Protein AF-0000000074982609 (afdb_homodimer)

Sequence (600 aa):
MSALFEACNSDIKVRSSDGVEFDLHRTLLGANTGAFPGPELETDGQVVELSEPAKVLQICFDFIYPKRHPDLEDITSFELLASVAEAVGKYEIFAAINTCNTRLRSFIPQYATEIFVYAIKHDHPKLMNDAVPYLARSPFVPVLKQIPPAYMVPWSRYHDAWLAVFREATKHIKKILPSSTNQCHVATSSSFSSSFSMLPDQICNACRCSLFTWVSNLEEINNVTVLNTALRNASEKNIGLPCCAVSDGSRGMQLGSPQLISFAPSKPDHAKCTHIVKLAKICQDLIQAIPSFDAFIGQNMSALFEACNSDIKVRSSDGVEFDLHRTLLGANTGAFPGPELETDGQVVELSEPAKVLQICFDFIYPKRHPDLEDITSFELLASVAEAVGKYEIFAAINTCNTRLRSFIPQYATEIFVYAIKHDHPKLMNDAVPYLARSPFVPVLKQIPPAYMVPWSRYHDAWLAVFREATKHIKKILPSSTNQCHVATSSSFSSSFSMLPDQICNACRCSLFTWVSNLEEINNVTVLNTALRNASEKNIGLPCCAVSDGSRGMQLGSPQLISFAPSKPDHAKCTHIVKLAKICQDLIQAIPSFDAFIGQN

Nearest PDB structures (foldseek):
  9ety-assembly1_B  TM=7.440E-01  e=2.789E-04  Homo sapiens
  9ety-assembly1_A  TM=7.782E-01  e=2.161E-03  Homo sapiens

Organism: Psilocybe cubensis (NCBI:txid181762)

Foldseek 3Di:
DDCQLVPPDFDAWEAELVGDIGGHHLVLLVVFWDADPHPVPPPVHDYHYDHHHPLLVVLLVLLRGPDDHDLCPPPPDPVSLLSNQLVCLVRVRPRCNVSSLVVVLVCLLPPLLSQLQSCVVSVPVVSNLSSVLQQLLPDQVVSLVSHDPLCNQLSVVSNVLLVVLLVVLLVVLVPQAADPDQALCPPPPPDDPPPPVSPPRYDHPQQSVVSNVLSVVLSPDSGNVVSLVSLCCLQPVQPDGPNLVVVVPPPPPPDPDPPPPVPVVPPPPSDRPPSSNVSSVSSVVSVVPRDGSVVSSPPD/DDCQLVPPDFDAWEAELVGDIGGHHLVLLVVFWDADPHPVPPPVHDYHYDDHHPLLVVLLVLLRGPDDHDLCPPPPDPVSLLSNQLVCLVGVRPRCNVSSLVVVLVCLLPPLLSQLQSCVVSVPQVSNLSSVLQQLLPDLVVSLVSHDPLCNQLSVVSNVLLVVLLVVLLVVLVPQAADPDQQLCPPPPPDDPPPPVPPPRYDHPQQSVVSNVLSVVLSPDSGNVVSLVSLCCLQPVQPDRPNLVVVPPPPPPPDPDPPPPPPVPPPPPSDRPPSSNVSSVSSVVSVVPRDGSVVSSPPD

Secondary structure (DSSP, 8-state):
--TTS-GGG--EEEE-TTS-EEEE-HHHHHHHBSSS--TTS--TTPEEE-SS-HHHHHHHHHHHSSSPPP--TT---HHHHHHHHHHHHHHTBHHHHHHHHHHHHTTHHHHHHHHHHHHHHTT-HHHHHHHGGGGTTS-HHHHHTTS-GGGHHHHHHHHHHHHHHHHHHHHHHHHSEEPSSS-SS----SS--------TTEE-HHHHHHHHHHHHHHHT---HHHHHHHHHHHHHT----HHHHHTT-------S-----------------HHHHHHHHHHHHHHHTSPPTHHHHS--/--TTS-GGG--EEEE-TTS-EEEE-HHHHHHHBSSS--TTS--SSPEEE-SS-HHHHHHHHHTTSSSPPP--TT---HHHHHHHHHHHHHHTBHHHHHHHHHHHHTTHHHHHHHHHHHHHHTT-HHHHHHHGGGGTTS-HHHHHTTS-GGGHHHHHHHHHHHHHHHHHHHHHHHHSEEPSSS-SS----SS--------TTEE-HHHHHHHHHHHHHHHT---HHHHHHHHHHHHHT----HHHHHTT-------S-----------------HHHHHHHHHHHHHHHTSPPTHHHHS--

Structure (mmCIF, N/CA/C/O backbone):
data_AF-0000000074982609-model_v1
#
loop_
_entity.id
_entity.type
_entity.pdbx_description
1 polymer 'BTB domain-containing protein'
#
loop_
_atom_site.group_PDB
_atom_site.id
_atom_site.type_symbol
_atom_site.label_atom_id
_atom_site.label_alt_id
_atom_site.label_comp_id
_atom_site.label_asym_id
_atom_site.label_entity_id
_atom_site.label_seq_id
_atom_site.pdbx_PDB_ins_code
_atom_site.Cartn_x
_atom_site.Cartn_y
_atom_site.Cartn_z
_atom_site.occupancy
_atom_site.B_iso_or_equiv
_atom_site.auth_seq_id
_atom_site.auth_comp_id
_atom_site.auth_asym_id
_atom_site.auth_atom_id
_atom_site.pdbx_PDB_model_num
ATOM 1 N N . MET A 1 1 ? 41.531 -9.305 -24.75 1 29.69 1 MET A N 1
ATOM 2 C CA . MET A 1 1 ? 40.719 -10.516 -24.625 1 29.69 1 MET A CA 1
ATOM 3 C C . MET A 1 1 ? 41.594 -11.734 -24.391 1 29.69 1 MET A C 1
ATOM 5 O O . MET A 1 1 ? 42.312 -12.164 -25.297 1 29.69 1 MET A O 1
ATOM 9 N N . SER A 1 2 ? 42.156 -12.008 -23.234 1 35.62 2 SER A N 1
ATOM 10 C CA . SER A 1 2 ? 43.344 -12.758 -22.859 1 35.62 2 SER A CA 1
ATOM 11 C C . SER A 1 2 ? 43.25 -14.195 -23.344 1 35.62 2 SER A C 1
ATOM 13 O O . SER A 1 2 ? 42.188 -14.703 -23.641 1 35.62 2 SER A O 1
ATOM 15 N N . ALA A 1 3 ? 44.344 -14.852 -23.719 1 39.94 3 ALA A N 1
ATOM 16 C CA . ALA A 1 3 ? 44.844 -16.203 -24 1 39.94 3 ALA A CA 1
ATOM 17 C C . ALA A 1 3 ? 44.125 -17.234 -23.141 1 39.94 3 ALA A C 1
ATOM 19 O O . ALA A 1 3 ? 44.375 -18.438 -23.25 1 39.94 3 ALA A O 1
ATOM 20 N N . LEU A 1 4 ? 43.656 -16.828 -22.078 1 43.16 4 LEU A N 1
ATOM 21 C CA . LEU A 1 4 ? 43.188 -17.75 -21.047 1 43.16 4 LEU A CA 1
ATOM 22 C C . LEU A 1 4 ? 42.062 -18.641 -21.562 1 43.16 4 LEU A C 1
ATOM 24 O O . LEU A 1 4 ? 41.594 -19.516 -20.828 1 43.16 4 LEU A O 1
ATOM 28 N N . PHE A 1 5 ? 41.125 -18.047 -22.391 1 46.59 5 PHE A N 1
ATOM 29 C CA . PHE A 1 5 ? 40.188 -19.031 -22.922 1 46.59 5 PHE A CA 1
ATOM 30 C C . PHE A 1 5 ? 40.906 -20.016 -23.844 1 46.59 5 PHE A C 1
ATOM 32 O O . PHE A 1 5 ? 41 -19.781 -25.062 1 46.59 5 PHE A O 1
ATOM 39 N N . GLU A 1 6 ? 42.062 -20.266 -23.656 1 45.72 6 GLU A N 1
ATOM 40 C CA . GLU A 1 6 ? 42.781 -21.141 -24.594 1 45.72 6 GLU A CA 1
ATOM 41 C C . GLU A 1 6 ? 41.938 -22.344 -24.984 1 45.72 6 GLU A C 1
ATOM 43 O O . GLU A 1 6 ? 41.438 -23.062 -24.125 1 45.72 6 GLU A O 1
ATOM 48 N N . ALA A 1 7 ? 41.344 -22.281 -26.125 1 52.22 7 ALA A N 1
ATOM 49 C CA . ALA A 1 7 ? 40.562 -23.078 -27.078 1 52.22 7 ALA A CA 1
ATOM 50 C C . ALA A 1 7 ? 40.938 -24.562 -26.984 1 52.22 7 ALA A C 1
ATOM 52 O O . ALA A 1 7 ? 40.094 -25.422 -27.156 1 52.22 7 ALA A O 1
ATOM 53 N N . CYS A 1 8 ? 42.125 -24.859 -26.625 1 54.69 8 CYS A N 1
ATOM 54 C CA . CYS A 1 8 ? 42.469 -26.203 -27.062 1 54.69 8 CYS A CA 1
ATOM 55 C C . CYS A 1 8 ? 41.75 -27.266 -26.266 1 54.69 8 CYS A C 1
ATOM 57 O O . CYS A 1 8 ? 41.438 -28.344 -26.781 1 54.69 8 CYS A O 1
ATOM 59 N N . ASN A 1 9 ? 41.219 -26.984 -24.938 1 72.69 9 ASN A N 1
ATOM 60 C CA . ASN A 1 9 ? 40.531 -28.062 -24.219 1 72.69 9 ASN A CA 1
ATOM 61 C C . ASN A 1 9 ? 39.156 -27.656 -23.734 1 72.69 9 ASN A C 1
ATOM 63 O O . ASN A 1 9 ? 38.688 -28.141 -22.703 1 72.69 9 ASN A O 1
ATOM 67 N N . SER A 1 10 ? 38.625 -26.719 -24.469 1 81.19 10 SER A N 1
ATOM 68 C CA . SER A 1 10 ? 37.25 -26.344 -24.109 1 81.19 10 SER A CA 1
ATOM 69 C C . SER A 1 10 ? 36.281 -27.453 -24.453 1 81.19 10 SER A C 1
ATOM 71 O O . SER A 1 10 ? 36.5 -28.25 -25.375 1 81.19 10 SER A O 1
ATOM 73 N N . ASP A 1 11 ? 35.156 -27.578 -23.703 1 82.88 11 ASP A N 1
ATOM 74 C CA . ASP A 1 11 ? 34.219 -28.672 -23.938 1 82.88 11 ASP A CA 1
ATOM 75 C C . ASP A 1 11 ? 32.781 -28.156 -24.016 1 82.88 11 ASP A C 1
ATOM 77 O O . ASP A 1 11 ? 31.844 -28.938 -24.109 1 82.88 11 ASP A O 1
ATOM 81 N N . ILE A 1 12 ? 32.625 -26.812 -23.922 1 84.88 12 ILE A N 1
ATOM 82 C CA . ILE A 1 12 ? 31.281 -26.25 -24.078 1 84.88 12 ILE A CA 1
ATOM 83 C C . ILE A 1 12 ? 31.375 -24.875 -24.75 1 84.88 12 ILE A C 1
ATOM 85 O O . ILE A 1 12 ? 32.281 -24.109 -24.469 1 84.88 12 ILE A O 1
ATOM 89 N N . LYS A 1 13 ? 30.438 -24.672 -25.641 1 88.12 13 LYS A N 1
ATOM 90 C CA . LYS A 1 13 ? 30.328 -23.375 -26.297 1 88.12 13 LYS A CA 1
ATOM 91 C C . LYS A 1 13 ? 29.047 -22.656 -25.922 1 88.12 13 LYS A C 1
ATOM 93 O O . LYS A 1 13 ? 27.969 -23.266 -25.906 1 88.12 13 LYS A O 1
ATOM 98 N N . VAL A 1 14 ? 29.281 -21.359 -25.578 1 90.38 14 VAL A N 1
ATOM 99 C CA . VAL A 1 14 ? 28.109 -20.562 -25.281 1 90.38 14 VAL A CA 1
ATOM 100 C C . VAL A 1 14 ? 28.062 -19.344 -26.188 1 90.38 14 VAL A C 1
ATOM 102 O O . VAL A 1 14 ? 29.109 -18.844 -26.609 1 90.38 14 VAL A O 1
ATOM 105 N N . ARG A 1 15 ? 26.812 -18.969 -26.5 1 92 15 ARG A N 1
ATOM 106 C CA . ARG A 1 15 ? 26.641 -17.812 -27.359 1 92 15 ARG A CA 1
ATOM 107 C C . ARG A 1 15 ? 25.812 -16.734 -26.656 1 92 15 ARG A C 1
ATOM 109 O O . ARG A 1 15 ? 24.766 -17.031 -26.078 1 92 15 ARG A O 1
ATOM 116 N N . SER A 1 16 ? 26.375 -15.531 -26.719 1 94.19 16 SER A N 1
ATOM 117 C CA . SER A 1 16 ? 25.688 -14.391 -26.125 1 94.19 16 SER A CA 1
ATOM 118 C C . SER A 1 16 ? 24.5 -13.961 -26.984 1 94.19 16 SER A C 1
ATOM 120 O O . SER A 1 16 ? 24.328 -14.445 -28.109 1 94.19 16 SER A O 1
ATOM 122 N N . SER A 1 17 ? 23.594 -13.109 -26.391 1 94.81 17 SER A N 1
ATOM 123 C CA . SER A 1 17 ? 22.406 -12.641 -27.078 1 94.81 17 SER A CA 1
ATOM 124 C C . SER A 1 17 ? 22.766 -11.82 -28.312 1 94.81 17 SER A C 1
ATOM 126 O O . SER A 1 17 ? 22 -11.758 -29.281 1 94.81 17 SER A O 1
ATOM 128 N N . ASP A 1 18 ? 23.969 -11.211 -28.297 1 96.19 18 ASP A N 1
ATOM 129 C CA . ASP A 1 18 ? 24.391 -10.398 -29.438 1 96.19 18 ASP A CA 1
ATOM 130 C C . ASP A 1 18 ? 25.312 -11.203 -30.375 1 96.19 18 ASP A C 1
ATOM 132 O O . ASP A 1 18 ? 25.984 -10.625 -31.234 1 96.19 18 ASP A O 1
ATOM 136 N N . GLY A 1 19 ? 25.469 -12.516 -30.203 1 93.38 19 GLY A N 1
ATOM 137 C CA . GLY A 1 19 ? 26.016 -13.406 -31.219 1 93.38 19 GLY A CA 1
ATOM 138 C C . GLY A 1 19 ? 27.469 -13.742 -30.984 1 93.38 19 GLY A C 1
ATOM 139 O O . GLY A 1 19 ? 28.109 -14.375 -31.828 1 93.38 19 GLY A O 1
ATOM 140 N N . VAL A 1 20 ? 28.078 -13.414 -29.922 1 94.5 20 VAL A N 1
ATOM 141 C CA . VAL A 1 20 ? 29.484 -13.719 -29.625 1 94.5 20 VAL A CA 1
ATOM 142 C C . VAL A 1 20 ? 29.594 -15.094 -28.969 1 94.5 20 VAL A C 1
ATOM 144 O O . VAL A 1 20 ? 28.844 -15.391 -28.031 1 94.5 20 VAL A O 1
ATOM 147 N N . GLU A 1 21 ? 30.469 -15.891 -29.438 1 92.5 21 GLU A N 1
ATOM 148 C CA . GLU A 1 21 ? 30.656 -17.234 -28.891 1 92.5 21 GLU A CA 1
ATOM 149 C C . GLU A 1 21 ? 31.828 -17.297 -27.922 1 92.5 21 GLU A C 1
ATOM 151 O O . GLU A 1 21 ? 32.844 -16.656 -28.156 1 92.5 21 GLU A O 1
ATOM 156 N N . PHE A 1 22 ? 31.609 -18.062 -26.844 1 91.38 22 PHE A N 1
ATOM 157 C CA . PHE A 1 22 ? 32.625 -18.297 -25.828 1 91.38 22 PHE A CA 1
ATOM 158 C C . PHE A 1 22 ? 32.938 -19.781 -25.688 1 91.38 22 PHE A C 1
ATOM 160 O O . PHE A 1 22 ? 32 -20.594 -25.547 1 91.38 22 PHE A O 1
ATOM 167 N N . ASP A 1 23 ? 34.156 -20.047 -25.812 1 88.62 23 ASP A N 1
ATOM 168 C CA . ASP A 1 23 ? 34.625 -21.406 -25.531 1 88.62 23 ASP A CA 1
ATOM 169 C C . ASP A 1 23 ? 34.969 -21.562 -24.062 1 88.62 23 ASP A C 1
ATOM 171 O O . ASP A 1 23 ? 35.938 -20.938 -23.578 1 88.62 23 ASP A O 1
ATOM 175 N N . LEU A 1 24 ? 34.219 -22.438 -23.375 1 89.44 24 LEU A N 1
ATOM 176 C CA . LEU A 1 24 ? 34.344 -22.5 -21.922 1 89.44 24 LEU A CA 1
ATOM 177 C C . LEU A 1 24 ? 34.625 -23.938 -21.469 1 89.44 24 LEU A C 1
ATOM 179 O O . LEU A 1 24 ? 34.656 -24.859 -22.281 1 89.44 24 LEU A O 1
ATOM 183 N N . HIS A 1 25 ? 35 -24.047 -20.25 1 86.56 25 HIS A N 1
ATOM 184 C CA . HIS A 1 25 ? 35.25 -25.344 -19.609 1 86.56 25 HIS A CA 1
ATOM 185 C C . HIS A 1 25 ? 34.156 -25.672 -18.609 1 86.56 25 HIS A C 1
ATOM 187 O O . HIS A 1 25 ? 33.969 -24.969 -17.609 1 86.56 25 HIS A O 1
ATOM 193 N N . ARG A 1 26 ? 33.469 -26.734 -18.734 1 84.88 26 ARG A N 1
ATOM 194 C CA . ARG A 1 26 ? 32.344 -27.156 -17.891 1 84.88 26 ARG A CA 1
ATOM 195 C C . ARG A 1 26 ? 32.781 -27.344 -16.453 1 84.88 26 ARG A C 1
ATOM 197 O O . ARG A 1 26 ? 32.031 -27.062 -15.508 1 84.88 26 ARG A O 1
ATOM 204 N N . THR A 1 27 ? 33.938 -27.891 -16.344 1 84.56 27 THR A N 1
ATOM 205 C CA . THR A 1 27 ? 34.469 -28.141 -15.016 1 84.56 27 THR A CA 1
ATOM 206 C C . THR A 1 27 ? 34.562 -26.844 -14.219 1 84.56 27 THR A C 1
ATOM 208 O O . THR A 1 27 ? 34.219 -26.797 -13.039 1 84.56 27 THR A O 1
ATOM 211 N N . LEU A 1 28 ? 35.031 -25.844 -14.898 1 87.38 28 LEU A N 1
ATOM 212 C CA . LEU A 1 28 ? 35.188 -24.562 -14.234 1 87.38 28 LEU A CA 1
ATOM 213 C C . LEU A 1 28 ? 33.812 -23.953 -13.938 1 87.38 28 LEU A C 1
ATOM 215 O O . LEU A 1 28 ? 33.594 -23.391 -12.859 1 87.38 28 LEU A O 1
ATOM 219 N N . LEU A 1 29 ? 32.906 -24.031 -14.844 1 88.5 29 LEU A N 1
ATOM 220 C CA . LEU A 1 29 ? 31.547 -23.531 -14.648 1 88.5 29 LEU A CA 1
ATOM 221 C C . LEU A 1 29 ? 30.859 -24.234 -13.492 1 88.5 29 LEU A C 1
ATOM 223 O O . LEU A 1 29 ? 30.25 -23.594 -12.633 1 88.5 29 LEU A O 1
ATOM 227 N N . GLY A 1 30 ? 30.891 -25.5 -13.445 1 86.31 30 GLY A N 1
ATOM 228 C CA . GLY A 1 30 ? 30.281 -26.297 -12.391 1 86.31 30 GLY A CA 1
ATOM 229 C C . GLY A 1 30 ? 30.875 -26.016 -11.016 1 86.31 30 GLY A C 1
ATOM 230 O O . GLY A 1 30 ? 30.156 -26.047 -10.008 1 86.31 30 GLY A O 1
ATOM 231 N N . ALA A 1 31 ? 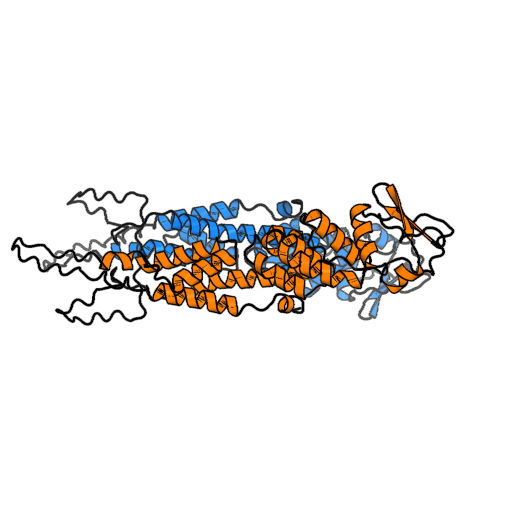32.156 -25.719 -10.984 1 87.25 31 ALA A N 1
ATOM 232 C CA . ALA A 1 31 ? 32.875 -25.5 -9.719 1 87.25 31 ALA A CA 1
ATOM 233 C C . ALA A 1 31 ? 32.594 -24.109 -9.172 1 87.25 31 ALA A C 1
ATOM 235 O O . ALA A 1 31 ? 32.625 -23.891 -7.957 1 87.25 31 ALA A O 1
ATOM 236 N N . ASN A 1 32 ? 32.312 -23.25 -10.086 1 90 32 ASN A N 1
ATOM 237 C CA . ASN A 1 32 ? 32.312 -21.859 -9.664 1 90 32 ASN A CA 1
ATOM 238 C C . ASN A 1 32 ? 30.906 -21.25 -9.773 1 90 32 ASN A C 1
ATOM 240 O O . ASN A 1 32 ? 30.688 -20.109 -9.359 1 90 32 ASN A O 1
ATOM 244 N N . THR A 1 33 ? 29.953 -21.938 -10.281 1 91.31 33 THR A N 1
ATOM 245 C CA . THR A 1 33 ? 28.578 -21.469 -10.422 1 91.31 33 THR A CA 1
ATOM 246 C C . THR A 1 33 ? 27.594 -22.5 -9.898 1 91.31 33 THR A C 1
ATOM 248 O O . THR A 1 33 ? 27.938 -23.672 -9.758 1 91.31 33 THR A O 1
ATOM 251 N N . GLY A 1 34 ? 26.422 -22 -9.555 1 88.94 34 GLY A N 1
ATOM 252 C CA . GLY A 1 34 ? 25.406 -22.906 -9.055 1 88.94 34 GLY A CA 1
ATOM 253 C C . GLY A 1 34 ? 24.375 -23.266 -10.094 1 88.94 34 GLY A C 1
ATOM 254 O O . GLY A 1 34 ? 23.578 -24.203 -9.891 1 88.94 34 GLY A O 1
ATOM 255 N N . ALA A 1 35 ? 24.219 -22.531 -11.117 1 82 35 ALA A N 1
ATOM 256 C CA . ALA A 1 35 ? 23.078 -22.703 -12.008 1 82 35 ALA A CA 1
ATOM 257 C C . ALA A 1 35 ? 23.531 -22.953 -13.445 1 82 35 ALA A C 1
ATOM 259 O O . ALA A 1 35 ? 22.719 -23.156 -14.336 1 82 35 ALA A O 1
ATOM 260 N N . PHE A 1 36 ? 24.781 -22.891 -13.734 1 75.75 36 PHE A N 1
ATOM 261 C CA . PHE A 1 36 ? 25.188 -23.203 -15.102 1 75.75 36 PHE A CA 1
ATOM 262 C C . PHE A 1 36 ? 25 -24.688 -15.398 1 75.75 36 PHE A C 1
ATOM 264 O O . PHE A 1 36 ? 25.156 -25.516 -14.516 1 75.75 36 PHE A O 1
ATOM 271 N N . PRO A 1 37 ? 24.266 -25 -16.453 1 60.81 37 PRO A N 1
ATOM 272 C CA . PRO A 1 37 ? 24.094 -26.438 -16.688 1 60.81 37 PRO A CA 1
ATOM 273 C C . PRO A 1 37 ? 25.375 -27.234 -16.438 1 60.81 37 PRO A C 1
ATOM 275 O O . PRO A 1 37 ? 26.453 -26.812 -16.859 1 60.81 37 PRO A O 1
ATOM 278 N N . GLY A 1 38 ? 25.375 -27.953 -15.438 1 55.41 38 GLY A N 1
ATOM 279 C CA . GLY A 1 38 ? 26.5 -28.781 -15.039 1 55.41 38 GLY A CA 1
ATOM 280 C C . GLY A 1 38 ? 27.016 -29.672 -16.156 1 55.41 38 GLY A C 1
ATOM 281 O O . GLY A 1 38 ? 26.438 -29.703 -17.25 1 55.41 38 GLY A O 1
ATOM 282 N N . PRO A 1 39 ? 28.266 -30.141 -15.984 1 53.88 39 PRO A N 1
ATOM 283 C CA . PRO A 1 39 ? 28.906 -31.047 -16.953 1 53.88 39 PRO A CA 1
ATOM 284 C C . PRO A 1 39 ? 27.984 -32.188 -17.391 1 53.88 39 PRO A C 1
ATOM 286 O O . PRO A 1 39 ? 28.219 -32.812 -18.422 1 53.88 39 PRO A O 1
ATOM 289 N N . GLU A 1 40 ? 27.047 -32.375 -16.5 1 53.41 40 GLU A N 1
ATOM 290 C CA . GLU A 1 40 ? 26.234 -33.562 -16.781 1 53.41 40 GLU A CA 1
ATOM 291 C C . GLU A 1 40 ? 25.312 -33.344 -17.984 1 53.41 40 GLU A C 1
ATOM 293 O O . GLU A 1 40 ? 24.781 -34.281 -18.562 1 53.41 40 GLU A O 1
ATOM 298 N N . LEU A 1 41 ? 25.156 -32.062 -18.312 1 53.75 41 LEU A N 1
ATOM 299 C CA . LEU A 1 41 ? 24.312 -31.859 -19.484 1 53.75 41 LEU A CA 1
ATOM 300 C C . LEU A 1 41 ? 25.125 -32 -20.766 1 53.75 41 LEU A C 1
ATOM 302 O O . LEU A 1 41 ? 26.062 -31.25 -21 1 53.75 41 LEU A O 1
ATOM 306 N N . GLU A 1 42 ? 25.266 -33.25 -21.203 1 54.69 42 GLU A N 1
ATOM 307 C CA . GLU A 1 42 ? 25.922 -33.562 -22.453 1 54.69 42 GLU A CA 1
ATOM 308 C C . GLU A 1 42 ? 25.422 -32.688 -23.594 1 54.69 42 GLU A C 1
ATOM 310 O O . GLU A 1 42 ? 24.219 -32.625 -23.875 1 54.69 42 GLU A O 1
ATOM 315 N N . THR A 1 43 ? 26.094 -31.562 -23.734 1 58.22 43 THR A N 1
ATOM 316 C CA . THR A 1 43 ? 25.656 -30.719 -24.844 1 58.22 43 THR A CA 1
ATOM 317 C C . THR A 1 43 ? 26.234 -31.203 -26.172 1 58.22 43 THR A C 1
ATOM 319 O O . THR A 1 43 ? 25.953 -30.641 -27.219 1 58.22 43 THR A O 1
ATOM 322 N N . ASP A 1 44 ? 26.141 -32.438 -26.5 1 57.72 44 ASP A N 1
ATOM 323 C CA . ASP A 1 44 ? 26.609 -33 -27.766 1 57.72 44 ASP A CA 1
ATOM 324 C C . ASP A 1 44 ? 27.062 -31.938 -28.734 1 57.72 44 ASP A C 1
ATOM 326 O O . ASP A 1 44 ? 26.656 -31.922 -29.891 1 57.72 44 ASP A O 1
ATOM 330 N N . GLY A 1 45 ? 27.938 -30.984 -28.406 1 65 45 GLY A N 1
ATOM 331 C CA . GLY A 1 45 ? 28.438 -30.016 -29.344 1 65 45 GLY A CA 1
ATOM 332 C C . GLY A 1 45 ? 27.5 -28.844 -29.562 1 65 45 GLY A C 1
ATOM 333 O O . GLY A 1 45 ? 27.781 -27.953 -30.359 1 65 45 GLY A O 1
ATOM 334 N N . GLN A 1 46 ? 26.359 -28.906 -28.891 1 76 46 GLN A N 1
ATOM 335 C CA . GLN A 1 46 ? 25.391 -27.844 -29.141 1 76 46 GLN A CA 1
ATOM 336 C C . GLN A 1 46 ? 25.75 -26.578 -28.375 1 76 46 GLN A C 1
ATOM 338 O O . GLN A 1 46 ? 26.328 -26.656 -27.281 1 76 46 GLN A O 1
ATOM 343 N N . VAL A 1 47 ? 25.656 -25.438 -29.125 1 85.31 47 VAL A N 1
ATOM 344 C CA . VAL A 1 47 ? 25.906 -24.109 -28.578 1 85.31 47 VAL A CA 1
ATOM 345 C C . VAL A 1 47 ? 24.766 -23.703 -27.656 1 85.31 47 VAL A C 1
ATOM 347 O O . VAL A 1 47 ? 23.594 -23.797 -28.031 1 85.31 47 VAL A O 1
ATOM 350 N N . VAL A 1 48 ? 25.094 -23.438 -26.422 1 87.44 48 VAL A N 1
ATOM 351 C CA . VAL A 1 48 ? 24.109 -23.016 -25.453 1 87.44 48 VAL A CA 1
ATOM 352 C C . VAL A 1 48 ? 23.844 -21.516 -25.594 1 87.44 48 VAL A C 1
ATOM 354 O O . VAL A 1 48 ? 24.781 -20.719 -25.5 1 87.44 48 VAL A O 1
ATOM 357 N N . GLU A 1 49 ? 22.625 -21.188 -25.781 1 90.25 49 GLU A N 1
ATOM 358 C CA . GLU A 1 49 ? 22.25 -19.781 -25.953 1 90.25 49 GLU A CA 1
ATOM 359 C C . GLU A 1 49 ? 21.984 -19.125 -24.609 1 90.25 49 GLU A C 1
ATOM 361 O O . GLU A 1 49 ? 21.219 -19.641 -23.797 1 90.25 49 GLU A O 1
ATOM 366 N N . LEU A 1 50 ? 22.672 -18.094 -24.438 1 90.94 50 LEU A N 1
ATOM 367 C CA . LEU A 1 50 ? 22.438 -17.312 -23.234 1 90.94 50 LEU A CA 1
ATOM 368 C C . LEU A 1 50 ? 21.75 -15.984 -23.562 1 90.94 50 LEU A C 1
ATOM 370 O O . LEU A 1 50 ? 21.875 -15.492 -24.688 1 90.94 50 LEU A O 1
ATOM 374 N N . SER A 1 51 ? 21 -15.398 -22.641 1 93.06 51 SER A N 1
ATOM 375 C CA . SER A 1 51 ? 20.188 -14.219 -22.875 1 93.06 51 SER A CA 1
ATOM 376 C C . SER A 1 51 ? 20.984 -12.938 -22.688 1 93.06 51 SER A C 1
ATOM 378 O O . SER A 1 51 ? 20.531 -11.859 -23.094 1 93.06 51 SER A O 1
ATOM 380 N N . GLU A 1 52 ? 22.219 -13.031 -22.125 1 95.06 52 GLU A N 1
ATOM 381 C CA . GLU A 1 52 ? 23 -11.836 -21.812 1 95.06 52 GLU A CA 1
ATOM 382 C C . GLU A 1 52 ? 23.938 -11.469 -22.953 1 95.06 52 GLU A C 1
ATOM 384 O O . GLU A 1 52 ? 24.438 -12.352 -23.672 1 95.06 52 GLU A O 1
ATOM 389 N N . PRO A 1 53 ? 24.188 -10.172 -23.094 1 96.38 53 PRO A N 1
ATOM 390 C CA . PRO A 1 53 ? 25.172 -9.75 -24.109 1 96.38 53 PRO A CA 1
ATOM 391 C C . PRO A 1 53 ? 26.594 -10.148 -23.75 1 96.38 53 PRO A C 1
ATOM 393 O O . PRO A 1 53 ? 26.875 -10.5 -22.609 1 96.38 53 PRO A O 1
ATOM 396 N N . ALA A 1 54 ? 27.516 -10.047 -24.734 1 96.5 54 ALA A N 1
ATOM 397 C CA . ALA A 1 54 ? 28.891 -10.516 -24.625 1 96.5 54 ALA A CA 1
ATOM 398 C C . ALA A 1 54 ? 29.656 -9.75 -23.547 1 96.5 54 ALA A C 1
ATOM 400 O O . ALA A 1 54 ? 30.422 -10.336 -22.781 1 96.5 54 ALA A O 1
ATOM 401 N N . LYS A 1 55 ? 29.391 -8.453 -23.5 1 96.25 55 LYS A N 1
ATOM 402 C CA . LYS A 1 55 ? 30.109 -7.617 -22.531 1 96.25 55 LYS A CA 1
ATOM 403 C C . LYS A 1 55 ? 29.828 -8.055 -21.109 1 96.25 55 LYS A C 1
ATOM 405 O O . LYS A 1 55 ? 30.734 -8.109 -20.266 1 96.25 55 LYS A O 1
ATOM 410 N N . VAL A 1 56 ? 28.672 -8.391 -20.797 1 97.12 56 VAL A N 1
ATOM 411 C CA . VAL A 1 56 ? 28.25 -8.844 -19.469 1 97.12 56 VAL A CA 1
ATOM 412 C C . VAL A 1 56 ? 28.844 -10.219 -19.188 1 97.12 56 VAL A C 1
ATOM 414 O O . VAL A 1 56 ? 29.406 -10.438 -18.109 1 97.12 56 VAL A O 1
ATOM 417 N N . LEU A 1 57 ? 28.781 -11.117 -20.156 1 94.88 57 LEU A N 1
ATOM 418 C CA . LEU A 1 57 ? 29.281 -12.477 -19.984 1 94.88 57 LEU A CA 1
ATOM 419 C C . LEU A 1 57 ? 30.781 -12.484 -19.766 1 94.88 57 LEU A C 1
ATOM 421 O O . LEU A 1 57 ? 31.297 -13.273 -18.969 1 94.88 57 LEU A O 1
ATOM 425 N N . GLN A 1 58 ? 31.422 -11.664 -20.484 1 95.12 58 GLN A N 1
ATOM 426 C CA . GLN A 1 58 ? 32.875 -11.578 -20.344 1 95.12 58 GLN A CA 1
ATOM 427 C C . GLN A 1 58 ? 33.25 -11.25 -18.906 1 95.12 58 GLN A C 1
ATOM 429 O O . GLN A 1 58 ? 34.125 -11.883 -18.328 1 95.12 58 GLN A O 1
ATOM 434 N N . ILE A 1 59 ? 32.625 -10.266 -18.375 1 95.44 59 ILE A N 1
ATOM 435 C CA . ILE A 1 59 ? 32.906 -9.875 -17 1 95.44 59 ILE A CA 1
ATOM 436 C C . ILE A 1 59 ? 32.562 -11.031 -16.062 1 95.44 59 ILE A C 1
ATOM 438 O O . ILE A 1 59 ? 33.312 -11.32 -15.125 1 95.44 59 ILE A O 1
ATOM 442 N N . CYS A 1 60 ? 31.5 -11.719 -16.297 1 94.88 60 CYS A N 1
ATOM 443 C CA . CYS A 1 60 ? 31.109 -12.867 -15.484 1 94.88 60 CYS A CA 1
ATOM 444 C C . CYS A 1 60 ? 32.156 -13.961 -15.531 1 94.88 60 CYS A C 1
ATOM 446 O O . CYS A 1 60 ? 32.562 -14.5 -14.492 1 94.88 60 CYS A O 1
ATOM 448 N N . PHE A 1 61 ? 32.625 -14.234 -16.719 1 93.25 61 PHE A N 1
ATOM 449 C CA . PHE A 1 61 ? 33.594 -15.312 -16.891 1 93.25 61 PHE A CA 1
ATOM 450 C C . PHE A 1 61 ? 34.938 -14.93 -16.266 1 93.25 61 PHE A C 1
ATOM 452 O O . PHE A 1 61 ? 35.719 -15.797 -15.836 1 93.25 61 PHE A O 1
ATOM 459 N N . ASP A 1 62 ? 35.188 -13.656 -16.219 1 93.62 62 ASP A N 1
ATOM 460 C CA . ASP A 1 62 ? 36.438 -13.211 -15.555 1 93.62 62 ASP A CA 1
ATOM 461 C C . ASP A 1 62 ? 36.438 -13.609 -14.086 1 93.62 62 ASP A C 1
ATOM 463 O O . ASP A 1 62 ? 37.5 -13.758 -13.484 1 93.62 62 ASP A O 1
ATOM 467 N N . PHE A 1 63 ? 35.281 -13.875 -13.477 1 94.5 63 PHE A N 1
ATOM 468 C CA . PHE A 1 63 ? 35.188 -14.297 -12.086 1 94.5 63 PHE A CA 1
ATOM 469 C C . PHE A 1 63 ? 35.281 -15.812 -11.969 1 94.5 63 PHE A C 1
ATOM 471 O O . PHE A 1 63 ? 35.469 -16.344 -10.875 1 94.5 63 PHE A O 1
ATOM 478 N N . ILE A 1 64 ? 35.125 -16.484 -13.008 1 90.62 64 ILE A N 1
ATOM 479 C CA . ILE A 1 64 ? 35.062 -17.938 -13 1 90.62 64 ILE A CA 1
ATOM 480 C C . ILE A 1 64 ? 36.469 -18.5 -13.297 1 90.62 64 ILE A C 1
ATOM 482 O O . ILE A 1 64 ? 36.875 -19.5 -12.703 1 90.62 64 ILE A O 1
ATOM 486 N N . TYR A 1 65 ? 37.062 -17.875 -14.102 1 88.56 65 TYR A N 1
ATOM 487 C CA . TYR A 1 65 ? 38.344 -18.406 -14.531 1 88.56 65 TYR A CA 1
ATOM 488 C C . TYR A 1 65 ? 39.469 -17.953 -13.602 1 88.56 65 TYR A C 1
ATOM 490 O O . TYR A 1 65 ? 39.375 -16.906 -12.961 1 88.56 65 TYR A O 1
ATOM 498 N N . PRO A 1 66 ? 40.469 -18.781 -13.43 1 86.94 66 PRO A N 1
ATOM 499 C CA . PRO A 1 66 ? 41.531 -18.531 -12.453 1 86.94 66 PRO A CA 1
ATOM 500 C C . PRO A 1 66 ? 42.438 -17.359 -12.852 1 86.94 66 PRO A C 1
ATOM 502 O O . PRO A 1 66 ? 43.531 -17.578 -13.367 1 86.94 66 PRO A O 1
ATOM 505 N N . LYS A 1 67 ? 42.062 -16.172 -12.609 1 86.31 67 LYS A N 1
ATOM 506 C CA . LYS A 1 67 ? 42.781 -14.922 -12.773 1 86.31 67 LYS A CA 1
ATOM 507 C C . LYS A 1 67 ? 42.344 -13.906 -11.711 1 86.31 67 LYS A C 1
ATOM 509 O O . LYS A 1 67 ? 41.5 -14.203 -10.859 1 86.31 67 LYS A O 1
ATOM 514 N N . ARG A 1 68 ? 43.094 -12.875 -11.836 1 85.5 68 ARG A N 1
ATOM 515 C CA . ARG A 1 68 ? 42.719 -11.812 -10.914 1 85.5 68 ARG A CA 1
ATOM 516 C C . ARG A 1 68 ? 41.312 -11.312 -11.234 1 85.5 68 ARG A C 1
ATOM 518 O O . ARG A 1 68 ? 41.031 -10.906 -12.359 1 85.5 68 ARG A O 1
ATOM 525 N N . HIS A 1 69 ? 40.531 -11.438 -10.219 1 88.69 69 HIS A N 1
ATOM 526 C CA . HIS A 1 69 ? 39.125 -11.039 -10.406 1 88.69 69 HIS A CA 1
ATOM 527 C C . HIS A 1 69 ? 38.969 -9.523 -10.438 1 88.69 69 HIS A C 1
ATOM 529 O O . HIS A 1 69 ? 39.719 -8.812 -9.758 1 88.69 69 HIS A O 1
ATOM 535 N N . PRO A 1 70 ? 38.062 -9.047 -11.258 1 89.56 70 PRO A N 1
ATOM 536 C CA . PRO A 1 70 ? 37.812 -7.605 -11.297 1 89.56 70 PRO A CA 1
ATOM 537 C C . PRO A 1 70 ? 37.125 -7.086 -10.031 1 89.56 70 PRO A C 1
ATOM 539 O O . PRO A 1 70 ? 36.438 -7.836 -9.359 1 89.56 70 PRO A O 1
ATOM 542 N N . ASP A 1 71 ? 37.375 -5.855 -9.695 1 87.88 71 ASP A N 1
ATOM 543 C CA . ASP A 1 71 ? 36.688 -5.219 -8.57 1 87.88 71 ASP A CA 1
ATOM 544 C C . ASP A 1 71 ? 35.5 -4.41 -9.039 1 87.88 71 ASP A C 1
ATOM 546 O O . ASP A 1 71 ? 34.75 -3.871 -8.219 1 87.88 71 ASP A O 1
ATOM 550 N N . LEU A 1 72 ? 35.312 -4.289 -10.344 1 92.12 72 LEU A N 1
ATOM 551 C CA . LEU A 1 72 ? 34.156 -3.664 -11 1 92.12 72 LEU A CA 1
ATOM 552 C C . LEU A 1 72 ? 34.125 -2.162 -10.742 1 92.12 72 LEU A C 1
ATOM 554 O O . LEU A 1 72 ? 33.156 -1.492 -11.031 1 92.12 72 LEU A O 1
ATOM 558 N N . GLU A 1 73 ? 35.125 -1.547 -10.273 1 91.31 73 GLU A N 1
ATOM 559 C CA . GLU A 1 73 ? 35.188 -0.123 -9.953 1 91.31 73 GLU A CA 1
ATOM 560 C C . GLU A 1 73 ? 35.219 0.723 -11.227 1 91.31 73 GLU A C 1
ATOM 562 O O . GLU A 1 73 ? 34.781 1.875 -11.219 1 91.31 73 GLU A O 1
ATOM 567 N N . ASP A 1 74 ? 35.688 0.122 -12.25 1 90.56 74 ASP A N 1
ATOM 568 C CA . ASP A 1 74 ? 35.812 0.849 -13.508 1 90.56 74 ASP A CA 1
ATOM 569 C C . ASP A 1 74 ? 34.438 0.965 -14.211 1 90.56 74 ASP A C 1
ATOM 571 O O . ASP A 1 74 ? 34.281 1.747 -15.156 1 90.56 74 ASP A O 1
ATOM 575 N N . ILE A 1 75 ? 33.531 0.192 -13.742 1 92.69 75 ILE A N 1
ATOM 576 C CA . ILE A 1 75 ? 32.219 0.266 -14.344 1 92.69 75 ILE A CA 1
ATOM 577 C C . ILE A 1 75 ? 31.469 1.486 -13.805 1 92.69 75 ILE A C 1
ATOM 579 O O . ILE A 1 75 ? 31.125 1.542 -12.625 1 92.69 75 ILE A O 1
ATOM 583 N N . THR A 1 76 ? 31.188 2.4 -14.695 1 91.44 76 THR A N 1
ATOM 584 C CA . THR A 1 76 ? 30.531 3.637 -14.289 1 91.44 76 THR A CA 1
ATOM 585 C C . THR A 1 76 ? 29.062 3.617 -14.68 1 91.44 76 THR A C 1
ATOM 587 O O . THR A 1 76 ? 28.266 4.387 -14.141 1 91.44 76 THR A O 1
ATOM 590 N N . SER A 1 77 ? 28.734 2.801 -15.602 1 94.62 77 SER A N 1
ATOM 591 C CA . SER A 1 77 ? 27.344 2.693 -16.047 1 94.62 77 SER A CA 1
ATOM 592 C C . SER A 1 77 ? 26.547 1.757 -15.141 1 94.62 77 SER A C 1
ATOM 594 O O . SER A 1 77 ? 26.891 0.577 -15.016 1 94.62 77 SER A O 1
ATOM 596 N N . PHE A 1 78 ? 25.516 2.291 -14.578 1 96.56 78 PHE A N 1
ATOM 597 C CA . PHE A 1 78 ? 24.656 1.459 -13.742 1 96.56 78 PHE A CA 1
ATOM 598 C C . PHE A 1 78 ? 24.016 0.353 -14.562 1 96.56 78 PHE A C 1
ATOM 600 O O . PHE A 1 78 ? 23.859 -0.776 -14.086 1 96.56 78 PHE A O 1
ATOM 607 N N . GLU A 1 79 ? 23.688 0.642 -15.742 1 96.31 79 GLU A N 1
ATOM 608 C CA . GLU A 1 79 ? 23.031 -0.338 -16.609 1 96.31 79 GLU A CA 1
ATOM 609 C C . GLU A 1 79 ? 23.891 -1.575 -16.797 1 96.31 79 GLU A C 1
ATOM 611 O O . GLU A 1 79 ? 23.406 -2.705 -16.688 1 96.31 79 GLU A O 1
ATOM 616 N N . LEU A 1 80 ? 25.078 -1.299 -17.078 1 96.56 80 LEU A N 1
ATOM 617 C CA . LEU A 1 80 ? 26.016 -2.408 -17.266 1 96.56 80 LEU A CA 1
ATOM 618 C C . LEU A 1 80 ? 26.188 -3.186 -15.961 1 96.56 80 LEU A C 1
ATOM 620 O O . LEU A 1 80 ? 26.125 -4.414 -15.953 1 96.56 80 LEU A O 1
ATOM 624 N N . LEU A 1 81 ? 26.438 -2.461 -14.883 1 97.31 81 LEU A N 1
ATOM 625 C CA . LEU A 1 81 ? 26.625 -3.107 -13.586 1 97.31 81 LEU A CA 1
ATOM 626 C C . LEU A 1 81 ? 25.406 -3.93 -13.203 1 97.31 81 LEU A C 1
ATOM 628 O O . LEU A 1 81 ? 25.531 -5.055 -12.719 1 97.31 81 LEU A O 1
ATOM 632 N N . ALA A 1 82 ? 24.25 -3.309 -13.406 1 97.44 82 ALA A N 1
ATOM 633 C CA . ALA A 1 82 ? 23 -4 -13.094 1 97.44 82 ALA A CA 1
ATOM 634 C C . ALA A 1 82 ? 22.859 -5.289 -13.898 1 97.44 82 ALA A C 1
ATOM 636 O O . ALA A 1 82 ? 22.438 -6.316 -13.367 1 97.44 82 ALA A O 1
ATOM 637 N N . SER A 1 83 ? 23.203 -5.234 -15.109 1 97.12 83 SER A N 1
ATOM 638 C CA . SER A 1 83 ? 23.141 -6.414 -15.969 1 97.12 83 SER A CA 1
ATOM 639 C C . SER A 1 83 ? 24.109 -7.492 -15.5 1 97.12 83 SER A C 1
ATOM 641 O O . SER A 1 83 ? 23.781 -8.68 -15.508 1 97.12 83 SER A O 1
ATOM 643 N N . VAL A 1 84 ? 25.266 -7.082 -15.141 1 97.12 84 VAL A N 1
ATOM 644 C CA . VAL A 1 84 ? 26.25 -8.016 -14.633 1 97.12 84 VAL A CA 1
ATOM 645 C C . VAL A 1 84 ? 25.75 -8.656 -13.344 1 97.12 84 VAL A C 1
ATOM 647 O O . VAL A 1 84 ? 25.781 -9.883 -13.195 1 97.12 84 VAL A O 1
ATOM 650 N N . ALA A 1 85 ? 25.281 -7.809 -12.453 1 97.31 85 ALA A N 1
ATOM 651 C CA . ALA A 1 85 ? 24.75 -8.312 -11.18 1 97.31 85 ALA A CA 1
ATOM 652 C C . ALA A 1 85 ? 23.609 -9.297 -11.406 1 97.31 85 ALA A C 1
ATOM 654 O O . ALA A 1 85 ? 23.562 -10.352 -10.766 1 97.31 85 ALA A O 1
ATOM 655 N N . GLU A 1 86 ? 22.719 -8.953 -12.305 1 96.19 86 GLU A N 1
ATOM 656 C CA . GLU A 1 86 ? 21.609 -9.844 -12.633 1 96.19 86 GLU A CA 1
ATOM 657 C C . GLU A 1 86 ? 22.109 -11.188 -13.148 1 96.19 86 GLU A C 1
ATOM 659 O O . GLU A 1 86 ? 21.609 -12.234 -12.75 1 96.19 86 GLU A O 1
ATOM 664 N N . ALA A 1 87 ? 23.031 -11.172 -14.008 1 95 87 ALA A N 1
ATOM 665 C CA . ALA A 1 87 ? 23.609 -12.406 -14.547 1 95 87 ALA A CA 1
ATOM 666 C C . ALA A 1 87 ? 24.281 -13.219 -13.445 1 95 87 ALA A C 1
ATOM 668 O O . ALA A 1 87 ? 24.141 -14.438 -13.383 1 95 87 ALA A O 1
ATOM 669 N N . VAL A 1 88 ? 25.016 -12.547 -12.609 1 95.19 88 VAL A N 1
ATOM 670 C CA . VAL A 1 88 ? 25.703 -13.188 -11.492 1 95.19 88 VAL A CA 1
ATOM 671 C C . VAL A 1 88 ? 24.672 -13.875 -10.586 1 95.19 88 VAL A C 1
ATOM 673 O O . VAL A 1 88 ? 24.891 -15.008 -10.148 1 95.19 88 VAL A O 1
ATOM 676 N N . GLY A 1 89 ? 23.594 -13.188 -10.305 1 93.06 89 GLY A N 1
ATOM 677 C CA . GLY A 1 89 ? 22.531 -13.781 -9.516 1 93.06 89 GLY A CA 1
ATOM 678 C C . GLY A 1 89 ? 21.844 -14.938 -10.219 1 93.06 89 GLY A C 1
ATOM 679 O O . GLY A 1 89 ? 21.578 -15.969 -9.602 1 93.06 89 GLY A O 1
ATOM 680 N N . LYS A 1 90 ? 21.609 -14.773 -11.461 1 91.88 90 LYS A N 1
ATOM 681 C CA . LYS A 1 90 ? 20.906 -15.773 -12.273 1 91.88 90 LYS A CA 1
ATOM 682 C C . LYS A 1 90 ? 21.703 -17.078 -12.336 1 91.88 90 LYS A C 1
ATOM 684 O O . LYS A 1 90 ? 21.141 -18.156 -12.18 1 91.88 90 LYS A O 1
ATOM 689 N N . TYR A 1 91 ? 22.984 -16.938 -12.539 1 92.56 91 TYR A N 1
ATOM 690 C CA . TYR A 1 91 ? 23.828 -18.109 -12.719 1 92.56 91 TYR A CA 1
ATOM 691 C C . TYR A 1 91 ? 24.531 -18.484 -11.414 1 92.56 91 TYR A C 1
ATOM 693 O O . TYR A 1 91 ? 25.266 -19.469 -11.359 1 92.56 91 TYR A O 1
ATOM 701 N N . GLU A 1 92 ? 24.297 -17.734 -10.414 1 92.69 92 GLU A N 1
ATOM 702 C CA . GLU A 1 92 ? 24.859 -17.969 -9.086 1 92.69 92 GLU A CA 1
ATOM 703 C C . GLU A 1 92 ? 26.391 -18.078 -9.148 1 92.69 92 GLU A C 1
ATOM 705 O O . GLU A 1 92 ? 26.953 -19.078 -8.719 1 92.69 92 GLU A O 1
ATOM 710 N N . ILE A 1 93 ? 27 -17.094 -9.625 1 93.69 93 ILE A N 1
ATOM 711 C CA . ILE A 1 93 ? 28.453 -17.016 -9.656 1 93.69 93 ILE A CA 1
ATOM 712 C C . ILE A 1 93 ? 28.984 -16.641 -8.273 1 93.69 93 ILE A C 1
ATOM 714 O O . ILE A 1 93 ? 29.016 -15.453 -7.922 1 93.69 93 ILE A O 1
ATOM 718 N N . PHE A 1 94 ? 29.531 -17.484 -7.586 1 91.19 94 PHE A N 1
ATOM 719 C CA . PHE A 1 94 ? 29.812 -17.375 -6.16 1 91.19 94 PHE A CA 1
ATOM 720 C C . PHE A 1 94 ? 30.812 -16.266 -5.879 1 91.19 94 PHE A C 1
ATOM 722 O O . PHE A 1 94 ? 30.594 -15.438 -4.988 1 91.19 94 PHE A O 1
ATOM 729 N N . ALA A 1 95 ? 31.828 -16.188 -6.68 1 93.12 95 ALA A N 1
ATOM 730 C CA . ALA A 1 95 ? 32.938 -15.289 -6.398 1 93.12 95 ALA A CA 1
ATOM 731 C C . ALA A 1 95 ? 32.562 -13.844 -6.715 1 93.12 95 ALA A C 1
ATOM 733 O O . ALA A 1 95 ? 33.25 -12.914 -6.25 1 93.12 95 ALA A O 1
ATOM 734 N N . ALA A 1 96 ? 31.5 -13.656 -7.414 1 95.38 96 ALA A N 1
ATOM 735 C CA . ALA A 1 96 ? 31.219 -12.32 -7.926 1 95.38 96 ALA A CA 1
ATOM 736 C C . ALA A 1 96 ? 30.125 -11.641 -7.109 1 95.38 96 ALA A C 1
ATOM 738 O O . ALA A 1 96 ? 29.953 -10.422 -7.172 1 95.38 96 ALA A O 1
ATOM 739 N N . ILE A 1 97 ? 29.359 -12.383 -6.316 1 93.94 97 ILE A N 1
ATOM 740 C CA . ILE A 1 97 ? 28.172 -11.891 -5.641 1 93.94 97 ILE A CA 1
ATOM 741 C C . ILE A 1 97 ? 28.531 -10.727 -4.727 1 93.94 97 ILE A C 1
ATOM 743 O O . ILE A 1 97 ? 27.938 -9.648 -4.82 1 93.94 97 ILE A O 1
ATOM 747 N N . ASN A 1 98 ? 29.5 -10.891 -3.924 1 93.5 98 ASN A N 1
ATOM 748 C CA . ASN A 1 98 ? 29.859 -9.867 -2.951 1 93.5 98 ASN A CA 1
ATOM 749 C C . ASN A 1 98 ? 30.453 -8.641 -3.627 1 93.5 98 ASN A C 1
ATOM 751 O O . ASN A 1 98 ? 30.219 -7.508 -3.199 1 93.5 98 ASN A O 1
ATOM 755 N N . THR A 1 99 ? 31.266 -8.914 -4.617 1 95.5 99 THR A N 1
ATOM 756 C CA . THR A 1 99 ? 31.859 -7.801 -5.352 1 95.5 99 THR A CA 1
ATOM 757 C C . THR A 1 99 ? 30.766 -6.965 -6.02 1 95.5 99 THR A C 1
ATOM 759 O O . THR A 1 99 ? 30.797 -5.734 -5.953 1 95.5 99 THR A O 1
ATOM 762 N N . CYS A 1 100 ? 29.828 -7.609 -6.617 1 95.94 100 CYS A N 1
ATOM 763 C CA . CYS A 1 100 ? 28.703 -6.918 -7.25 1 95.94 100 CYS A CA 1
ATOM 764 C C . CYS A 1 100 ? 27.891 -6.133 -6.223 1 95.94 100 CYS A C 1
ATOM 766 O O . CYS A 1 100 ? 27.578 -4.965 -6.438 1 95.94 100 CYS A O 1
ATOM 768 N N . ASN A 1 101 ? 27.578 -6.742 -5.09 1 95.81 101 ASN A N 1
ATOM 769 C CA . ASN A 1 101 ? 26.781 -6.098 -4.043 1 95.81 101 ASN A CA 1
ATOM 770 C C . ASN A 1 101 ? 27.484 -4.848 -3.508 1 95.81 101 ASN A C 1
ATOM 772 O O . ASN A 1 101 ? 26.844 -3.82 -3.285 1 95.81 101 ASN A O 1
ATOM 776 N N . THR A 1 102 ? 28.75 -4.996 -3.348 1 95.38 102 THR A N 1
ATOM 777 C CA . THR A 1 102 ? 29.516 -3.863 -2.857 1 95.38 102 THR A CA 1
ATOM 778 C C . THR A 1 102 ? 29.469 -2.703 -3.848 1 95.38 102 THR A C 1
ATOM 780 O O . THR A 1 102 ? 29.281 -1.553 -3.455 1 95.38 102 THR A O 1
ATOM 783 N N . ARG A 1 103 ? 29.641 -3.02 -5.078 1 96 103 ARG A N 1
ATOM 784 C CA . ARG A 1 103 ? 29.609 -1.979 -6.102 1 96 103 ARG A CA 1
ATOM 785 C C . ARG A 1 103 ? 28.219 -1.377 -6.234 1 96 103 ARG A C 1
ATOM 787 O O . ARG A 1 103 ? 28.062 -0.162 -6.387 1 96 103 ARG A O 1
ATOM 794 N N . LEU A 1 104 ? 27.234 -2.156 -6.148 1 96.94 104 LEU A N 1
ATOM 795 C CA . LEU A 1 104 ? 25.859 -1.681 -6.238 1 96.94 104 LEU A CA 1
ATOM 796 C C . LEU A 1 104 ? 25.547 -0.698 -5.113 1 96.94 104 LEU A C 1
ATOM 798 O O . LEU A 1 104 ? 24.797 0.254 -5.309 1 96.94 104 LEU A O 1
ATOM 802 N N . ARG A 1 105 ? 26.125 -0.913 -3.975 1 95.75 105 ARG A N 1
ATOM 803 C CA . ARG A 1 105 ? 25.891 -0.042 -2.824 1 95.75 105 ARG A CA 1
ATOM 804 C C . ARG A 1 105 ? 26.234 1.407 -3.162 1 95.75 105 ARG A C 1
ATOM 806 O O . ARG A 1 105 ? 25.531 2.328 -2.725 1 95.75 105 ARG A O 1
ATOM 813 N N . SER A 1 106 ? 27.25 1.54 -3.979 1 94.75 106 SER A N 1
ATOM 814 C CA . SER A 1 106 ? 27.688 2.885 -4.324 1 94.75 106 SER A CA 1
ATOM 815 C C . SER A 1 106 ? 26.672 3.592 -5.219 1 94.75 106 SER A C 1
ATOM 817 O O . SER A 1 106 ? 26.688 4.816 -5.336 1 94.75 106 SER A O 1
ATOM 819 N N . PHE A 1 107 ? 25.75 2.883 -5.793 1 96 107 PHE A N 1
ATOM 820 C CA . PHE A 1 107 ? 24.781 3.455 -6.719 1 96 107 PHE A CA 1
ATOM 821 C C . PHE A 1 107 ? 23.422 3.617 -6.051 1 96 107 PHE A C 1
ATOM 823 O O . PHE A 1 107 ? 22.484 4.098 -6.672 1 96 107 PHE A O 1
ATOM 830 N N . ILE A 1 108 ? 23.266 3.332 -4.77 1 95.06 108 ILE A N 1
ATOM 831 C CA . ILE A 1 108 ? 21.984 3.289 -4.07 1 95.06 108 ILE A CA 1
ATOM 832 C C . ILE A 1 108 ? 21.344 4.672 -4.094 1 95.06 108 ILE A C 1
ATOM 834 O O . ILE A 1 108 ? 20.156 4.805 -4.398 1 95.06 108 ILE A O 1
ATOM 838 N N . PRO A 1 109 ? 22.016 5.711 -3.879 1 92.44 109 PRO A N 1
ATOM 839 C CA . PRO A 1 109 ? 21.359 7.02 -3.828 1 92.44 109 PRO A CA 1
ATOM 840 C C . PRO A 1 109 ? 20.641 7.367 -5.129 1 92.44 109 PRO A C 1
ATOM 842 O O . PRO A 1 109 ? 19.578 8 -5.102 1 92.44 109 PRO A O 1
ATOM 845 N N . GLN A 1 110 ? 21.141 6.859 -6.23 1 93.06 110 GLN A N 1
ATOM 846 C CA . GLN A 1 110 ? 20.562 7.219 -7.527 1 93.06 110 GLN A CA 1
ATOM 847 C C . GLN A 1 110 ? 19.594 6.148 -8.016 1 93.06 110 GLN A C 1
ATOM 849 O O . GLN A 1 110 ? 18.656 6.449 -8.75 1 93.06 110 GLN A O 1
ATOM 854 N N . TYR A 1 111 ? 19.781 4.926 -7.617 1 96 111 TYR A N 1
ATOM 855 C CA . TYR A 1 111 ? 19.016 3.814 -8.164 1 96 111 TYR A CA 1
ATOM 856 C C . TYR A 1 111 ? 18.516 2.9 -7.059 1 96 111 TYR A C 1
ATOM 858 O O . TYR A 1 111 ? 18.656 1.678 -7.141 1 96 111 TYR A O 1
ATOM 866 N N . ALA A 1 112 ? 17.938 3.508 -6.078 1 95.81 112 ALA A N 1
ATOM 867 C CA . ALA A 1 112 ? 17.531 2.783 -4.875 1 95.81 112 ALA A CA 1
ATOM 868 C C . ALA A 1 112 ? 16.469 1.737 -5.199 1 95.81 112 ALA A C 1
ATOM 870 O O . ALA A 1 112 ? 16.547 0.596 -4.738 1 95.81 112 ALA A O 1
ATOM 871 N N . THR A 1 113 ? 15.523 2.051 -6.043 1 96 113 THR A N 1
ATOM 872 C CA . THR A 1 113 ? 14.43 1.133 -6.34 1 96 113 THR A CA 1
ATOM 873 C C . THR A 1 113 ? 14.938 -0.096 -7.086 1 96 113 THR A C 1
ATOM 875 O O . THR A 1 113 ? 14.648 -1.229 -6.703 1 96 113 THR A O 1
ATOM 878 N N . GLU A 1 114 ? 15.727 0.164 -8.078 1 96.44 114 GLU A N 1
ATOM 879 C CA . GLU A 1 114 ? 16.25 -0.932 -8.891 1 96.44 114 GLU A CA 1
ATOM 880 C C . GLU A 1 114 ? 17.109 -1.87 -8.055 1 96.44 114 GLU A C 1
ATOM 882 O O . GLU A 1 114 ? 17.016 -3.092 -8.188 1 96.44 114 GLU A O 1
ATOM 887 N N . ILE A 1 115 ? 17.906 -1.262 -7.27 1 97.38 115 ILE A N 1
ATOM 888 C CA . ILE A 1 115 ? 18.812 -2.049 -6.441 1 97.38 115 ILE A CA 1
ATOM 889 C C . ILE A 1 115 ? 18.016 -2.812 -5.387 1 97.38 115 ILE A C 1
ATOM 891 O O . ILE A 1 115 ? 18.312 -3.973 -5.09 1 97.38 115 ILE A O 1
ATOM 895 N N . PHE A 1 116 ? 17.031 -2.182 -4.84 1 96.94 116 PHE A N 1
ATOM 896 C CA . PHE A 1 116 ? 16.156 -2.828 -3.873 1 96.94 116 PHE A CA 1
ATOM 897 C C . PHE A 1 116 ? 15.477 -4.047 -4.484 1 96.94 116 PHE A C 1
ATOM 899 O O . PHE A 1 116 ? 15.492 -5.133 -3.902 1 96.94 116 PHE A O 1
ATOM 906 N N . VAL A 1 117 ? 14.938 -3.93 -5.645 1 96.12 117 VAL A N 1
ATOM 907 C CA . VAL A 1 117 ? 14.242 -5.008 -6.336 1 96.12 117 VAL A CA 1
ATOM 908 C C . VAL A 1 117 ? 15.219 -6.137 -6.652 1 96.12 117 VAL A C 1
ATOM 910 O O . VAL A 1 117 ? 14.906 -7.312 -6.461 1 96.12 117 VAL A O 1
ATOM 913 N N . TYR A 1 118 ? 16.406 -5.766 -7.113 1 96 118 TYR A N 1
ATOM 914 C CA . TYR A 1 118 ? 17.453 -6.75 -7.359 1 96 118 TYR A CA 1
ATOM 915 C C . TYR A 1 118 ? 17.781 -7.527 -6.09 1 96 118 TYR A C 1
ATOM 917 O O . TYR A 1 118 ? 17.906 -8.75 -6.121 1 96 118 TYR A O 1
ATOM 925 N N . ALA A 1 119 ? 17.969 -6.828 -5.012 1 96.19 119 ALA A N 1
ATOM 926 C CA . ALA A 1 119 ? 18.328 -7.441 -3.738 1 96.19 119 ALA A CA 1
ATOM 927 C C . ALA A 1 119 ? 17.266 -8.438 -3.287 1 96.19 119 ALA A C 1
ATOM 929 O O . ALA A 1 119 ? 17.594 -9.523 -2.797 1 96.19 119 ALA A O 1
ATOM 930 N N . ILE A 1 120 ? 16.016 -8.102 -3.488 1 94.19 120 ILE A N 1
ATOM 931 C CA . ILE A 1 120 ? 14.906 -8.977 -3.111 1 94.19 120 ILE A CA 1
ATOM 932 C C . ILE A 1 120 ? 14.875 -10.203 -4.023 1 94.19 120 ILE A C 1
ATOM 934 O O . ILE A 1 120 ? 14.773 -11.336 -3.549 1 94.19 120 ILE A O 1
ATOM 938 N N . LYS A 1 121 ? 14.984 -9.938 -5.227 1 93.56 121 LYS A N 1
ATOM 939 C CA . LYS A 1 121 ? 14.898 -10.992 -6.227 1 93.56 121 LYS A CA 1
ATOM 940 C C . LYS A 1 121 ? 15.938 -12.078 -5.973 1 93.56 121 LYS A C 1
ATOM 942 O O . LYS A 1 121 ? 15.656 -13.273 -6.125 1 93.56 121 LYS A O 1
ATOM 947 N N . HIS A 1 122 ? 17.062 -11.688 -5.57 1 93.19 122 HIS A N 1
ATOM 948 C CA . HIS A 1 122 ? 18.156 -12.641 -5.445 1 93.19 122 HIS A CA 1
ATOM 949 C C . HIS A 1 122 ? 18.5 -12.906 -3.979 1 93.19 122 HIS A C 1
ATOM 951 O O . HIS A 1 122 ? 19.547 -13.477 -3.67 1 93.19 122 HIS A O 1
ATOM 957 N N . ASP A 1 123 ? 17.719 -12.375 -3.061 1 90.62 123 ASP A N 1
ATOM 958 C CA . ASP A 1 123 ? 17.766 -12.656 -1.631 1 90.62 123 ASP A CA 1
ATOM 959 C C . ASP A 1 123 ? 19.062 -12.148 -1.019 1 90.62 123 ASP A C 1
ATOM 961 O O . ASP A 1 123 ? 19.781 -12.898 -0.351 1 90.62 123 ASP A O 1
ATOM 965 N N . HIS A 1 124 ? 19.344 -10.984 -1.271 1 94 124 HIS A N 1
ATOM 966 C CA . HIS A 1 124 ? 20.438 -10.281 -0.629 1 94 124 HIS A CA 1
ATOM 967 C C . HIS A 1 124 ? 19.938 -9.359 0.476 1 94 124 HIS A C 1
ATOM 969 O O . HIS A 1 124 ? 19.703 -8.172 0.236 1 94 124 HIS A O 1
ATOM 975 N N . PRO A 1 125 ? 19.906 -9.82 1.702 1 92.44 125 PRO A N 1
ATOM 976 C CA . PRO A 1 125 ? 19.266 -9.07 2.779 1 92.44 125 PRO A CA 1
ATOM 977 C C . PRO A 1 125 ? 20.031 -7.805 3.154 1 92.44 125 PRO A C 1
ATOM 979 O O . PRO A 1 125 ? 19.422 -6.777 3.463 1 92.44 125 PRO A O 1
ATOM 982 N N . LYS A 1 126 ? 21.281 -7.969 3.18 1 94.38 126 LYS A N 1
ATOM 983 C CA . LYS A 1 126 ? 22.078 -6.801 3.562 1 94.38 126 LYS A CA 1
ATOM 984 C C . LYS A 1 126 ? 21.891 -5.664 2.561 1 94.38 126 LYS A C 1
ATOM 986 O O . LYS A 1 126 ? 21.688 -4.512 2.951 1 94.38 126 LYS A O 1
ATOM 991 N N . LEU A 1 127 ? 22 -5.977 1.301 1 96.06 127 LEU A N 1
ATOM 992 C CA . LEU A 1 127 ? 21.812 -4.973 0.257 1 96.06 127 LEU A CA 1
ATOM 993 C C . LEU A 1 127 ? 20.406 -4.41 0.286 1 96.06 127 LEU A C 1
ATOM 995 O O . LEU A 1 127 ? 20.203 -3.211 0.082 1 96.06 127 LEU A O 1
ATOM 999 N N . MET A 1 128 ? 19.469 -5.262 0.531 1 95.38 128 MET A N 1
ATOM 1000 C CA . MET A 1 128 ? 18.062 -4.848 0.678 1 95.38 128 MET A CA 1
ATOM 1001 C C . MET A 1 128 ? 17.922 -3.812 1.788 1 95.38 128 MET A C 1
ATOM 1003 O O . MET A 1 128 ? 17.328 -2.752 1.581 1 95.38 128 MET A O 1
ATOM 1007 N N . ASN A 1 129 ? 18.5 -4.07 2.895 1 93.62 129 ASN A N 1
ATOM 1008 C CA . ASN A 1 129 ? 18.391 -3.193 4.059 1 93.62 129 ASN A CA 1
ATOM 1009 C C . ASN A 1 129 ? 19.141 -1.883 3.842 1 93.62 129 ASN A C 1
ATOM 1011 O O . ASN A 1 129 ? 18.781 -0.852 4.406 1 93.62 129 ASN A O 1
ATOM 1015 N N . ASP A 1 130 ? 20.109 -1.94 3.043 1 94.12 130 ASP A N 1
ATOM 1016 C CA . ASP A 1 130 ? 20.844 -0.723 2.738 1 94.12 130 ASP A CA 1
ATOM 1017 C C . ASP A 1 130 ? 20.062 0.18 1.792 1 94.12 130 ASP A C 1
ATOM 1019 O O . ASP A 1 130 ? 20.172 1.406 1.865 1 94.12 130 ASP A O 1
ATOM 1023 N N . ALA A 1 131 ? 19.328 -0.402 0.923 1 95.75 131 ALA A N 1
ATOM 1024 C CA . ALA A 1 131 ? 18.656 0.349 -0.133 1 95.75 131 ALA A CA 1
ATOM 1025 C C . ALA A 1 131 ? 17.328 0.913 0.357 1 95.75 131 ALA A C 1
ATOM 1027 O O . ALA A 1 131 ? 16.953 2.035 0.005 1 95.75 131 ALA A O 1
ATOM 1028 N N . VAL A 1 132 ? 16.609 0.196 1.236 1 93.38 132 VAL A N 1
ATOM 1029 C CA . VAL A 1 132 ? 15.211 0.454 1.562 1 93.38 132 VAL A CA 1
ATOM 1030 C C . VAL A 1 132 ? 15.086 1.799 2.273 1 93.38 132 VAL A C 1
ATOM 1032 O O . VAL A 1 132 ? 14.148 2.555 2.021 1 93.38 132 VAL A O 1
ATOM 1035 N N . PRO A 1 133 ? 16.031 2.232 3.086 1 91.56 133 PRO A N 1
ATOM 1036 C CA . PRO A 1 133 ? 15.875 3.527 3.752 1 91.56 133 PRO A CA 1
ATOM 1037 C C . PRO A 1 133 ? 15.812 4.691 2.77 1 91.56 133 PRO A C 1
ATOM 1039 O O . PRO A 1 133 ? 15.18 5.711 3.053 1 91.56 133 PRO A O 1
ATOM 1042 N N . TYR A 1 134 ? 16.422 4.543 1.613 1 93.62 134 TYR A N 1
ATOM 1043 C CA . TYR A 1 134 ? 16.406 5.59 0.596 1 93.62 134 TYR A CA 1
ATOM 1044 C C . TYR A 1 134 ? 15.023 5.684 -0.049 1 93.62 134 TYR A C 1
ATOM 1046 O O . TYR A 1 134 ? 14.695 6.691 -0.683 1 93.62 134 TYR A O 1
ATOM 1054 N N . LEU A 1 135 ? 14.273 4.621 0.135 1 94.44 135 LEU A N 1
ATOM 1055 C CA . LEU A 1 135 ? 12.969 4.547 -0.51 1 94.44 135 LEU A CA 1
ATOM 1056 C C . LEU A 1 135 ? 11.852 4.883 0.478 1 94.44 135 LEU A C 1
ATOM 1058 O O . LEU A 1 135 ? 10.688 4.984 0.093 1 94.44 135 LEU A O 1
ATOM 1062 N N . ALA A 1 136 ? 12.172 5.043 1.701 1 93.19 136 ALA A N 1
ATOM 1063 C CA . ALA A 1 136 ? 11.188 5.145 2.775 1 93.19 136 ALA A CA 1
ATOM 1064 C C . ALA A 1 136 ? 10.188 6.258 2.496 1 93.19 136 ALA A C 1
ATOM 1066 O O . ALA A 1 136 ? 9 6.125 2.801 1 93.19 136 ALA A O 1
ATOM 1067 N N . ARG A 1 137 ? 10.625 7.305 1.89 1 94 137 ARG A N 1
ATOM 1068 C CA . ARG A 1 137 ? 9.758 8.453 1.655 1 94 137 ARG A CA 1
ATOM 1069 C C . ARG A 1 137 ? 9.422 8.594 0.174 1 94 137 ARG A C 1
ATOM 1071 O O . ARG A 1 137 ? 8.836 9.594 -0.243 1 94 137 ARG A O 1
ATOM 1078 N N . SER A 1 138 ? 9.805 7.633 -0.61 1 93.12 138 SER A N 1
ATOM 1079 C CA . SER A 1 138 ? 9.453 7.637 -2.025 1 93.12 138 SER A CA 1
ATOM 1080 C C . SER A 1 138 ? 7.957 7.395 -2.219 1 93.12 138 SER A C 1
ATOM 1082 O O . SER A 1 138 ? 7.281 6.891 -1.318 1 93.12 138 SER A O 1
ATOM 1084 N N . PRO A 1 139 ? 7.457 7.812 -3.404 1 92 139 PRO A N 1
ATOM 1085 C CA . PRO A 1 139 ? 6.051 7.504 -3.676 1 92 139 PRO A CA 1
ATOM 1086 C C . PRO A 1 139 ? 5.734 6.016 -3.531 1 92 139 PRO A C 1
ATOM 1088 O O . PRO A 1 139 ? 6.504 5.172 -3.998 1 92 139 PRO A O 1
ATOM 1091 N N . PHE A 1 140 ? 4.723 5.734 -2.906 1 94.88 140 PHE A N 1
ATOM 1092 C CA . PHE A 1 140 ? 4.383 4.391 -2.453 1 94.88 140 PHE A CA 1
ATOM 1093 C C . PHE A 1 140 ? 4.098 3.477 -3.637 1 94.88 140 PHE A C 1
ATOM 1095 O O . PHE A 1 140 ? 4.703 2.41 -3.766 1 94.88 140 PHE A O 1
ATOM 1102 N N . VAL A 1 141 ? 3.213 3.861 -4.59 1 93.88 141 VAL A N 1
ATOM 1103 C CA . VAL A 1 141 ? 2.641 2.994 -5.613 1 93.88 141 VAL A CA 1
ATOM 1104 C C . VAL A 1 141 ? 3.699 2.67 -6.664 1 93.88 141 VAL A C 1
ATOM 1106 O O . VAL A 1 141 ? 3.848 1.515 -7.07 1 93.88 141 VAL A O 1
ATOM 1109 N N . PRO A 1 142 ? 4.488 3.604 -7.07 1 93.56 142 PRO A N 1
ATOM 1110 C CA . PRO A 1 142 ? 5.512 3.287 -8.07 1 93.56 142 PRO A CA 1
ATOM 1111 C C . PRO A 1 142 ? 6.492 2.221 -7.594 1 93.56 142 PRO A C 1
ATOM 1113 O O . PRO A 1 142 ? 6.91 1.365 -8.375 1 93.56 142 PRO A O 1
ATOM 1116 N N . VAL A 1 143 ? 6.875 2.277 -6.352 1 94.88 143 VAL A N 1
ATOM 1117 C CA . VAL A 1 143 ? 7.777 1.269 -5.805 1 94.88 143 VAL A CA 1
ATOM 1118 C C . VAL A 1 143 ? 7.043 -0.064 -5.676 1 94.88 143 VAL A C 1
ATOM 1120 O O . VAL A 1 143 ? 7.574 -1.112 -6.043 1 94.88 143 VAL A O 1
ATOM 1123 N N . LEU A 1 144 ? 5.82 -0.035 -5.246 1 95.31 144 LEU A N 1
ATOM 1124 C CA . LEU A 1 144 ? 5 -1.226 -5.047 1 95.31 144 LEU A CA 1
ATOM 1125 C C . LEU A 1 144 ? 4.852 -2.006 -6.352 1 95.31 144 LEU A C 1
ATOM 1127 O O . LEU A 1 144 ? 4.883 -3.238 -6.348 1 95.31 144 LEU A O 1
ATOM 1131 N N . LYS A 1 145 ? 4.785 -1.381 -7.422 1 93.94 145 LYS A N 1
ATOM 1132 C CA . LYS A 1 145 ? 4.578 -1.994 -8.727 1 93.94 145 LYS A CA 1
ATOM 1133 C C . LYS A 1 145 ? 5.777 -2.848 -9.133 1 93.94 145 LYS A C 1
ATOM 1135 O O . LYS A 1 145 ? 5.648 -3.766 -9.945 1 93.94 145 LYS A O 1
ATOM 1140 N N . GLN A 1 146 ? 6.883 -2.537 -8.539 1 94.25 146 GLN A N 1
ATOM 1141 C CA . GLN A 1 146 ? 8.109 -3.178 -9 1 94.25 146 GLN A CA 1
ATOM 1142 C C . GLN A 1 146 ? 8.531 -4.297 -8.055 1 94.25 146 GLN A C 1
ATOM 1144 O O . GLN A 1 146 ? 9.492 -5.023 -8.328 1 94.25 146 GLN A O 1
ATOM 1149 N N . ILE A 1 147 ? 7.906 -4.434 -6.988 1 94.06 147 ILE A N 1
ATOM 1150 C CA . ILE A 1 147 ? 8.32 -5.41 -5.988 1 94.06 147 ILE A CA 1
ATOM 1151 C C . ILE A 1 147 ? 7.527 -6.699 -6.164 1 94.06 147 ILE A C 1
ATOM 1153 O O . ILE A 1 147 ? 6.336 -6.664 -6.484 1 94.06 147 ILE A O 1
ATOM 1157 N N . PRO A 1 148 ? 8.148 -7.855 -5.938 1 92.88 148 PRO A N 1
ATOM 1158 C CA . PRO A 1 148 ? 7.418 -9.125 -5.98 1 92.88 148 PRO A CA 1
ATOM 1159 C C . PRO A 1 148 ? 6.289 -9.188 -4.953 1 92.88 148 PRO A C 1
ATOM 1161 O O . PRO A 1 148 ? 6.367 -8.539 -3.904 1 92.88 148 PRO A O 1
ATOM 1164 N N . PRO A 1 149 ? 5.258 -9.922 -5.223 1 92.56 149 PRO A N 1
ATOM 1165 C CA . PRO A 1 149 ? 4.062 -9.984 -4.379 1 92.56 149 PRO A CA 1
ATOM 1166 C C . PRO A 1 149 ? 4.387 -10.312 -2.922 1 92.56 149 PRO A C 1
ATOM 1168 O O . PRO A 1 149 ? 3.791 -9.742 -2.008 1 92.56 149 PRO A O 1
ATOM 1171 N N . ALA A 1 150 ? 5.344 -11.156 -2.74 1 92.56 150 ALA A N 1
ATOM 1172 C CA . ALA A 1 150 ? 5.668 -11.609 -1.389 1 92.56 150 ALA A CA 1
ATOM 1173 C C . ALA A 1 150 ? 6.164 -10.445 -0.529 1 92.56 150 ALA A C 1
ATOM 1175 O O . ALA A 1 150 ? 6.129 -10.523 0.702 1 92.56 150 ALA A O 1
ATOM 1176 N N . TYR A 1 151 ? 6.578 -9.406 -1.155 1 94.31 151 TYR A N 1
ATOM 1177 C CA . TYR A 1 151 ? 7.188 -8.312 -0.414 1 94.31 151 TYR A CA 1
ATOM 1178 C C . TYR A 1 151 ? 6.273 -7.09 -0.395 1 94.31 151 TYR A C 1
ATOM 1180 O O . TYR A 1 151 ? 6.625 -6.051 0.166 1 94.31 151 TYR A O 1
ATOM 1188 N N . MET A 1 152 ? 5.09 -7.191 -0.966 1 94.75 152 MET A N 1
ATOM 1189 C CA . MET A 1 152 ? 4.188 -6.047 -1.048 1 94.75 152 MET A CA 1
ATOM 1190 C C . MET A 1 152 ? 3.646 -5.684 0.33 1 94.75 152 MET A C 1
ATOM 1192 O O . MET A 1 152 ? 3.584 -4.504 0.684 1 94.75 152 MET A O 1
ATOM 1196 N N . VAL A 1 153 ? 3.326 -6.691 1.079 1 95.56 153 VAL A N 1
ATOM 1197 C CA . VAL A 1 153 ? 2.795 -6.434 2.414 1 95.56 153 VAL A CA 1
ATOM 1198 C C . VAL A 1 153 ? 3.896 -5.871 3.309 1 95.56 153 VAL A C 1
ATOM 1200 O O . VAL A 1 153 ? 3.717 -4.828 3.941 1 95.56 153 VAL A O 1
ATOM 1203 N N . PRO A 1 154 ? 5.074 -6.441 3.326 1 94.81 154 PRO A N 1
ATOM 1204 C CA . PRO A 1 154 ? 6.156 -5.859 4.121 1 94.81 154 PRO A CA 1
ATOM 1205 C C . PRO A 1 154 ? 6.484 -4.426 3.711 1 94.81 154 PRO A C 1
ATOM 1207 O O . PRO A 1 154 ? 6.711 -3.568 4.57 1 94.81 154 PRO A O 1
ATOM 1210 N N . TRP A 1 155 ? 6.52 -4.18 2.455 1 95.44 155 TRP A N 1
ATOM 1211 C CA . TRP A 1 155 ? 6.77 -2.828 1.969 1 95.44 155 TRP A CA 1
ATOM 1212 C C . TRP A 1 155 ? 5.695 -1.864 2.461 1 95.44 155 TRP A C 1
ATOM 1214 O O . TRP A 1 155 ? 6.004 -0.755 2.904 1 95.44 155 TRP A O 1
ATOM 1224 N N . SER A 1 156 ? 4.453 -2.264 2.4 1 95.81 156 SER A N 1
ATOM 1225 C CA . SER A 1 156 ? 3.336 -1.437 2.84 1 95.81 156 SER A CA 1
ATOM 1226 C C . SER A 1 156 ? 3.426 -1.133 4.332 1 95.81 156 SER A C 1
ATOM 1228 O O . SER A 1 156 ? 3.174 -0.003 4.758 1 95.81 156 SER A O 1
ATOM 1230 N N . ARG A 1 157 ? 3.812 -2.104 5.129 1 95.62 157 ARG A N 1
ATOM 1231 C CA . ARG A 1 157 ? 3.982 -1.904 6.562 1 95.62 157 ARG A CA 1
ATOM 1232 C C . ARG A 1 157 ? 5.109 -0.919 6.852 1 95.62 157 ARG A C 1
ATOM 1234 O O . ARG A 1 157 ? 4.973 -0.042 7.707 1 95.62 157 ARG A O 1
ATOM 1241 N N . TYR A 1 158 ? 6.195 -1.134 6.156 1 96 158 TYR A N 1
ATOM 1242 C CA . TYR A 1 158 ? 7.348 -0.256 6.328 1 96 158 TYR A CA 1
ATOM 1243 C C . TYR A 1 158 ? 6.996 1.184 5.973 1 96 158 TYR A C 1
ATOM 1245 O O . TYR A 1 158 ? 7.301 2.109 6.73 1 96 158 TYR A O 1
ATOM 1253 N N . HIS A 1 159 ? 6.32 1.337 4.832 1 94.94 159 HIS A N 1
ATOM 1254 C CA . HIS A 1 159 ? 5.91 2.666 4.391 1 94.94 159 HIS A CA 1
ATOM 1255 C C . HIS A 1 159 ? 4.926 3.293 5.375 1 94.94 159 HIS A C 1
ATOM 1257 O O . HIS A 1 159 ? 5.02 4.484 5.672 1 94.94 159 HIS A O 1
ATOM 1263 N N . ASP A 1 160 ? 4.027 2.506 5.84 1 94.5 160 ASP A N 1
ATOM 1264 C CA . ASP A 1 160 ? 3.041 2.982 6.805 1 94.5 160 ASP A CA 1
ATOM 1265 C C . ASP A 1 160 ? 3.711 3.422 8.102 1 94.5 160 ASP A C 1
ATOM 1267 O O . ASP A 1 160 ? 3.266 4.379 8.742 1 94.5 160 ASP A O 1
ATOM 1271 N N . ALA A 1 161 ? 4.699 2.736 8.547 1 95.5 161 ALA A N 1
ATOM 1272 C CA . ALA A 1 161 ? 5.434 3.105 9.758 1 95.5 161 ALA A CA 1
ATOM 1273 C C . ALA A 1 161 ? 6.031 4.504 9.625 1 95.5 161 ALA A C 1
ATOM 1275 O O . ALA A 1 161 ? 6.039 5.273 10.586 1 95.5 161 ALA A O 1
ATOM 1276 N N . TRP A 1 162 ? 6.523 4.832 8.484 1 95.81 162 TRP A N 1
ATOM 1277 C CA . TRP A 1 162 ? 7.094 6.152 8.25 1 95.81 162 TRP A CA 1
ATOM 1278 C C . TRP A 1 162 ? 6.004 7.223 8.234 1 95.81 162 TRP A C 1
ATOM 1280 O O . TRP A 1 162 ? 6.188 8.312 8.773 1 95.81 162 TRP A O 1
ATOM 1290 N N . LEU A 1 163 ? 4.832 6.91 7.645 1 94.06 163 LEU A N 1
ATOM 1291 C CA . LEU A 1 163 ? 3.717 7.852 7.625 1 94.06 163 LEU A CA 1
ATOM 1292 C C . LEU A 1 163 ? 3.172 8.078 9.031 1 94.06 163 LEU A C 1
ATOM 1294 O O . LEU A 1 163 ? 2.717 9.18 9.352 1 94.06 163 LEU A O 1
ATOM 1298 N N . ALA A 1 164 ? 3.25 7.059 9.867 1 95.44 164 ALA A N 1
ATOM 1299 C CA . ALA A 1 164 ? 2.752 7.129 11.242 1 95.44 164 ALA A CA 1
ATOM 1300 C C . ALA A 1 164 ? 3.502 8.188 12.039 1 95.44 164 ALA A C 1
ATOM 1302 O O . ALA A 1 164 ? 2.955 8.758 12.984 1 95.44 164 ALA A O 1
ATOM 1303 N N . VAL A 1 165 ? 4.715 8.453 11.672 1 97.31 165 VAL A N 1
ATOM 1304 C CA . VAL A 1 165 ? 5.508 9.469 12.352 1 97.31 165 VAL A CA 1
ATOM 1305 C C . VAL A 1 165 ? 4.785 10.82 12.281 1 97.31 165 VAL A C 1
ATOM 1307 O O . VAL A 1 165 ? 4.637 11.5 13.297 1 97.31 165 VAL A O 1
ATOM 1310 N N . PHE A 1 166 ? 4.266 11.172 11.117 1 96.62 166 PHE A N 1
ATOM 1311 C CA . PHE A 1 166 ? 3.621 12.469 10.914 1 96.62 166 PHE A CA 1
ATOM 1312 C C . PHE A 1 166 ? 2.238 12.484 11.555 1 96.62 166 PHE A C 1
ATOM 1314 O O . PHE A 1 166 ? 1.802 13.516 12.07 1 96.62 166 PHE A O 1
ATOM 1321 N N . ARG A 1 167 ? 1.615 11.359 11.492 1 94.81 167 ARG A N 1
ATOM 1322 C CA . ARG A 1 167 ? 0.322 11.258 12.156 1 94.81 167 ARG A CA 1
ATOM 1323 C C . ARG A 1 167 ? 0.465 11.477 13.664 1 94.81 167 ARG A C 1
ATOM 1325 O O . ARG A 1 167 ? -0.336 12.195 14.273 1 94.81 167 ARG A O 1
ATOM 1332 N N . GLU A 1 168 ? 1.477 10.891 14.203 1 96.5 168 GLU A N 1
ATOM 1333 C CA . GLU A 1 168 ? 1.722 11.047 15.633 1 96.5 168 GLU A CA 1
ATOM 1334 C C . GLU A 1 168 ? 2.119 12.477 15.969 1 96.5 168 GLU A C 1
ATOM 1336 O O . GLU A 1 168 ? 1.738 13 17.016 1 96.5 168 GLU A O 1
ATOM 1341 N N . ALA A 1 169 ? 2.885 13.047 15.148 1 96.5 169 ALA A N 1
ATOM 1342 C CA . ALA A 1 169 ? 3.25 14.453 15.336 1 96.5 169 ALA A CA 1
ATOM 1343 C C 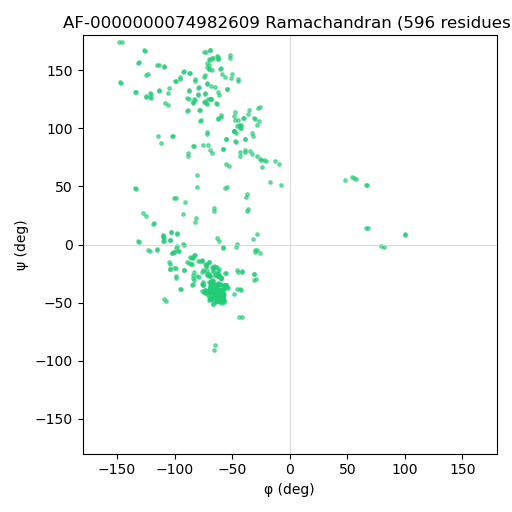. ALA A 1 169 ? 2.012 15.344 15.344 1 96.5 169 ALA A C 1
ATOM 1345 O O . ALA A 1 169 ? 1.887 16.234 16.188 1 96.5 169 ALA A O 1
ATOM 1346 N N . THR A 1 170 ? 1.139 15.094 14.406 1 95.88 170 THR A N 1
ATOM 1347 C CA . THR A 1 170 ? -0.101 15.859 14.336 1 95.88 170 THR A CA 1
ATOM 1348 C C . THR A 1 170 ? -0.952 15.633 15.578 1 95.88 170 THR A C 1
ATOM 1350 O O . THR A 1 170 ? -1.545 16.562 16.109 1 95.88 170 THR A O 1
ATOM 1353 N N . LYS A 1 171 ? -0.976 14.438 16.062 1 94.88 171 LYS A N 1
ATOM 1354 C CA . LYS A 1 171 ? -1.709 14.125 17.297 1 94.88 171 LYS A CA 1
ATOM 1355 C C . LYS A 1 171 ? -1.131 14.875 18.484 1 94.88 171 LYS A C 1
ATOM 1357 O O . LYS A 1 171 ? -1.875 15.359 19.344 1 94.88 171 LYS A O 1
ATOM 1362 N N . HIS A 1 172 ? 0.155 14.93 18.531 1 95 172 HIS A N 1
ATOM 1363 C CA . HIS A 1 172 ? 0.812 15.68 19.594 1 95 172 HIS A CA 1
ATOM 1364 C C . HIS A 1 172 ? 0.386 17.141 19.578 1 95 172 HIS A C 1
ATOM 1366 O O . HIS A 1 172 ? 0.105 17.719 20.625 1 95 172 HIS A O 1
ATOM 1372 N N . ILE A 1 173 ? 0.332 17.766 18.438 1 93.5 173 ILE A N 1
ATOM 1373 C CA . ILE A 1 173 ? -0.062 19.172 18.312 1 93.5 173 ILE A CA 1
ATOM 1374 C C . ILE A 1 173 ? -1.503 19.344 18.781 1 93.5 173 ILE A C 1
ATOM 1376 O O . ILE A 1 173 ? -1.822 20.312 19.469 1 93.5 173 ILE A O 1
ATOM 1380 N N . LYS A 1 174 ? -2.326 18.422 18.422 1 91.12 174 LYS A N 1
ATOM 1381 C CA . LYS A 1 174 ? -3.736 18.484 18.797 1 91.12 174 LYS A CA 1
ATOM 1382 C C . LYS A 1 174 ? -3.906 18.453 20.312 1 91.12 174 LYS A C 1
ATOM 1384 O O . LYS A 1 174 ? -4.863 19.016 20.844 1 91.12 174 LYS A O 1
ATOM 1389 N N . LYS A 1 175 ? -2.982 17.875 20.984 1 90.88 175 LYS A N 1
ATOM 1390 C CA . LYS A 1 175 ? -3.082 17.703 22.422 1 90.88 175 LYS A CA 1
ATOM 1391 C C . LYS A 1 175 ? -2.576 18.938 23.172 1 90.88 175 LYS A C 1
ATOM 1393 O O . LYS A 1 175 ? -2.836 19.109 24.359 1 90.88 175 LYS A O 1
ATOM 1398 N N . ILE A 1 176 ? -1.822 19.797 22.453 1 87.62 176 ILE A N 1
ATOM 1399 C CA . ILE A 1 176 ? -1.332 21.016 23.078 1 87.62 176 ILE A CA 1
ATOM 1400 C C . ILE A 1 176 ? -2.48 22 23.25 1 87.62 176 ILE A C 1
ATOM 1402 O O . ILE A 1 176 ? -3.174 22.328 22.281 1 87.62 176 ILE A O 1
ATOM 1406 N N . LEU A 1 177 ? -2.658 22.531 24.375 1 80.81 177 LEU A N 1
ATOM 1407 C CA . LEU A 1 177 ? -3.75 23.453 24.672 1 80.81 177 LEU A CA 1
ATOM 1408 C C . LEU A 1 177 ? -3.432 24.859 24.156 1 80.81 177 LEU A C 1
ATOM 1410 O O . LEU A 1 177 ? -2.336 25.375 24.391 1 80.81 177 LEU A O 1
ATOM 1414 N N . PRO A 1 178 ? -4.387 25.422 23.422 1 79.25 178 PRO A N 1
ATOM 1415 C CA . PRO A 1 178 ? -4.164 26.797 22.953 1 79.25 178 PRO A CA 1
ATOM 1416 C C . PRO A 1 178 ? -4.258 27.828 24.078 1 79.25 178 PRO A C 1
ATOM 1418 O O . PRO A 1 178 ? -5.043 27.656 25.016 1 79.25 178 PRO A O 1
ATOM 1421 N N . SER A 1 179 ? -3.334 28.781 24 1 72.12 179 SER A N 1
ATOM 1422 C CA 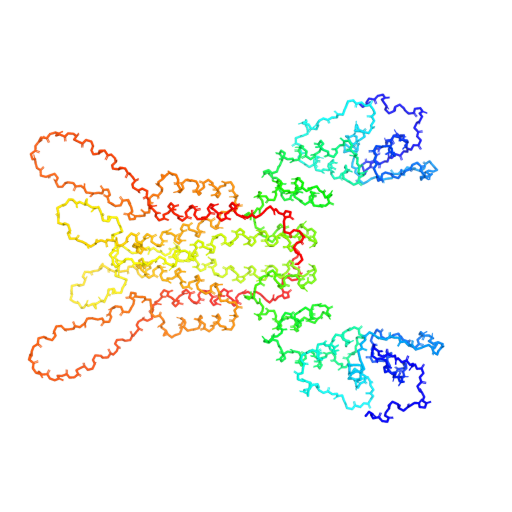. SER A 1 179 ? -3.371 29.875 24.969 1 72.12 179 SER A CA 1
ATOM 1423 C C . SER A 1 179 ? -4.371 30.938 24.547 1 72.12 179 SER A C 1
ATOM 1425 O O . SER A 1 179 ? -4.664 31.094 23.359 1 72.12 179 SER A O 1
ATOM 1427 N N . SER A 1 180 ? -5.035 31.484 25.469 1 61.72 180 SER A N 1
ATOM 1428 C CA . SER A 1 180 ? -6.008 32.531 25.234 1 61.72 180 SER A CA 1
ATOM 1429 C C . SER A 1 180 ? -5.324 33.812 24.75 1 61.72 180 SER A C 1
ATOM 1431 O O . SER A 1 180 ? -5.961 34.656 24.125 1 61.72 180 SER A O 1
ATOM 1433 N N . THR A 1 181 ? -3.928 33.906 25.031 1 60.19 181 THR A N 1
ATOM 1434 C CA . THR A 1 181 ? -3.227 35.125 24.641 1 60.19 181 THR A CA 1
ATOM 1435 C C . THR A 1 181 ? -2.365 34.875 23.406 1 60.19 181 THR A C 1
ATOM 1437 O O . THR A 1 181 ? -2 33.719 23.109 1 60.19 181 THR A O 1
ATOM 1440 N N . ASN A 1 182 ? -2.35 35.688 22.422 1 58.38 182 ASN A N 1
ATOM 1441 C CA . ASN A 1 182 ? -1.526 35.594 21.219 1 58.38 182 ASN A CA 1
ATOM 1442 C C . ASN A 1 182 ? -0.039 35.688 21.547 1 58.38 182 ASN A C 1
ATOM 1444 O O . ASN A 1 182 ? 0.785 35.938 20.656 1 58.38 182 ASN A O 1
ATOM 1448 N N . GLN A 1 183 ? 0.316 35.719 22.875 1 56.28 183 GLN A N 1
ATOM 1449 C CA . GLN A 1 183 ? 1.727 35.844 23.219 1 56.28 183 GLN A CA 1
ATOM 1450 C C . GLN A 1 183 ? 2.256 34.594 23.922 1 56.28 183 GLN A C 1
ATOM 1452 O O . GLN A 1 183 ? 1.714 34.188 24.938 1 56.28 183 GLN A O 1
ATOM 1457 N N . CYS A 1 184 ? 2.803 33.719 23.156 1 60.25 184 CYS A N 1
ATOM 1458 C CA . CYS A 1 184 ? 3.369 32.531 23.797 1 60.25 184 CYS A CA 1
ATOM 1459 C C . CYS A 1 184 ? 4.691 32.875 24.484 1 60.25 184 CYS A C 1
ATOM 1461 O O . CYS A 1 184 ? 5.098 32.188 25.422 1 60.25 184 CYS A O 1
ATOM 1463 N N . HIS A 1 185 ? 5.508 33.906 23.891 1 56.09 185 HIS A N 1
ATOM 1464 C CA . HIS A 1 185 ? 6.832 34.188 24.438 1 56.09 185 HIS A CA 1
ATOM 1465 C C . HIS A 1 185 ? 6.812 35.406 25.328 1 56.09 185 HIS A C 1
ATOM 1467 O O . HIS A 1 185 ? 6.723 36.531 24.844 1 56.09 185 HIS A O 1
ATOM 1473 N N . VAL A 1 186 ? 5.785 35.531 26.109 1 48.88 186 VAL A N 1
ATOM 1474 C CA . VAL A 1 186 ? 5.871 36.75 26.922 1 48.88 186 VAL A CA 1
ATOM 1475 C C . VAL A 1 186 ? 7.273 36.875 27.516 1 48.88 186 VAL A C 1
ATOM 1477 O O . VAL A 1 186 ? 7.777 35.969 28.141 1 48.88 186 VAL A O 1
ATOM 1480 N N . ALA A 1 187 ? 8.008 37.719 26.891 1 44.22 187 ALA A N 1
ATOM 1481 C CA . ALA A 1 187 ? 9.242 38.125 27.547 1 44.22 187 ALA A CA 1
ATOM 1482 C C . ALA A 1 187 ? 9.008 38.375 29.031 1 44.22 187 ALA A C 1
ATOM 1484 O O . ALA A 1 187 ? 7.992 38.938 29.422 1 44.22 187 ALA A O 1
ATOM 1485 N N . THR A 1 188 ? 9.414 37.438 29.906 1 41.53 188 THR A N 1
ATOM 1486 C CA . THR A 1 188 ? 9.562 37.812 31.312 1 41.53 188 THR A CA 1
ATOM 1487 C C . THR A 1 188 ? 10.125 39.219 31.438 1 41.53 188 THR A C 1
ATOM 1489 O O . THR A 1 188 ? 11.336 39.438 31.344 1 41.53 188 THR A O 1
ATOM 1492 N N . SER A 1 189 ? 9.82 40.281 30.734 1 38.66 189 SER A N 1
ATOM 1493 C CA . SER A 1 189 ? 10.336 41.531 31.344 1 38.66 189 SER A CA 1
ATOM 1494 C C . SER A 1 189 ? 10.055 41.531 32.844 1 38.66 189 SER A C 1
ATOM 1496 O O . SER A 1 189 ? 9.125 40.906 33.312 1 38.66 189 SER A O 1
ATOM 1498 N N . SER A 1 190 ? 11.031 42.094 33.781 1 35.59 190 SER A N 1
ATOM 1499 C CA . SER A 1 190 ? 11.18 42.281 35.219 1 35.59 190 SER A CA 1
ATOM 1500 C C . SER A 1 190 ? 9.883 42.781 35.844 1 35.59 190 SER A C 1
ATOM 1502 O O . SER A 1 190 ? 9.625 42.531 37.031 1 35.59 190 SER A O 1
ATOM 1504 N N . SER A 1 191 ? 9.359 44.062 35.438 1 35.56 191 SER A N 1
ATOM 1505 C CA . SER A 1 191 ? 8.656 44.75 36.531 1 35.56 191 SER A CA 1
ATOM 1506 C C . SER A 1 191 ? 7.395 44 36.938 1 35.56 191 SER A C 1
ATOM 1508 O O . SER A 1 191 ? 7.109 43.844 38.125 1 35.56 191 SER A O 1
ATOM 1510 N N . PHE A 1 192 ? 6.188 44.344 36.281 1 36.16 192 PHE A N 1
ATOM 1511 C CA . PHE A 1 192 ? 4.938 43.875 36.844 1 36.16 192 PHE A CA 1
ATOM 1512 C C . PHE A 1 192 ? 4.773 42.375 36.656 1 36.16 192 PHE A C 1
ATOM 1514 O O . PHE A 1 192 ? 4.676 41.906 35.5 1 36.16 192 PHE A O 1
ATOM 1521 N N . SER A 1 193 ? 5.301 41.5 37.531 1 35.56 193 SER A N 1
ATOM 1522 C CA . SER A 1 193 ? 5.184 40.094 37.906 1 35.56 193 SER A CA 1
ATOM 1523 C C . SER A 1 193 ? 3.785 39.562 37.625 1 35.56 193 SER A C 1
ATOM 1525 O O . SER A 1 193 ? 3.207 38.844 38.438 1 35.56 193 SER A O 1
ATOM 1527 N N . SER A 1 194 ? 2.846 40.406 37.188 1 35.44 194 SER A N 1
ATOM 1528 C CA . SER A 1 194 ? 1.584 39.656 37.188 1 35.44 194 SER A CA 1
ATOM 1529 C C . SER A 1 194 ? 1.748 38.281 36.531 1 35.44 194 SER A C 1
ATOM 1531 O O . SER A 1 194 ? 2.518 38.125 35.594 1 35.44 194 SER A O 1
ATOM 1533 N N . SER A 1 195 ? 1.602 37.219 37.344 1 35.09 195 SER A N 1
ATOM 1534 C CA . SER A 1 195 ? 1.519 35.75 37.406 1 35.09 195 SER A CA 1
ATOM 1535 C C . SER A 1 195 ? 0.873 35.188 36.125 1 35.09 195 SER A C 1
ATOM 1537 O O . SER A 1 195 ? -0.114 34.469 36.188 1 35.09 195 SER A O 1
ATOM 1539 N N . PHE A 1 196 ? 0.604 36 35.219 1 38.34 196 PHE A N 1
ATOM 1540 C CA . PHE A 1 196 ? 0.019 35.156 34.156 1 38.34 196 PHE A CA 1
ATOM 1541 C C . PHE A 1 196 ? 0.969 34.031 33.75 1 38.34 196 PHE A C 1
ATOM 1543 O O . PHE A 1 196 ? 1.937 34.281 33.031 1 38.34 196 PHE A O 1
ATOM 1550 N N . SER A 1 197 ? 1.538 33.281 34.719 1 37.75 197 SER A N 1
ATOM 1551 C CA . SER A 1 197 ? 2.26 32 34.562 1 37.75 197 SER A CA 1
ATOM 1552 C C . SER A 1 197 ? 1.8 31.266 33.312 1 37.75 197 SER A C 1
ATOM 1554 O O . SER A 1 197 ? 0.633 30.875 33.219 1 37.75 197 SER A O 1
ATOM 1556 N N . MET A 1 198 ? 2.168 31.703 32.125 1 46.78 198 MET A N 1
ATOM 1557 C CA . MET A 1 198 ? 2.008 30.812 30.984 1 46.78 198 MET A CA 1
ATOM 1558 C C . MET A 1 198 ? 2.213 29.359 31.406 1 46.78 198 MET A C 1
ATOM 1560 O O . MET A 1 198 ? 3.199 29.031 32.062 1 46.78 198 MET A O 1
ATOM 1564 N N . LEU A 1 199 ? 1.246 28.75 31.656 1 51.78 199 LEU A N 1
ATOM 1565 C CA . LEU A 1 199 ? 1.466 27.328 31.922 1 51.78 199 LEU A CA 1
ATOM 1566 C C . LEU A 1 199 ? 2.367 26.719 30.844 1 51.78 199 LEU A C 1
ATOM 1568 O O . LEU A 1 199 ? 2.193 26.984 29.656 1 51.78 199 LEU A O 1
ATOM 1572 N N . PRO A 1 200 ? 3.631 26.406 31.141 1 55.56 200 PRO A N 1
ATOM 1573 C CA . PRO A 1 200 ? 4.676 25.844 30.281 1 55.56 200 PRO A CA 1
ATOM 1574 C C . PRO A 1 200 ? 4.113 24.953 29.172 1 55.56 200 PRO A C 1
ATOM 1576 O O . PRO A 1 200 ? 4.773 24.75 28.156 1 55.56 200 PRO A O 1
ATOM 1579 N N . ASP A 1 201 ? 2.77 24.75 29.234 1 66.75 201 ASP A N 1
ATOM 1580 C CA . ASP A 1 201 ? 2.301 23.703 28.312 1 66.75 201 ASP A CA 1
ATOM 1581 C C . ASP A 1 201 ? 1.304 24.281 27.297 1 66.75 201 ASP A C 1
ATOM 1583 O O . ASP A 1 201 ? 0.634 23.531 26.594 1 66.75 201 ASP A O 1
ATOM 1587 N N . GLN A 1 202 ? 1.344 25.703 27.188 1 76.69 202 GLN A N 1
ATOM 1588 C CA . GLN A 1 202 ? 0.386 26.25 26.234 1 76.69 202 GLN A CA 1
ATOM 1589 C C . GLN A 1 202 ? 1.099 26.891 25.047 1 76.69 202 GLN A C 1
ATOM 1591 O O . GLN A 1 202 ? 2.281 27.219 25.125 1 76.69 202 GLN A O 1
ATOM 1596 N N . ILE A 1 203 ? 0.407 26.938 23.938 1 82.5 203 ILE A N 1
ATOM 1597 C CA . ILE A 1 203 ? 0.94 27.5 22.688 1 82.5 203 ILE A CA 1
ATOM 1598 C C . ILE A 1 203 ? -0.091 28.422 22.062 1 82.5 203 ILE A C 1
ATOM 1600 O O . ILE A 1 203 ? -1.295 28.172 22.125 1 82.5 203 ILE A O 1
ATOM 1604 N N . CYS A 1 204 ? 0.41 29.609 21.703 1 79.62 204 CYS A N 1
ATOM 1605 C CA . CYS A 1 204 ? -0.53 30.484 21.016 1 79.62 204 CYS A CA 1
ATOM 1606 C C . CYS A 1 204 ? -1 29.875 19.703 1 79.62 204 CYS A C 1
ATOM 1608 O O . CYS A 1 204 ? -0.376 28.953 19.188 1 79.62 204 CYS A O 1
ATOM 1610 N N . ASN A 1 205 ? -2.078 30.312 19.125 1 82.69 205 ASN A N 1
ATOM 1611 C CA . ASN A 1 205 ? -2.68 29.75 17.938 1 82.69 205 ASN A CA 1
ATOM 1612 C C . ASN A 1 205 ? -1.805 29.969 16.703 1 82.69 205 ASN A C 1
ATOM 1614 O O . ASN A 1 205 ? -1.793 29.156 15.781 1 82.69 205 ASN A O 1
ATOM 1618 N N . ALA A 1 206 ? -1.085 31.094 16.688 1 80.44 206 ALA A N 1
ATOM 1619 C CA . ALA A 1 206 ? -0.18 31.344 15.57 1 80.44 206 ALA A CA 1
ATOM 1620 C C . ALA A 1 206 ? 0.936 30.297 15.523 1 80.44 206 ALA A C 1
ATOM 1622 O O . ALA A 1 206 ? 1.242 29.75 14.461 1 80.44 206 ALA A O 1
ATOM 1623 N N . CYS A 1 207 ? 1.484 30.031 16.672 1 84.12 207 CYS A N 1
ATOM 1624 C CA . CYS A 1 207 ? 2.549 29.031 16.766 1 84.12 207 CYS A CA 1
ATOM 1625 C C . CYS A 1 207 ? 2.008 27.641 16.516 1 84.12 207 CYS A C 1
ATOM 1627 O O . CYS A 1 207 ? 2.664 26.812 15.867 1 84.12 207 CYS A O 1
ATOM 1629 N N . ARG A 1 208 ? 0.843 27.406 17 1 88.38 208 ARG A N 1
ATOM 1630 C CA . ARG A 1 208 ? 0.212 26.109 16.781 1 88.38 208 ARG A CA 1
ATOM 1631 C C . ARG A 1 208 ? -0.04 25.875 15.297 1 88.38 208 ARG A C 1
ATOM 1633 O O . ARG A 1 208 ? 0.187 24.766 14.797 1 88.38 208 ARG A O 1
ATOM 1640 N N . CYS A 1 209 ? -0.485 26.906 14.586 1 87.75 209 CYS A N 1
ATOM 1641 C CA . CYS A 1 209 ? -0.684 26.797 13.141 1 87.75 209 CYS A CA 1
ATOM 1642 C C . CYS A 1 209 ? 0.636 26.547 12.43 1 87.75 209 CYS A C 1
ATOM 1644 O O . CYS A 1 209 ? 0.688 25.75 11.484 1 87.75 209 CYS A O 1
ATOM 1646 N N . SER A 1 210 ? 1.635 27.172 12.922 1 88.12 210 SER A N 1
ATOM 1647 C CA . SER A 1 210 ? 2.949 26.984 12.32 1 88.12 210 SER A CA 1
ATOM 1648 C C . SER A 1 210 ? 3.434 25.547 12.492 1 88.12 210 SER A C 1
ATOM 1650 O O . SER A 1 210 ? 4.094 25 11.602 1 88.12 210 SER A O 1
ATOM 1652 N N . LEU A 1 211 ? 3.074 24.969 13.625 1 91.56 211 LEU A N 1
ATOM 1653 C CA . LEU A 1 211 ? 3.451 23.578 13.852 1 91.56 211 LEU A CA 1
ATOM 1654 C C . LEU A 1 211 ? 2.732 22.656 12.867 1 91.56 211 LEU A C 1
ATOM 1656 O O . LEU A 1 211 ? 3.348 21.75 12.297 1 91.56 211 LEU A O 1
ATOM 1660 N N . PHE A 1 212 ? 1.449 22.875 12.664 1 93.44 212 PHE A N 1
ATOM 1661 C CA . PHE A 1 212 ? 0.693 22.078 11.695 1 93.44 212 PHE A CA 1
ATOM 1662 C C . PHE A 1 212 ? 1.288 22.219 10.305 1 93.44 212 PHE A C 1
ATOM 1664 O O . PHE A 1 212 ? 1.467 21.219 9.602 1 93.44 212 PHE A O 1
ATOM 1671 N N . THR A 1 213 ? 1.583 23.422 9.922 1 92.38 213 THR A N 1
ATOM 1672 C CA . THR A 1 213 ? 2.154 23.688 8.602 1 92.38 213 THR A CA 1
ATOM 1673 C C . THR A 1 213 ? 3.52 23.016 8.469 1 92.38 213 THR A C 1
ATOM 1675 O O . THR A 1 213 ? 3.828 22.422 7.426 1 92.38 213 THR A O 1
ATOM 1678 N N . TRP A 1 214 ? 4.246 23.125 9.508 1 92.69 214 TRP A N 1
ATOM 1679 C CA . TRP A 1 214 ? 5.586 22.531 9.508 1 92.69 214 TRP A CA 1
ATOM 1680 C C . TRP A 1 214 ? 5.516 21.016 9.328 1 92.69 214 TRP A C 1
ATOM 1682 O O . TRP A 1 214 ? 6.25 20.453 8.516 1 92.69 214 TRP A O 1
ATOM 1692 N N . VAL A 1 215 ? 4.652 20.359 10.047 1 95.31 215 VAL A N 1
ATOM 1693 C CA . VAL A 1 215 ? 4.516 18.906 9.945 1 95.31 215 VAL A CA 1
ATOM 1694 C C . VAL A 1 215 ? 4.023 18.531 8.547 1 95.31 215 VAL A C 1
ATOM 1696 O O . VAL A 1 215 ? 4.5 17.562 7.957 1 95.31 215 VAL A O 1
ATOM 1699 N N . SER A 1 216 ? 3.055 19.266 8.047 1 94.81 216 SER A N 1
ATOM 1700 C CA . SER A 1 216 ? 2.557 19.031 6.695 1 94.81 216 SER A CA 1
ATOM 1701 C C . SER A 1 216 ? 3.676 19.141 5.664 1 94.81 216 SER A C 1
ATOM 1703 O O . SER A 1 216 ? 3.758 18.344 4.734 1 94.81 216 SER A O 1
ATOM 1705 N N . ASN A 1 217 ? 4.531 20.125 5.812 1 94 217 ASN A N 1
ATOM 1706 C CA . ASN A 1 217 ? 5.668 20.297 4.918 1 94 217 ASN A CA 1
ATOM 1707 C C . ASN A 1 217 ? 6.656 19.141 5.027 1 94 217 ASN A C 1
ATOM 1709 O O . ASN A 1 217 ? 7.219 18.703 4.023 1 94 217 ASN A O 1
ATOM 1713 N N . LEU A 1 218 ? 6.879 18.703 6.25 1 95.31 218 LEU A N 1
ATOM 1714 C CA . LEU A 1 218 ? 7.758 17.547 6.445 1 95.31 218 LEU A CA 1
ATOM 1715 C C . LEU A 1 218 ? 7.227 16.328 5.711 1 95.31 218 LEU A C 1
ATOM 1717 O O . LEU A 1 218 ? 7.992 15.586 5.094 1 95.31 218 LEU A O 1
ATOM 1721 N N . GLU A 1 219 ? 5.926 16.125 5.816 1 95.38 219 GLU A N 1
ATOM 1722 C CA . GLU A 1 219 ? 5.289 14.969 5.203 1 95.38 219 GLU A CA 1
ATOM 1723 C C . GLU A 1 219 ? 5.445 14.992 3.686 1 95.38 219 GLU A C 1
ATOM 1725 O O . GLU A 1 219 ? 5.477 13.938 3.041 1 95.38 219 GLU A O 1
ATOM 1730 N N . GLU A 1 220 ? 5.621 16.109 3.092 1 94.25 220 GLU A N 1
ATOM 1731 C CA . GLU A 1 220 ? 5.719 16.266 1.643 1 94.25 220 GLU A CA 1
ATOM 1732 C C . GLU A 1 220 ? 7.137 15.992 1.152 1 94.25 220 GLU A C 1
ATOM 1734 O O . GLU A 1 220 ? 7.371 15.859 -0.051 1 94.25 220 GLU A O 1
ATOM 1739 N N . ILE A 1 221 ? 8.07 15.898 2.062 1 94.38 221 ILE A N 1
ATOM 1740 C CA . ILE A 1 221 ? 9.445 15.617 1.68 1 94.38 221 ILE A CA 1
ATOM 1741 C C . ILE A 1 221 ? 9.586 14.148 1.286 1 94.38 221 ILE A C 1
ATOM 1743 O O . ILE A 1 221 ? 9.328 13.258 2.098 1 94.38 221 ILE A O 1
ATOM 1747 N N . ASN A 1 222 ? 10.031 13.867 0.108 1 92.31 222 ASN A N 1
ATOM 1748 C CA . ASN A 1 222 ? 10.086 12.508 -0.42 1 92.31 222 ASN A CA 1
ATOM 1749 C C . ASN A 1 222 ? 11.5 11.938 -0.376 1 92.31 222 ASN A C 1
ATOM 1751 O O . ASN A 1 222 ? 11.789 10.922 -1.014 1 92.31 222 ASN A O 1
ATOM 1755 N N . ASN A 1 223 ? 12.406 12.625 0.314 1 91.38 223 ASN A N 1
ATOM 1756 C CA . ASN A 1 223 ? 13.789 12.203 0.493 1 91.38 223 ASN A CA 1
ATOM 1757 C C . ASN A 1 223 ? 14.172 12.133 1.97 1 91.38 223 ASN A C 1
ATOM 1759 O O . ASN A 1 223 ? 14.055 13.125 2.693 1 91.38 223 ASN A O 1
ATOM 1763 N N . VAL A 1 224 ? 14.68 11.016 2.328 1 91.88 224 VAL A N 1
ATOM 1764 C CA . VAL A 1 224 ? 14.938 10.758 3.74 1 91.88 224 VAL A CA 1
ATOM 1765 C C . VAL A 1 224 ? 16.078 11.648 4.23 1 91.88 224 VAL A C 1
ATOM 1767 O O . VAL A 1 224 ? 16.031 12.148 5.355 1 91.88 224 VAL A O 1
ATOM 1770 N N . THR A 1 225 ? 17.062 11.836 3.455 1 90 225 THR A N 1
ATOM 1771 C CA . THR A 1 225 ? 18.203 12.664 3.844 1 90 225 THR A CA 1
ATOM 1772 C C . THR A 1 225 ? 17.766 14.109 4.074 1 90 225 THR A C 1
ATOM 1774 O O . THR A 1 225 ? 18.156 14.727 5.066 1 90 225 THR A O 1
ATOM 1777 N N . VAL A 1 226 ? 16.938 14.586 3.15 1 93.75 226 VAL A N 1
ATOM 1778 C CA . VAL A 1 226 ? 16.422 15.945 3.275 1 93.75 226 VAL A CA 1
ATOM 1779 C C . VAL A 1 226 ? 15.539 16.062 4.516 1 93.75 226 VAL A C 1
ATOM 1781 O O . VAL A 1 226 ? 15.609 17.031 5.258 1 93.75 226 VAL A O 1
ATOM 1784 N N . LEU A 1 227 ? 14.758 15.039 4.734 1 95.56 227 LEU A N 1
ATOM 1785 C CA . LEU A 1 227 ? 13.891 15.008 5.902 1 95.56 227 LEU A CA 1
ATOM 1786 C C . LEU A 1 227 ? 14.703 15.039 7.191 1 95.56 227 LEU A C 1
ATOM 1788 O O . LEU A 1 227 ? 14.422 15.836 8.086 1 95.56 227 LEU A O 1
ATOM 1792 N N . ASN A 1 228 ? 15.688 14.227 7.262 1 93.5 228 ASN A N 1
ATOM 1793 C CA . ASN A 1 228 ? 16.531 14.172 8.445 1 93.5 228 ASN A CA 1
ATOM 1794 C C . ASN A 1 228 ? 17.281 15.484 8.672 1 93.5 228 ASN A C 1
ATOM 1796 O O . ASN A 1 228 ? 17.453 15.922 9.812 1 93.5 228 ASN A O 1
ATOM 1800 N N . THR A 1 229 ? 17.672 16.078 7.648 1 93.38 229 THR A N 1
ATOM 1801 C CA . THR A 1 229 ? 18.328 17.375 7.75 1 93.38 229 THR A CA 1
ATOM 1802 C C . THR A 1 229 ? 17.359 18.438 8.289 1 93.38 229 THR A C 1
ATOM 1804 O O . THR A 1 229 ? 17.719 19.234 9.156 1 93.38 229 THR A O 1
ATOM 1807 N N . ALA A 1 230 ? 16.172 18.406 7.746 1 93 230 ALA A N 1
ATOM 1808 C CA . ALA A 1 230 ? 15.156 19.344 8.211 1 93 230 ALA A CA 1
ATOM 1809 C C . ALA A 1 230 ? 14.875 19.141 9.703 1 93 230 ALA A C 1
ATOM 1811 O O . ALA A 1 230 ? 14.75 20.125 10.445 1 93 230 ALA A O 1
ATOM 1812 N N . LEU A 1 231 ? 14.836 17.969 10.141 1 94.44 231 LEU A N 1
ATOM 1813 C CA . LEU A 1 231 ? 14.57 17.656 11.539 1 94.44 231 LEU A CA 1
ATOM 1814 C C . LEU A 1 231 ? 15.75 18.062 12.422 1 94.44 231 LEU A C 1
ATOM 1816 O O . LEU A 1 231 ? 15.555 18.594 13.516 1 94.44 231 LEU A O 1
ATOM 1820 N N . ARG A 1 232 ? 16.906 17.844 11.961 1 92.5 232 ARG A N 1
ATOM 1821 C CA . ARG A 1 232 ? 18.109 18.234 12.703 1 92.5 232 ARG A CA 1
ATOM 1822 C C . ARG A 1 232 ? 18.203 19.75 12.844 1 92.5 232 ARG A C 1
ATOM 1824 O O . ARG A 1 232 ? 18.531 20.266 13.914 1 92.5 232 ARG A O 1
ATOM 1831 N N . ASN A 1 233 ? 17.875 20.406 11.773 1 90 233 ASN A N 1
ATOM 1832 C CA . ASN A 1 233 ? 17.875 21.875 11.812 1 90 233 ASN A CA 1
ATOM 1833 C C . ASN A 1 233 ? 16.844 22.406 12.805 1 90 233 ASN A C 1
ATOM 1835 O O . ASN A 1 233 ? 17.109 23.391 13.508 1 90 233 ASN A O 1
ATOM 1839 N N . ALA A 1 234 ? 15.742 21.781 12.828 1 89.19 234 ALA A N 1
ATOM 1840 C CA . ALA A 1 234 ? 14.688 22.219 13.734 1 89.19 234 ALA A CA 1
ATOM 1841 C C . ALA A 1 234 ? 15.047 21.922 15.188 1 89.19 234 ALA A C 1
ATOM 1843 O O . ALA A 1 234 ? 14.719 22.703 16.078 1 89.19 234 ALA A O 1
ATOM 1844 N N . SER A 1 235 ? 15.742 20.891 15.391 1 87.94 235 SER A N 1
ATOM 1845 C CA . SER A 1 235 ? 16.094 20.5 16.75 1 87.94 235 SER A CA 1
ATOM 1846 C C . SER A 1 235 ? 17.328 21.266 17.25 1 87.94 235 SER A C 1
ATOM 1848 O O . SER A 1 235 ? 17.453 21.547 18.438 1 87.94 235 SER A O 1
ATOM 1850 N N . GLU A 1 236 ? 18.203 21.609 16.297 1 83.94 236 GLU A N 1
ATOM 1851 C CA . GLU A 1 236 ? 19.484 22.172 16.719 1 83.94 236 GLU A CA 1
ATOM 1852 C C . GLU A 1 236 ? 19.547 23.672 16.422 1 83.94 236 GLU A C 1
ATOM 1854 O O . GLU A 1 236 ? 20.188 24.422 17.156 1 83.94 236 GLU A O 1
ATOM 1859 N N . LYS A 1 237 ? 19.156 24.156 15.055 1 70.06 237 LYS A N 1
ATOM 1860 C CA . LYS A 1 237 ? 19.469 25.5 14.57 1 70.06 237 LYS A CA 1
ATOM 1861 C C . LYS A 1 237 ? 18.344 26.484 14.883 1 70.06 237 LYS A C 1
ATOM 1863 O O . LYS A 1 237 ? 18.469 27.672 14.609 1 70.06 237 LYS A 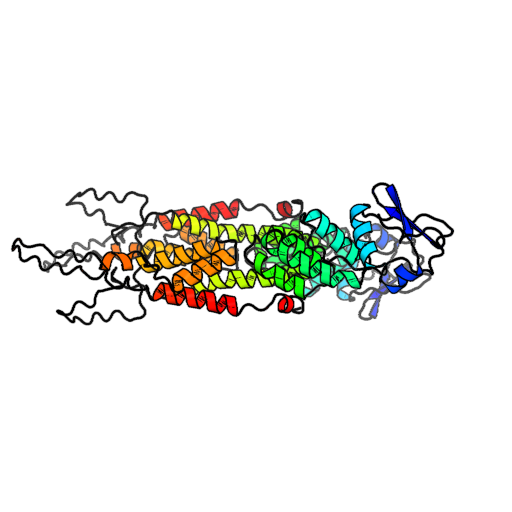O 1
ATOM 1868 N N . ASN A 1 238 ? 17.688 26.531 15.805 1 57.62 238 ASN A N 1
ATOM 1869 C CA . ASN A 1 238 ? 16.719 27.516 16.312 1 57.62 238 ASN A CA 1
ATOM 1870 C C . ASN A 1 238 ? 15.742 27.969 15.234 1 57.62 238 ASN A C 1
ATOM 1872 O O . ASN A 1 238 ? 15.836 29.078 14.734 1 57.62 238 ASN A O 1
ATOM 1876 N N . ILE A 1 239 ? 15 27.219 14.547 1 61.5 239 ILE A N 1
ATOM 1877 C CA . ILE A 1 239 ? 13.969 27.719 13.648 1 61.5 239 ILE A CA 1
ATOM 1878 C C . ILE A 1 239 ? 12.805 28.281 14.453 1 61.5 239 ILE A C 1
ATOM 1880 O O . ILE A 1 239 ? 12.211 27.578 15.273 1 61.5 239 ILE A O 1
ATOM 1884 N N . GLY A 1 240 ? 12.867 29.656 14.609 1 63.31 240 GLY A N 1
ATOM 1885 C CA . GLY A 1 240 ? 11.812 30.328 15.352 1 63.31 240 GLY A CA 1
ATOM 1886 C C . GLY A 1 240 ? 10.477 30.312 14.633 1 63.31 240 GLY A C 1
ATOM 1887 O O . GLY A 1 240 ? 10.422 30.172 13.414 1 63.31 240 GLY A O 1
ATOM 1888 N N . LEU A 1 241 ? 9.391 30.031 15.352 1 67.12 241 LEU A N 1
ATOM 1889 C CA . LEU A 1 241 ? 8.031 30.219 14.852 1 67.12 241 LEU A CA 1
ATOM 1890 C C . LEU A 1 241 ? 7.676 31.688 14.758 1 67.12 241 LEU A C 1
ATOM 1892 O O . LEU A 1 241 ? 8.406 32.531 15.266 1 67.12 241 LEU A O 1
ATOM 1896 N N . PRO A 1 242 ? 6.742 32.094 13.945 1 61.47 242 PRO A N 1
ATOM 1897 C CA . PRO A 1 242 ? 6.391 33.5 13.742 1 61.47 242 PRO A CA 1
ATOM 1898 C C . PRO A 1 242 ? 6.316 34.281 15.047 1 61.47 242 PRO A C 1
ATOM 1900 O O . PRO A 1 242 ? 6.719 35.438 15.102 1 61.47 242 PRO A O 1
ATOM 1903 N N . CYS A 1 243 ? 5.793 33.688 16.156 1 59.28 243 CYS A N 1
ATOM 1904 C CA . CYS A 1 243 ? 5.648 34.438 17.406 1 59.28 243 CYS A CA 1
ATOM 1905 C C . CYS A 1 243 ? 6.996 34.625 18.094 1 59.28 243 CYS A C 1
ATOM 1907 O O . CYS A 1 243 ? 7.141 35.469 18.969 1 59.28 243 CYS A O 1
ATOM 1909 N N . CYS A 1 244 ? 7.883 33.719 17.734 1 60.78 244 CYS A N 1
ATOM 1910 C CA . CYS A 1 244 ? 9.18 33.781 18.391 1 60.78 244 CYS A CA 1
ATOM 1911 C C . CYS A 1 244 ? 10.008 34.938 17.812 1 60.78 244 CYS A C 1
ATOM 1913 O O . CYS A 1 244 ? 10.883 35.469 18.484 1 60.78 244 CYS A O 1
ATOM 1915 N N . ALA A 1 245 ? 9.656 35.312 16.594 1 52.94 245 ALA A N 1
ATOM 1916 C CA . ALA A 1 245 ? 10.43 36.375 15.938 1 52.94 245 ALA A CA 1
ATOM 1917 C C . ALA A 1 245 ? 10.102 37.719 16.531 1 52.94 245 ALA A C 1
ATOM 1919 O O . ALA A 1 245 ? 10.961 38.625 16.578 1 52.94 245 ALA A O 1
ATOM 1920 N N . VAL A 1 246 ? 8.797 38.031 16.844 1 48.53 246 VAL A N 1
ATOM 1921 C CA . VAL A 1 246 ? 8.414 39.375 17.25 1 48.53 246 VAL A CA 1
ATOM 1922 C C . VAL A 1 246 ? 9.023 39.688 18.625 1 48.53 246 VAL A C 1
ATOM 1924 O O . VAL A 1 246 ? 9.352 40.844 18.922 1 48.53 246 VAL A O 1
ATOM 1927 N N . SER A 1 247 ? 9.195 38.844 19.422 1 43.78 247 SER A N 1
ATOM 1928 C CA . SER A 1 247 ? 9.688 39.281 20.719 1 43.78 247 SER A CA 1
ATOM 1929 C C . SER A 1 247 ? 11.008 40.031 20.594 1 43.78 247 SER A C 1
ATOM 1931 O O . SER A 1 247 ? 11.508 40.594 21.562 1 43.78 247 SER A O 1
ATOM 1933 N N . ASP A 1 248 ? 11.516 40.125 19.359 1 39.22 248 ASP A N 1
ATOM 1934 C CA . ASP A 1 248 ? 12.75 40.875 19.266 1 39.22 248 ASP A CA 1
ATOM 1935 C C . ASP A 1 248 ? 12.469 42.375 19.172 1 39.22 248 ASP A C 1
ATOM 1937 O O . ASP A 1 248 ? 13.375 43.219 19.328 1 39.22 248 ASP A O 1
ATOM 1941 N N . GLY A 1 249 ? 11.344 42.938 18.688 1 35.78 249 GLY A N 1
ATOM 1942 C CA . GLY A 1 249 ? 11.281 44.344 18.375 1 35.78 249 GLY A CA 1
ATOM 1943 C C . GLY A 1 249 ? 11.031 45.219 19.609 1 35.78 249 GLY A C 1
ATOM 1944 O O . GLY A 1 249 ? 10.031 45.938 19.672 1 35.78 249 GLY A O 1
ATOM 1945 N N . SER A 1 250 ? 11.289 44.875 20.844 1 34.03 250 SER A N 1
ATOM 1946 C CA . SER A 1 250 ? 11.336 46.062 21.703 1 34.03 250 SER A CA 1
ATOM 1947 C C . SER A 1 250 ? 12.289 47.125 21.172 1 34.03 250 SER A C 1
ATOM 1949 O O . SER A 1 250 ? 13.508 47.031 21.359 1 34.03 250 SER A O 1
ATOM 1951 N N . ARG A 1 251 ? 11.961 47.75 20.031 1 34.84 251 ARG A N 1
ATOM 1952 C CA . ARG A 1 251 ? 12.484 49.094 19.781 1 34.84 251 ARG A CA 1
ATOM 1953 C C . ARG A 1 251 ? 12.281 50 21 1 34.84 251 ARG A C 1
ATOM 1955 O O . ARG A 1 251 ? 11.164 50.125 21.5 1 34.84 251 ARG A O 1
ATOM 1962 N N . GLY A 1 252 ? 13.188 50.219 21.844 1 30.14 252 GLY A N 1
ATOM 1963 C CA . GLY A 1 252 ? 13.289 51.375 22.703 1 30.14 252 GLY A CA 1
ATOM 1964 C C . GLY A 1 252 ? 12.828 52.656 22.047 1 30.14 252 GLY A C 1
ATOM 1965 O O . GLY A 1 252 ? 12.961 52.812 20.828 1 30.14 252 GLY A O 1
ATOM 1966 N N . MET A 1 253 ? 11.781 53.25 22.438 1 29.11 253 MET A N 1
ATOM 1967 C CA . MET A 1 253 ? 11.516 54.688 22.234 1 29.11 253 MET A CA 1
ATOM 1968 C C . MET A 1 253 ? 12.773 55.5 22.422 1 29.11 253 MET A C 1
ATOM 1970 O O . MET A 1 253 ? 13.438 55.406 23.453 1 29.11 253 MET A O 1
ATOM 1974 N N . GLN A 1 254 ? 13.688 55.625 21.422 1 25.88 254 GLN A N 1
ATOM 1975 C CA . GLN A 1 254 ? 14.664 56.719 21.438 1 25.88 254 GLN A CA 1
ATOM 1976 C C . GLN A 1 254 ? 14.008 58.031 21.844 1 25.88 254 GLN A C 1
ATOM 1978 O O . GLN A 1 254 ? 13.203 58.594 21.094 1 25.88 254 GLN A O 1
ATOM 1983 N N . LEU A 1 255 ? 13.695 58.281 23.094 1 27.86 255 LEU A N 1
ATOM 1984 C CA . LEU A 1 255 ? 13.844 59.656 23.531 1 27.86 255 LEU A CA 1
ATOM 1985 C C . LEU A 1 255 ? 15.227 60.188 23.156 1 27.86 255 LEU A C 1
ATOM 1987 O O . LEU A 1 255 ? 16.172 59.406 22.984 1 27.86 255 LEU A O 1
ATOM 1991 N N . GLY A 1 256 ? 15.555 61.656 22.766 1 28.09 256 GLY A N 1
ATOM 1992 C CA . GLY A 1 256 ? 16.625 62.531 22.281 1 28.09 256 GLY A CA 1
ATOM 1993 C C . GLY A 1 256 ? 17.922 62.344 23.062 1 28.09 256 GLY A C 1
ATOM 1994 O O . GLY A 1 256 ? 18.922 63 22.781 1 28.09 256 GLY A O 1
ATOM 1995 N N . SER A 1 257 ? 17.953 62.219 24.359 1 27.05 257 SER A N 1
ATOM 1996 C CA . SER A 1 257 ? 19.312 62.562 24.797 1 27.05 257 SER A CA 1
ATOM 1997 C C . SER A 1 257 ? 20.344 61.625 24.203 1 27.05 257 SER A C 1
ATOM 1999 O O . SER A 1 257 ? 20.078 60.438 24 1 27.05 257 SER A O 1
ATOM 2001 N N . PRO A 1 258 ? 21.531 62.188 23.516 1 28.36 258 PRO A N 1
ATOM 2002 C CA . PRO A 1 258 ? 22.703 61.719 22.797 1 28.36 258 PRO A CA 1
ATOM 2003 C C . PRO A 1 258 ? 23.359 60.5 23.453 1 28.36 258 PRO A C 1
ATOM 2005 O O . PRO A 1 258 ? 24.406 60.062 23.016 1 28.36 258 PRO A O 1
ATOM 2008 N N . GLN A 1 259 ? 23.172 60.281 24.75 1 28.56 259 GLN A N 1
ATOM 2009 C CA . GLN A 1 259 ? 24.25 59.438 25.219 1 28.56 259 GLN A CA 1
ATOM 2010 C C . GLN A 1 259 ? 24.266 58.094 24.453 1 28.56 259 GLN A C 1
ATOM 2012 O O . GLN A 1 259 ? 23.219 57.469 24.312 1 28.56 259 GLN A O 1
ATOM 2017 N N . LEU A 1 260 ? 25.344 57.844 23.531 1 28.7 260 LEU A N 1
ATOM 2018 C CA . LEU A 1 260 ? 25.859 56.844 22.578 1 28.7 260 LEU A CA 1
ATOM 2019 C C . LEU A 1 260 ? 25.828 55.438 23.172 1 28.7 260 LEU A C 1
ATOM 2021 O O . LEU A 1 260 ? 26.453 54.531 22.641 1 28.7 260 LEU A O 1
ATOM 2025 N N . ILE A 1 261 ? 25.359 55.281 24.422 1 30.52 261 ILE A N 1
ATOM 2026 C CA . ILE A 1 261 ? 25.844 53.969 24.812 1 30.52 261 ILE A CA 1
ATOM 2027 C C . ILE A 1 261 ? 25.391 52.906 23.797 1 30.52 261 ILE A C 1
ATOM 2029 O O . ILE A 1 261 ? 24.188 52.844 23.484 1 30.52 261 ILE A O 1
ATOM 2033 N N . SER A 1 262 ? 26.234 52.656 22.75 1 30.22 262 SER A N 1
ATOM 2034 C CA . SER A 1 262 ? 26.234 51.625 21.734 1 30.22 262 SER A CA 1
ATOM 2035 C C . SER A 1 262 ? 25.781 50.281 22.297 1 30.22 262 SER A C 1
ATOM 2037 O O . SER A 1 262 ? 26.594 49.406 22.625 1 30.22 262 SER A O 1
ATOM 2039 N N . PHE A 1 263 ? 24.953 50.25 23.312 1 31.53 263 PHE A N 1
ATOM 2040 C CA . PHE A 1 263 ? 24.719 48.844 23.672 1 31.53 263 PHE A CA 1
ATOM 2041 C C . PHE A 1 263 ? 24.172 48.062 22.5 1 31.53 263 PHE A C 1
ATOM 2043 O O . PHE A 1 263 ? 23.125 48.406 21.938 1 31.53 263 PHE A O 1
ATOM 2050 N N . ALA A 1 264 ? 25.156 47.625 21.594 1 33.09 264 ALA A N 1
ATOM 2051 C CA . ALA A 1 264 ? 24.844 46.594 20.594 1 33.09 264 ALA A CA 1
ATOM 2052 C C . ALA A 1 264 ? 23.812 45.594 21.125 1 33.09 264 ALA A C 1
ATOM 2054 O O . ALA A 1 264 ? 24.062 44.938 22.125 1 33.09 264 ALA A O 1
ATOM 2055 N N . PRO A 1 265 ? 22.625 45.969 21.125 1 33.12 265 PRO A N 1
ATOM 2056 C CA . PRO A 1 265 ? 21.734 44.938 21.641 1 33.12 265 PRO A CA 1
ATOM 2057 C C . PRO A 1 265 ? 22.125 43.531 21.188 1 33.12 265 PRO A C 1
ATOM 2059 O O . PRO A 1 265 ? 22.547 43.344 20.047 1 33.12 265 PRO A O 1
ATOM 2062 N N . SER A 1 266 ? 23.016 42.844 22.047 1 34.47 266 SER A N 1
ATOM 2063 C CA . SER A 1 266 ? 23.266 41.438 21.812 1 34.47 266 SER A CA 1
ATOM 2064 C C . SER A 1 266 ? 22.078 40.781 21.125 1 34.47 266 SER A C 1
ATOM 2066 O O . SER A 1 266 ? 20.922 41.094 21.422 1 34.47 266 SER A O 1
ATOM 2068 N N . LYS A 1 267 ? 22.25 40.5 19.891 1 40.38 267 LYS A N 1
ATOM 2069 C CA . LYS A 1 267 ? 21.312 39.688 19.156 1 40.38 267 LYS A CA 1
ATOM 2070 C C . LYS A 1 267 ? 20.5 38.812 20.109 1 40.38 267 LYS A C 1
ATOM 2072 O O . LYS A 1 267 ? 21.047 37.969 20.828 1 40.38 267 LYS A O 1
ATOM 2077 N N . PRO A 1 268 ? 19.609 39.344 20.828 1 38.31 268 PRO A N 1
ATOM 2078 C CA . PRO A 1 268 ? 18.922 38.406 21.75 1 38.31 268 PRO A CA 1
ATOM 2079 C C . PRO A 1 268 ? 18.938 36.969 21.25 1 38.31 268 PRO A C 1
ATOM 2081 O O . PRO A 1 268 ? 19.078 36.719 20.062 1 38.31 268 PRO A O 1
ATOM 2084 N N . ASP A 1 269 ? 19.578 36.062 22.031 1 40.44 269 ASP A N 1
ATOM 2085 C CA . ASP A 1 269 ? 19.578 34.594 21.906 1 40.44 269 ASP A CA 1
ATOM 2086 C C . ASP A 1 269 ? 18.344 34.094 21.172 1 40.44 269 ASP A C 1
ATOM 2088 O O . ASP A 1 269 ? 17.219 34.344 21.609 1 40.44 269 ASP A O 1
ATOM 2092 N N . HIS A 1 270 ? 18.141 34.375 19.859 1 46.84 270 HIS A N 1
ATOM 2093 C CA . HIS A 1 270 ? 17.141 33.781 18.969 1 46.84 270 HIS A CA 1
ATOM 2094 C C . HIS A 1 270 ? 16.453 32.594 19.625 1 46.84 270 HIS A C 1
ATOM 2096 O O . HIS A 1 270 ? 17.094 31.531 19.828 1 46.84 270 HIS A O 1
ATOM 2102 N N . ALA A 1 271 ? 15.609 32.75 20.656 1 52.16 271 ALA A N 1
ATOM 2103 C CA . ALA A 1 271 ? 14.938 31.844 21.578 1 52.16 271 ALA A CA 1
ATOM 2104 C C . ALA A 1 271 ? 14.297 30.672 20.844 1 52.16 271 ALA A C 1
ATOM 2106 O O . ALA A 1 271 ? 13.578 30.859 19.859 1 52.16 271 ALA A O 1
ATOM 2107 N N . LYS A 1 272 ? 14.977 29.531 20.766 1 64.19 272 LYS A N 1
ATOM 2108 C CA . LYS A 1 272 ? 14.516 28.188 20.406 1 64.19 272 LYS A CA 1
ATOM 2109 C C . LYS A 1 272 ? 13.062 27.984 20.812 1 64.19 272 LYS A C 1
ATOM 2111 O O . LYS A 1 272 ? 12.703 28.203 21.984 1 64.19 272 LYS A O 1
ATOM 2116 N N . CYS A 1 273 ? 12.227 27.938 19.75 1 77.69 273 CYS A N 1
ATOM 2117 C CA . CYS A 1 273 ? 10.867 27.562 20.125 1 77.69 273 CYS A CA 1
ATOM 2118 C C . CYS A 1 273 ? 10.828 26.172 20.719 1 77.69 273 CYS A C 1
ATOM 2120 O O . CYS A 1 273 ? 11.141 25.188 20.047 1 77.69 273 CYS A O 1
ATOM 2122 N N . THR A 1 274 ? 10.625 26.109 21.938 1 80.31 274 THR A N 1
ATOM 2123 C CA . THR A 1 274 ? 10.617 24.844 22.656 1 80.31 274 THR A CA 1
ATOM 2124 C C . THR A 1 274 ? 9.602 23.875 22.047 1 80.31 274 THR A C 1
ATOM 2126 O O . THR A 1 274 ? 9.789 22.656 22.078 1 80.31 274 THR A O 1
ATOM 2129 N N . HIS A 1 275 ? 8.633 24.375 21.406 1 85.06 275 HIS A N 1
ATOM 2130 C CA . HIS A 1 275 ? 7.594 23.531 20.828 1 85.06 275 HIS A CA 1
ATOM 2131 C C . HIS A 1 275 ? 8.094 22.812 19.578 1 85.06 275 HIS A C 1
ATOM 2133 O O . HIS A 1 275 ? 7.848 21.625 19.391 1 85.06 275 HIS A O 1
ATOM 2139 N N . ILE A 1 276 ? 8.852 23.562 18.781 1 87.88 276 ILE A N 1
ATOM 2140 C CA . ILE A 1 276 ? 9.336 22.969 17.547 1 87.88 276 ILE A CA 1
ATOM 2141 C C . ILE A 1 276 ? 10.453 21.969 17.859 1 87.88 276 ILE A C 1
ATOM 2143 O O . ILE A 1 276 ? 10.57 20.922 17.203 1 87.88 276 ILE A O 1
ATOM 2147 N N . VAL A 1 277 ? 11.25 22.344 18.797 1 88.81 277 VAL A N 1
ATOM 2148 C CA . VAL A 1 277 ? 12.336 21.453 19.203 1 88.81 277 VAL A CA 1
ATOM 2149 C C . VAL A 1 277 ? 11.766 20.141 19.734 1 88.81 277 VAL A C 1
ATOM 2151 O O . VAL A 1 277 ? 12.211 19.062 19.359 1 88.81 277 VAL A O 1
ATOM 2154 N N . LYS A 1 278 ? 10.797 20.266 20.609 1 90.25 278 LYS A N 1
ATOM 2155 C CA . LYS A 1 278 ? 10.172 19.078 21.172 1 90.25 278 LYS A CA 1
ATOM 2156 C C . LYS A 1 278 ? 9.523 18.219 20.078 1 90.25 278 LYS A C 1
ATOM 2158 O O . LYS A 1 278 ? 9.664 17 20.078 1 90.25 278 LYS A O 1
ATOM 2163 N N . LEU A 1 279 ? 8.828 18.859 19.172 1 93.31 279 LEU A N 1
ATOM 2164 C CA . LEU A 1 279 ? 8.164 18.156 18.094 1 93.31 279 LEU A CA 1
ATOM 2165 C C . LEU A 1 279 ? 9.18 17.469 17.188 1 93.31 279 LEU A C 1
ATOM 2167 O O . LEU A 1 279 ? 8.977 16.328 16.766 1 93.31 279 LEU A O 1
ATOM 2171 N N . ALA A 1 280 ? 10.273 18.125 16.891 1 94.38 280 ALA A N 1
ATOM 2172 C CA . ALA A 1 280 ? 11.328 17.547 16.062 1 94.38 280 ALA A CA 1
ATOM 2173 C C . ALA A 1 280 ? 11.945 16.328 16.734 1 94.38 280 ALA A C 1
ATOM 2175 O O . ALA A 1 280 ? 12.203 15.312 16.078 1 94.38 280 ALA A O 1
ATOM 2176 N N . LYS A 1 281 ? 12.117 16.453 18.016 1 94.62 281 LYS A N 1
ATOM 2177 C CA . LYS A 1 281 ? 12.672 15.32 18.766 1 94.62 281 LYS A CA 1
ATOM 2178 C C . LYS A 1 281 ? 11.711 14.141 18.766 1 94.62 281 LYS A C 1
ATOM 2180 O O . LYS A 1 281 ? 12.141 12.984 18.656 1 94.62 281 LYS A O 1
ATOM 2185 N N . ILE A 1 282 ? 10.453 14.414 18.891 1 95.88 282 ILE A N 1
ATOM 2186 C CA . ILE A 1 282 ? 9.445 13.359 18.828 1 95.88 282 ILE A CA 1
ATOM 2187 C C . ILE A 1 282 ? 9.531 12.648 17.484 1 95.88 282 ILE A C 1
ATOM 2189 O O . ILE A 1 282 ? 9.539 11.414 17.422 1 95.88 282 ILE A O 1
ATOM 2193 N N . CYS A 1 283 ? 9.594 13.398 16.391 1 97 283 CYS A N 1
ATOM 2194 C CA . CYS A 1 283 ? 9.688 12.812 15.055 1 97 283 CYS A CA 1
ATOM 2195 C C . CYS A 1 283 ? 10.953 11.984 14.914 1 97 283 CYS A C 1
ATOM 2197 O O . CYS A 1 283 ? 10.914 10.867 14.391 1 97 283 CYS A O 1
ATOM 2199 N N . GLN A 1 284 ? 12.055 12.523 15.422 1 96.56 284 GLN A N 1
ATOM 2200 C CA . GLN A 1 284 ? 13.328 11.812 15.328 1 96.56 284 GLN A CA 1
ATOM 2201 C C . GLN A 1 284 ? 13.289 10.508 16.109 1 96.56 284 GLN A C 1
ATOM 2203 O O . GLN A 1 284 ? 13.766 9.477 15.641 1 96.56 284 GLN A O 1
ATOM 2208 N N . ASP A 1 285 ? 12.719 10.555 17.297 1 97.12 285 ASP A N 1
ATOM 2209 C CA . ASP A 1 285 ? 12.602 9.359 18.125 1 97.12 285 ASP A CA 1
ATOM 2210 C C . ASP A 1 285 ? 11.727 8.305 17.453 1 97.12 285 ASP A C 1
ATOM 2212 O O . ASP A 1 285 ? 12.047 7.113 17.469 1 97.12 285 ASP A O 1
ATOM 2216 N N . LEU A 1 286 ? 10.664 8.703 16.859 1 97.12 286 LEU A N 1
ATOM 2217 C CA . LEU A 1 286 ? 9.766 7.785 16.156 1 97.12 286 LEU A CA 1
ATOM 2218 C C . LEU A 1 286 ? 10.453 7.168 14.945 1 97.12 286 LEU A C 1
ATOM 2220 O O . LEU A 1 286 ? 10.266 5.984 14.656 1 97.12 286 LEU A O 1
ATOM 2224 N N . ILE A 1 287 ? 11.219 7.957 14.219 1 96.5 287 ILE A N 1
ATOM 2225 C CA . ILE A 1 287 ? 11.93 7.457 13.047 1 96.5 287 ILE A CA 1
ATOM 2226 C C . ILE A 1 287 ? 12.961 6.418 13.477 1 96.5 287 ILE A C 1
ATOM 2228 O O . ILE A 1 287 ? 13.102 5.371 12.844 1 96.5 287 ILE A O 1
ATOM 2232 N N . GLN A 1 288 ? 13.664 6.707 14.539 1 95.44 288 GLN A N 1
ATOM 2233 C CA . GLN A 1 288 ? 14.688 5.801 15.047 1 95.44 288 GLN A CA 1
ATOM 2234 C C . GLN A 1 288 ? 14.07 4.492 15.539 1 95.44 288 GLN A C 1
ATOM 2236 O O . GLN A 1 288 ? 14.727 3.449 15.523 1 95.44 288 GLN A O 1
ATOM 2241 N N . ALA A 1 289 ? 12.836 4.535 15.945 1 96.19 289 ALA A N 1
ATOM 2242 C CA . ALA A 1 289 ? 12.164 3.361 16.484 1 96.19 289 ALA A CA 1
ATOM 2243 C C . ALA A 1 289 ? 11.617 2.475 15.375 1 96.19 289 ALA A C 1
ATOM 2245 O O . ALA A 1 289 ? 11.148 1.36 15.633 1 96.19 289 ALA A O 1
ATOM 2246 N N . ILE A 1 290 ? 11.648 2.936 14.141 1 95.38 290 ILE A N 1
ATOM 2247 C CA . ILE A 1 290 ? 11.18 2.107 13.039 1 95.38 290 ILE A CA 1
ATOM 2248 C C . ILE A 1 290 ? 12.125 0.929 12.836 1 95.38 290 ILE A C 1
ATOM 2250 O O . ILE A 1 290 ? 13.328 1.118 12.625 1 95.38 290 ILE A O 1
ATOM 2254 N N . PRO A 1 291 ? 11.641 -0.245 12.859 1 93.25 291 PRO A N 1
ATOM 2255 C CA . PRO A 1 291 ? 12.5 -1.416 12.656 1 93.25 291 PRO A CA 1
ATOM 2256 C C . PRO A 1 291 ? 13.07 -1.495 11.25 1 93.25 291 PRO A C 1
ATOM 2258 O O . PRO A 1 291 ? 12.578 -0.829 10.336 1 93.25 291 PRO A O 1
ATOM 2261 N N . SER A 1 292 ? 14.156 -2.289 11.156 1 92.12 292 SER A N 1
ATOM 2262 C CA . SER A 1 292 ? 14.695 -2.568 9.828 1 92.12 292 SER A CA 1
ATOM 2263 C C . SER A 1 292 ? 13.688 -3.312 8.969 1 92.12 292 SER A C 1
ATOM 2265 O O . SER A 1 292 ? 12.719 -3.879 9.484 1 92.12 292 SER A O 1
ATOM 2267 N N . PHE A 1 293 ? 13.898 -3.229 7.703 1 93.44 293 PHE A N 1
ATOM 2268 C CA . PHE A 1 293 ? 12.914 -3.771 6.77 1 93.44 293 PHE A CA 1
ATOM 2269 C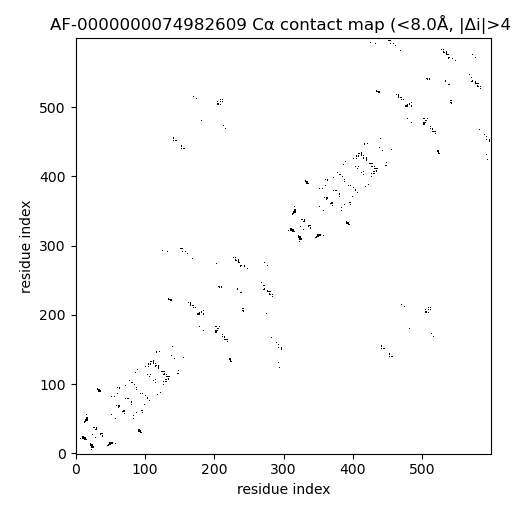 C . PHE A 1 293 ? 12.773 -5.277 6.953 1 93.44 293 PHE A C 1
ATOM 2271 O O . PHE A 1 293 ? 11.672 -5.824 6.805 1 93.44 293 PHE A O 1
ATOM 2278 N N . ASP A 1 294 ? 13.805 -5.918 7.273 1 90.19 294 ASP A N 1
ATOM 2279 C CA . ASP A 1 294 ? 13.789 -7.371 7.438 1 90.19 294 ASP A CA 1
ATOM 2280 C C . ASP A 1 294 ? 12.797 -7.785 8.516 1 90.19 294 ASP A C 1
ATOM 2282 O O . ASP A 1 294 ? 12.234 -8.883 8.461 1 90.19 294 ASP A O 1
ATOM 2286 N N . ALA A 1 295 ? 12.57 -6.941 9.469 1 91 295 ALA A N 1
ATOM 2287 C CA . ALA A 1 295 ? 11.633 -7.223 10.562 1 91 295 ALA A CA 1
ATOM 2288 C C . ALA A 1 295 ? 10.203 -7.305 10.047 1 91 295 ALA A C 1
ATOM 2290 O O . ALA A 1 295 ? 9.336 -7.906 10.688 1 91 295 ALA A O 1
ATOM 2291 N N . PHE A 1 296 ? 9.898 -6.742 8.883 1 92.06 296 PHE A N 1
ATOM 2292 C CA . PHE A 1 296 ? 8.539 -6.699 8.336 1 92.06 296 PHE A CA 1
ATOM 2293 C C . PHE A 1 296 ? 8.281 -7.902 7.441 1 92.06 296 PHE A C 1
ATOM 2295 O O . PHE A 1 296 ? 7.145 -8.156 7.043 1 92.06 296 PHE A O 1
ATOM 2302 N N . ILE A 1 297 ? 9.219 -8.641 6.836 1 88.62 297 ILE A N 1
ATOM 2303 C CA . ILE A 1 297 ? 9.078 -9.766 5.918 1 88.62 297 ILE A CA 1
ATOM 2304 C C . ILE A 1 297 ? 8.523 -10.977 6.668 1 88.62 297 ILE A C 1
ATOM 2306 O O . ILE A 1 297 ? 7.688 -11.711 6.137 1 88.62 297 ILE A O 1
ATOM 2310 N N . GLY A 1 298 ? 8.82 -11.273 7.898 1 71.19 298 GLY A N 1
ATOM 2311 C CA . GLY A 1 298 ? 8.375 -12.445 8.625 1 71.19 298 GLY A CA 1
ATOM 2312 C C . GLY A 1 298 ? 7.102 -12.219 9.406 1 71.19 298 GLY A C 1
ATOM 2313 O O . GLY A 1 298 ? 6.621 -13.117 10.102 1 71.19 298 GLY A O 1
ATOM 2314 N N . GLN A 1 299 ? 6.574 -11.023 9.336 1 66.31 299 GLN A N 1
ATOM 2315 C CA . GLN A 1 299 ? 5.438 -10.727 10.203 1 66.31 299 GLN A CA 1
ATOM 2316 C C . GLN A 1 299 ? 4.121 -11.109 9.531 1 66.31 299 GLN A C 1
ATOM 2318 O O . GLN A 1 299 ? 3.846 -10.688 8.406 1 66.31 299 GLN A O 1
ATOM 2323 N N . ASN A 1 300 ? 3.719 -12.461 9.445 1 54.28 300 ASN A N 1
ATOM 2324 C CA . ASN A 1 300 ? 2.42 -12.938 8.992 1 54.28 300 ASN A CA 1
ATOM 2325 C C . ASN A 1 300 ? 1.274 -12.227 9.703 1 54.28 300 ASN A C 1
ATOM 2327 O O . ASN A 1 300 ? 1.367 -11.938 10.898 1 54.28 300 ASN A O 1
ATOM 2331 N N . MET B 1 1 ? -35.906 -33.406 3.213 1 29.45 1 MET B N 1
ATOM 2332 C CA . MET B 1 1 ? -34.969 -33.781 2.166 1 29.45 1 MET B CA 1
ATOM 2333 C C . MET B 1 1 ? -35.688 -34.375 0.964 1 29.45 1 MET B C 1
ATOM 2335 O O . MET B 1 1 ? -36.25 -35.469 1.058 1 29.45 1 MET B O 1
ATOM 2339 N N . SER B 1 2 ? -36.281 -33.656 0.044 1 36.03 2 SER B N 1
ATOM 2340 C CA . SER B 1 2 ? -37.344 -34 -0.894 1 36.03 2 SER B CA 1
ATOM 2341 C C . SER B 1 2 ? -36.938 -35.219 -1.738 1 36.03 2 SER B C 1
ATOM 2343 O O . SER B 1 2 ? -35.75 -35.531 -1.862 1 36.03 2 SER B O 1
ATOM 2345 N N . ALA B 1 3 ? -37.844 -36.125 -2.1 1 40.31 3 ALA B N 1
ATOM 2346 C CA . ALA B 1 3 ? -38 -37.219 -3.035 1 40.31 3 ALA B CA 1
ATOM 2347 C C . ALA B 1 3 ? -37.219 -37 -4.32 1 40.31 3 ALA B C 1
ATOM 2349 O O . ALA B 1 3 ? -37.188 -37.844 -5.203 1 40.31 3 ALA B O 1
ATOM 2350 N N . LEU B 1 4 ? -37 -35.812 -4.609 1 43.28 4 LEU B N 1
ATOM 2351 C CA . LEU B 1 4 ? -36.531 -35.438 -5.938 1 43.28 4 LEU B CA 1
ATOM 2352 C C . LEU B 1 4 ? -35.188 -36.125 -6.258 1 43.28 4 LEU B C 1
ATOM 2354 O O . LEU B 1 4 ? -34.625 -35.906 -7.34 1 43.28 4 LEU B O 1
ATOM 2358 N N . PHE B 1 5 ? -34.281 -36.219 -5.215 1 47.22 5 PHE B N 1
ATOM 2359 C CA . PHE B 1 5 ? -33.125 -37 -5.629 1 47.22 5 PHE B CA 1
ATOM 2360 C C . PHE B 1 5 ? -33.531 -38.469 -5.906 1 47.22 5 PHE B C 1
ATOM 2362 O O . PHE B 1 5 ? -33.469 -39.312 -5.016 1 47.22 5 PHE B O 1
ATOM 2369 N N . GLU B 1 6 ? -34.625 -38.688 -6.316 1 46.28 6 GLU B N 1
ATOM 2370 C CA . GLU B 1 6 ? -35.062 -40.062 -6.512 1 46.28 6 GLU B CA 1
ATOM 2371 C C . GLU B 1 6 ? -33.969 -40.906 -7.164 1 46.28 6 GLU B C 1
ATOM 2373 O O . GLU B 1 6 ? -33.469 -40.562 -8.219 1 46.28 6 GLU B O 1
ATOM 2378 N N . ALA B 1 7 ? -33.312 -41.688 -6.383 1 52.47 7 ALA B N 1
ATOM 2379 C CA . ALA B 1 7 ? -32.312 -42.75 -6.398 1 52.47 7 ALA B CA 1
ATOM 2380 C C . ALA B 1 7 ? -32.406 -43.594 -7.68 1 52.47 7 ALA B C 1
ATOM 2382 O O . ALA B 1 7 ? -31.391 -44.062 -8.195 1 52.47 7 ALA B O 1
ATOM 2383 N N . CYS B 1 8 ? -33.562 -43.719 -8.227 1 54.81 8 CYS B N 1
ATOM 2384 C CA . CYS B 1 8 ? -33.625 -44.906 -9.078 1 54.81 8 CYS B CA 1
ATOM 2385 C C . CYS B 1 8 ? -32.75 -44.719 -10.328 1 54.81 8 CYS B C 1
ATOM 2387 O O . CYS B 1 8 ? -32.219 -45.688 -10.852 1 54.81 8 CYS B O 1
ATOM 2389 N N . ASN B 1 9 ? -32.469 -43.406 -10.859 1 72.06 9 ASN B N 1
ATOM 2390 C CA . ASN B 1 9 ? -31.688 -43.312 -12.094 1 72.06 9 ASN B CA 1
ATOM 2391 C C . ASN B 1 9 ? -30.469 -42.438 -11.93 1 72.06 9 ASN B C 1
ATOM 2393 O O . ASN B 1 9 ? -30.016 -41.781 -12.883 1 72.06 9 ASN B O 1
ATOM 2397 N N . SER B 1 10 ? -30.047 -42.344 -10.688 1 80.81 10 SER B N 1
ATOM 2398 C CA . SER B 1 10 ? -28.812 -41.594 -10.469 1 80.81 10 SER B CA 1
ATOM 2399 C C . SER B 1 10 ? -27.609 -42.312 -11.062 1 80.81 10 SER B C 1
ATOM 2401 O O . SER B 1 10 ? -27.594 -43.531 -11.164 1 80.81 10 SER B O 1
ATOM 2403 N N . ASP B 1 11 ? -26.578 -41.562 -11.5 1 82.69 11 ASP B N 1
ATOM 2404 C CA . ASP B 1 11 ? -25.438 -42.188 -12.141 1 82.69 11 ASP B CA 1
ATOM 2405 C C . ASP B 1 11 ? -24.125 -41.688 -11.539 1 82.69 11 ASP B C 1
ATOM 2407 O O . ASP B 1 11 ? -23.031 -42.031 -12.016 1 82.69 11 ASP B O 1
ATOM 2411 N N . ILE B 1 12 ? -24.219 -40.812 -10.5 1 84.88 12 ILE B N 1
ATOM 2412 C CA . ILE B 1 12 ? -23.016 -40.375 -9.828 1 84.88 12 ILE B CA 1
ATOM 2413 C C . ILE B 1 12 ? -23.297 -40.125 -8.344 1 84.88 12 ILE B C 1
ATOM 2415 O O . ILE B 1 12 ? -24.375 -39.625 -7.984 1 84.88 12 ILE B O 1
ATOM 2419 N N . LYS B 1 13 ? -22.359 -40.531 -7.547 1 88.12 13 LYS B N 1
ATOM 2420 C CA . LYS B 1 13 ? -22.453 -40.312 -6.109 1 88.12 13 LYS B CA 1
ATOM 2421 C C . LYS B 1 13 ? -21.359 -39.344 -5.637 1 88.12 13 LYS B C 1
ATOM 2423 O O . LYS B 1 13 ? -20.203 -39.469 -6.02 1 88.12 13 LYS B O 1
ATOM 2428 N N . VAL B 1 14 ? -21.891 -38.406 -4.824 1 90.31 14 VAL B N 1
ATOM 2429 C CA . VAL B 1 14 ? -20.922 -37.469 -4.242 1 90.31 14 VAL B CA 1
ATOM 2430 C C . VAL B 1 14 ? -21.031 -37.469 -2.721 1 90.31 14 VAL B C 1
ATOM 2432 O O . VAL B 1 14 ? -22.109 -37.75 -2.176 1 90.31 14 VAL B O 1
ATOM 2435 N N . ARG B 1 15 ? -19.844 -37.281 -2.115 1 91.94 15 ARG B N 1
ATOM 2436 C CA . ARG B 1 15 ? -19.812 -37.281 -0.657 1 91.94 15 ARG B CA 1
ATOM 2437 C C . ARG B 1 15 ? -19.281 -35.938 -0.129 1 91.94 15 ARG B C 1
ATOM 2439 O O . ARG B 1 15 ? -18.266 -35.438 -0.604 1 91.94 15 ARG B O 1
ATOM 2446 N N . SER B 1 16 ? -20.078 -35.406 0.812 1 94.19 16 SER B N 1
ATOM 2447 C CA . SER B 1 16 ? -19.688 -34.156 1.449 1 94.19 16 SER B CA 1
ATOM 2448 C C . SER B 1 16 ? -18.516 -34.375 2.416 1 94.19 16 SER B C 1
ATOM 2450 O O . SER B 1 16 ? -18.156 -35.5 2.713 1 94.19 16 SER B O 1
ATOM 2452 N N . SER B 1 17 ? -17.859 -33.25 2.836 1 94.81 17 SER B N 1
ATOM 2453 C CA . SER B 1 17 ? -16.719 -33.312 3.746 1 94.81 17 SER B CA 1
ATOM 2454 C C . SER B 1 17 ? -17.125 -33.875 5.094 1 94.81 17 SER B C 1
ATOM 2456 O O . SER B 1 17 ? -16.297 -34.469 5.793 1 94.81 17 SER B O 1
ATOM 2458 N N . ASP B 1 18 ? -18.406 -33.75 5.445 1 96.25 18 ASP B N 1
ATOM 2459 C CA . ASP B 1 18 ? -18.875 -34.281 6.723 1 96.25 18 ASP B CA 1
ATOM 2460 C C . ASP B 1 18 ? -19.516 -35.656 6.543 1 96.25 18 ASP B C 1
ATOM 2462 O O . ASP B 1 18 ? -20.203 -36.156 7.441 1 96.25 18 ASP B O 1
ATOM 2466 N N . GLY B 1 19 ? -19.438 -36.312 5.383 1 93.38 19 GLY B N 1
ATOM 2467 C CA . GLY B 1 19 ? -19.703 -37.75 5.219 1 93.38 19 GLY B CA 1
ATOM 2468 C C . GLY B 1 19 ? -21.094 -38.031 4.66 1 93.38 19 GLY B C 1
ATOM 2469 O O . GLY B 1 19 ? -21.5 -39.188 4.59 1 93.38 19 GLY B O 1
ATOM 2470 N N . VAL B 1 20 ? -21.859 -37.094 4.215 1 94.38 20 VAL B N 1
ATOM 2471 C CA . VAL B 1 20 ? -23.188 -37.312 3.658 1 94.38 20 VAL B CA 1
ATOM 2472 C C . VAL B 1 20 ? -23.078 -37.594 2.158 1 94.38 20 VAL B C 1
ATOM 2474 O O . VAL B 1 20 ? -22.375 -36.875 1.439 1 94.38 20 VAL B O 1
ATOM 2477 N N . GLU B 1 21 ? -23.75 -38.594 1.714 1 92.31 21 GLU B N 1
ATOM 2478 C CA . GLU B 1 21 ? -23.703 -38.969 0.304 1 92.31 21 GLU B CA 1
ATOM 2479 C C . GLU B 1 21 ? -24.938 -38.438 -0.442 1 92.31 21 GLU B C 1
ATOM 2481 O O . GLU B 1 21 ? -26.047 -38.469 0.093 1 92.31 21 GLU B O 1
ATOM 2486 N N . PHE B 1 22 ? -24.672 -37.969 -1.673 1 91.12 22 PHE B N 1
ATOM 2487 C CA . PHE B 1 22 ? -25.719 -37.5 -2.562 1 91.12 22 PHE B CA 1
ATOM 2488 C C . PHE B 1 22 ? -25.719 -38.281 -3.867 1 91.12 22 PHE B C 1
ATOM 2490 O O . PHE B 1 22 ? -24.672 -38.469 -4.492 1 91.12 22 PHE B O 1
ATOM 2497 N N . ASP B 1 23 ? -26.875 -38.781 -4.145 1 88.38 23 ASP B N 1
ATOM 2498 C CA . ASP B 1 23 ? -27.078 -39.406 -5.445 1 88.38 23 ASP B CA 1
ATOM 2499 C C . ASP B 1 23 ? -27.547 -38.406 -6.484 1 88.38 23 ASP B C 1
ATOM 2501 O O . ASP B 1 23 ? -28.641 -37.844 -6.371 1 88.38 23 ASP B O 1
ATOM 2505 N N . LEU B 1 24 ? -26.672 -38.188 -7.508 1 89.19 24 LEU B N 1
ATOM 2506 C CA . LEU B 1 24 ? -26.938 -37.094 -8.438 1 89.19 24 LEU B CA 1
ATOM 2507 C C . LEU B 1 24 ? -26.953 -37.594 -9.875 1 89.19 24 LEU B C 1
ATOM 2509 O O . LEU B 1 24 ? -26.734 -38.781 -10.125 1 89.19 24 LEU B O 1
ATOM 2513 N N . HIS B 1 25 ? -27.438 -36.781 -10.727 1 86.56 25 HIS B N 1
ATOM 2514 C CA . HIS B 1 25 ? -27.484 -37.031 -12.156 1 86.56 25 HIS B CA 1
ATOM 2515 C C . HIS B 1 25 ? -26.453 -36.219 -12.922 1 86.56 25 HIS B C 1
ATOM 2517 O O . HIS B 1 25 ? -26.516 -35 -12.922 1 86.56 25 HIS B O 1
ATOM 2523 N N . ARG B 1 26 ? -25.562 -36.781 -13.609 1 84.56 26 ARG B N 1
ATOM 2524 C CA . ARG B 1 26 ? -24.469 -36.156 -14.344 1 84.56 26 ARG B CA 1
ATOM 2525 C C . ARG B 1 26 ? -25.016 -35.188 -15.391 1 84.56 26 ARG B C 1
ATOM 2527 O O . ARG B 1 26 ? -24.438 -34.125 -15.648 1 84.56 26 ARG B O 1
ATOM 2534 N N . THR B 1 27 ? -26.031 -35.625 -15.992 1 84.31 27 THR B N 1
ATOM 2535 C CA . THR B 1 27 ? -26.641 -34.812 -17.031 1 84.31 27 THR B CA 1
ATOM 2536 C C . THR B 1 27 ? -27.062 -33.438 -16.469 1 84.31 27 THR B C 1
ATOM 2538 O O . THR B 1 27 ? -26.844 -32.406 -17.109 1 84.31 27 THR B O 1
ATOM 2541 N N . LEU B 1 28 ? -27.656 -33.5 -15.336 1 87.06 28 LEU B N 1
ATOM 2542 C CA . LEU B 1 28 ? -28.094 -32.281 -14.711 1 87.06 28 LEU B CA 1
ATOM 2543 C C . LEU B 1 28 ? -26.906 -31.438 -14.266 1 87.06 28 LEU B C 1
ATOM 2545 O O . LEU B 1 28 ? -26.906 -30.203 -14.43 1 87.06 28 LEU B O 1
ATOM 2549 N N . LEU B 1 29 ? -25.922 -32.031 -13.695 1 88.38 29 LEU B N 1
ATOM 2550 C CA . LEU B 1 29 ? -24.719 -31.344 -13.266 1 88.38 29 LEU B CA 1
ATOM 2551 C C . LEU B 1 29 ? -24.016 -30.688 -14.453 1 88.38 29 LEU B C 1
ATOM 2553 O O . LEU B 1 29 ? -23.625 -29.516 -14.383 1 88.38 29 LEU B O 1
ATOM 2557 N N . GLY B 1 30 ? -23.812 -31.375 -15.492 1 86 30 GLY B N 1
ATOM 2558 C CA . GLY B 1 30 ? -23.156 -30.875 -16.688 1 86 30 GLY B CA 1
ATOM 2559 C C . GLY B 1 30 ? -23.922 -29.734 -17.344 1 86 30 GLY B C 1
ATOM 2560 O O . GLY B 1 30 ? -23.312 -28.812 -17.891 1 86 30 GLY B O 1
ATOM 2561 N N . ALA B 1 31 ? -25.25 -29.766 -17.25 1 86.81 31 ALA B N 1
ATOM 2562 C CA . ALA B 1 31 ? -26.094 -28.766 -17.906 1 86.81 31 ALA B CA 1
ATOM 2563 C C . ALA B 1 31 ? -26.141 -27.484 -17.078 1 86.81 31 ALA B C 1
ATOM 2565 O O . ALA B 1 31 ? -26.359 -26.391 -17.625 1 86.81 31 ALA B O 1
ATOM 2566 N N . ASN B 1 32 ? -25.953 -27.672 -15.828 1 89.69 32 ASN B N 1
ATOM 2567 C CA . ASN B 1 32 ? -26.266 -26.531 -14.961 1 89.69 32 ASN B CA 1
ATOM 2568 C C . ASN B 1 32 ? -25 -26.016 -14.273 1 89.69 32 ASN B C 1
ATOM 2570 O O . ASN B 1 32 ? -25.047 -24.984 -13.594 1 89.69 32 ASN B O 1
ATOM 2574 N N . THR B 1 33 ? -23.875 -26.641 -14.438 1 91 33 THR B N 1
ATOM 2575 C CA . THR B 1 33 ? -22.625 -26.219 -13.828 1 91 33 THR B CA 1
ATOM 2576 C C . THR B 1 33 ? -21.5 -26.188 -14.867 1 91 33 THR B C 1
ATOM 2578 O O . THR B 1 33 ? -21.609 -26.812 -15.922 1 91 33 THR B O 1
ATOM 2581 N N . GLY B 1 34 ? -20.516 -25.391 -14.57 1 88.62 34 GLY B N 1
ATOM 2582 C CA . GLY B 1 34 ? -19.391 -25.312 -15.484 1 88.62 34 GLY B CA 1
ATOM 2583 C C . GLY B 1 34 ? -18.203 -26.156 -15.055 1 88.62 34 GLY B C 1
ATOM 2584 O O . GLY B 1 34 ? -17.266 -26.359 -15.828 1 88.62 34 GLY B O 1
ATOM 2585 N N . ALA B 1 35 ? -18.094 -26.516 -13.836 1 81.75 35 ALA B N 1
ATOM 2586 C CA . ALA B 1 35 ? -16.875 -27.125 -13.328 1 81.75 35 ALA B CA 1
ATOM 2587 C C . ALA B 1 35 ? -17.141 -28.516 -12.742 1 81.75 35 ALA B C 1
ATOM 2589 O O . ALA B 1 35 ? -16.203 -29.203 -12.328 1 81.75 35 ALA B O 1
ATOM 2590 N N . PHE B 1 36 ? -18.328 -28.953 -12.656 1 75.31 36 PHE B N 1
ATOM 2591 C CA . PHE B 1 36 ? -18.531 -30.312 -12.164 1 75.31 36 PHE B CA 1
ATOM 2592 C C . PHE B 1 36 ? -18.078 -31.344 -13.195 1 75.31 36 PHE B C 1
ATOM 2594 O O . PHE B 1 36 ? -18.172 -31.094 -14.398 1 75.31 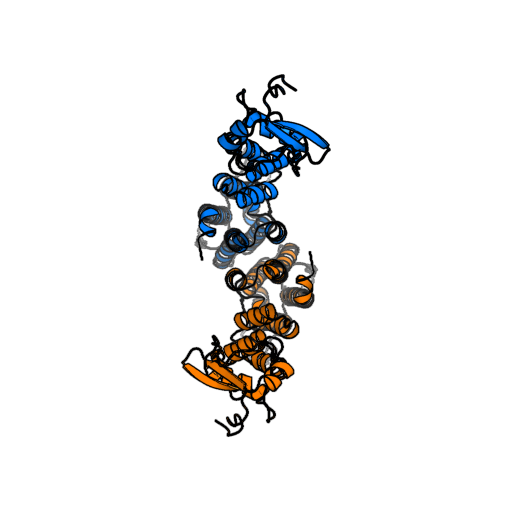36 PHE B O 1
ATOM 2601 N N . PRO B 1 37 ? -17.188 -32.25 -12.781 1 60.53 37 PRO B N 1
ATOM 2602 C CA . PRO B 1 37 ? -16.766 -33.219 -13.797 1 60.53 37 PRO B CA 1
ATOM 2603 C C . PRO B 1 37 ? -17.906 -33.688 -14.688 1 60.53 37 PRO B C 1
ATOM 2605 O O . PRO B 1 37 ? -18.984 -34 -14.188 1 60.53 37 PRO B O 1
ATOM 2608 N N . GLY B 1 38 ? -17.891 -33.281 -15.859 1 55.56 38 GLY B N 1
ATOM 2609 C CA . GLY B 1 38 ? -18.891 -33.656 -16.859 1 55.56 38 GLY B CA 1
ATOM 2610 C C . GLY B 1 38 ? -19.094 -35.156 -16.969 1 55.56 38 GLY B C 1
ATOM 2611 O O . GLY B 1 38 ? -18.422 -35.938 -16.312 1 55.56 38 GLY B O 1
ATOM 2612 N N . PRO B 1 39 ? -20.266 -35.531 -17.609 1 54.38 39 PRO B N 1
ATOM 2613 C CA . PRO B 1 39 ? -20.625 -36.938 -17.844 1 54.38 39 PRO B CA 1
ATOM 2614 C C . PRO B 1 39 ? -19.453 -37.75 -18.375 1 54.38 39 PRO B C 1
ATOM 2616 O O . PRO B 1 39 ? -19.484 -39 -18.297 1 54.38 39 PRO B O 1
ATOM 2619 N N . GLU B 1 40 ? -18.562 -36.969 -18.969 1 54.22 40 GLU B N 1
ATOM 2620 C CA . GLU B 1 40 ? -17.516 -37.719 -19.672 1 54.22 40 GLU B CA 1
ATOM 2621 C C . GLU B 1 40 ? -16.547 -38.344 -18.672 1 54.22 40 GLU B C 1
ATOM 2623 O O . GLU B 1 40 ? -15.805 -39.25 -19.031 1 54.22 40 GLU B O 1
ATOM 2628 N N . LEU B 1 41 ? -16.594 -37.844 -17.469 1 54.03 41 LEU B N 1
ATOM 2629 C CA . LEU B 1 41 ? -15.68 -38.469 -16.516 1 54.03 41 LEU B CA 1
ATOM 2630 C C . LEU B 1 41 ? -16.297 -39.75 -15.93 1 54.03 41 LEU B C 1
ATOM 2632 O O . LEU B 1 41 ? -17.344 -39.688 -15.273 1 54.03 41 LEU B O 1
ATOM 2636 N N . GLU B 1 42 ? -16.141 -40.812 -16.641 1 54.81 42 GLU B N 1
ATOM 2637 C CA . GLU B 1 42 ? -16.578 -42.156 -16.203 1 54.81 42 GLU B CA 1
ATOM 2638 C C . GLU B 1 42 ? -16.141 -42.438 -14.773 1 54.81 42 GLU B C 1
ATOM 2640 O O . GLU B 1 42 ? -14.953 -42.375 -14.453 1 54.81 42 GLU B O 1
ATOM 2645 N N . THR B 1 43 ? -17.016 -42.031 -13.859 1 58.28 43 THR B N 1
ATOM 2646 C CA . THR B 1 43 ? -16.656 -42.375 -12.484 1 58.28 43 THR B CA 1
ATOM 2647 C C . THR B 1 43 ? -17.016 -43.812 -12.164 1 58.28 43 THR B C 1
ATOM 2649 O O . THR B 1 43 ? -18.172 -44.219 -12.281 1 58.28 43 THR B O 1
ATOM 2652 N N . ASP B 1 44 ? -16.5 -44.781 -12.844 1 57.72 44 ASP B N 1
ATOM 2653 C CA . ASP B 1 44 ? -16.703 -46.219 -12.617 1 57.72 44 ASP B CA 1
ATOM 2654 C C . ASP B 1 44 ? -17.266 -46.469 -11.219 1 57.72 44 ASP B C 1
ATOM 2656 O O . ASP B 1 44 ? -16.734 -47.312 -10.477 1 57.72 44 ASP B O 1
ATOM 2660 N N . GLY B 1 45 ? -18.359 -45.875 -10.773 1 65 45 GLY B N 1
ATOM 2661 C CA . GLY B 1 45 ? -18.953 -46.156 -9.477 1 65 45 GLY B CA 1
ATOM 2662 C C . GLY B 1 45 ? -18.25 -45.469 -8.32 1 65 45 GLY B C 1
ATOM 2663 O O . GLY B 1 45 ? -18.609 -45.688 -7.16 1 65 45 GLY B O 1
ATOM 2664 N N . GLN B 1 46 ? -17.203 -44.75 -8.625 1 76.12 46 GLN B N 1
ATOM 2665 C CA . GLN B 1 46 ? -16.453 -44.156 -7.531 1 76.12 46 GLN B CA 1
ATOM 2666 C C . GLN B 1 46 ? -17.141 -42.906 -7.008 1 76.12 46 GLN B C 1
ATOM 2668 O O . GLN B 1 46 ? -17.812 -42.188 -7.766 1 76.12 46 GLN B O 1
ATOM 2673 N N . VAL B 1 47 ? -17.188 -42.844 -5.633 1 85.38 47 VAL B N 1
ATOM 2674 C CA . VAL B 1 47 ? -17.75 -41.688 -4.91 1 85.38 47 VAL B CA 1
ATOM 2675 C C . VAL B 1 47 ? -16.797 -40.5 -5.02 1 85.38 47 VAL B C 1
ATOM 2677 O O . VAL B 1 47 ? -15.602 -40.625 -4.754 1 85.38 47 VAL B O 1
ATOM 2680 N N . VAL B 1 48 ? -17.312 -39.438 -5.559 1 87.44 48 VAL B N 1
ATOM 2681 C CA . VAL B 1 48 ? -16.516 -38.219 -5.691 1 87.44 48 VAL B CA 1
ATOM 2682 C C . VAL B 1 48 ? -16.547 -37.438 -4.383 1 87.44 48 VAL B C 1
ATOM 2684 O O . VAL B 1 48 ? -17.625 -37.094 -3.891 1 87.44 48 VAL B O 1
ATOM 2687 N N . GLU B 1 49 ? -15.391 -37.156 -3.885 1 90.31 49 GLU B N 1
ATOM 2688 C CA . GLU B 1 49 ? -15.297 -36.438 -2.627 1 90.31 49 GLU B CA 1
ATOM 2689 C C . GLU B 1 49 ? -15.289 -34.938 -2.869 1 90.31 49 GLU B C 1
ATOM 2691 O O . GLU B 1 49 ? -14.516 -34.438 -3.691 1 90.31 49 GLU B O 1
ATOM 2696 N N . LEU B 1 50 ? -16.188 -34.344 -2.211 1 90.94 50 LEU B N 1
ATOM 2697 C CA . LEU B 1 50 ? -16.219 -32.875 -2.283 1 90.94 50 LEU B CA 1
ATOM 2698 C C . LEU B 1 50 ? -15.789 -32.25 -0.96 1 90.94 50 LEU B C 1
ATOM 2700 O O . LEU B 1 50 ? -15.898 -32.875 0.092 1 90.94 50 LEU B O 1
ATOM 2704 N N . SER B 1 51 ? -15.242 -31.031 -0.966 1 93.19 51 SER B N 1
ATOM 2705 C CA . SER B 1 51 ? -14.648 -30.391 0.203 1 93.19 51 SER B CA 1
ATOM 2706 C C . SER B 1 51 ? -15.703 -29.672 1.041 1 93.19 51 SER B C 1
ATOM 2708 O O . SER B 1 51 ? -15.438 -29.297 2.186 1 93.19 51 SER B O 1
ATOM 2710 N N . GLU B 1 52 ? -16.953 -29.5 0.501 1 95.06 52 GLU B N 1
ATOM 2711 C CA . GLU B 1 52 ? -17.984 -28.734 1.188 1 95.06 52 GLU B CA 1
ATOM 2712 C C . GLU B 1 52 ? -18.844 -29.625 2.066 1 95.06 52 GLU B C 1
ATOM 2714 O O . GLU B 1 52 ? -19.094 -30.781 1.732 1 95.06 52 GLU B O 1
ATOM 2719 N N . PRO B 1 53 ? -19.344 -29.047 3.164 1 96.31 53 PRO B N 1
ATOM 2720 C CA . PRO B 1 53 ? -20.281 -29.812 4 1 96.31 53 PRO B CA 1
ATOM 2721 C C . PRO B 1 53 ? -21.625 -30.031 3.322 1 96.31 53 PRO B C 1
ATOM 2723 O O . PRO B 1 53 ? -21.938 -29.375 2.328 1 96.31 53 PRO B O 1
ATOM 2726 N N . ALA B 1 54 ? -22.453 -30.938 3.898 1 96.38 54 ALA B N 1
ATOM 2727 C CA . ALA B 1 54 ? -23.719 -31.391 3.316 1 96.38 54 ALA B CA 1
ATOM 2728 C C . ALA B 1 54 ? -24.719 -30.234 3.217 1 96.38 54 ALA B C 1
ATOM 2730 O O . ALA B 1 54 ? -25.422 -30.109 2.217 1 96.38 54 ALA B O 1
ATOM 2731 N N . LYS B 1 55 ? -24.719 -29.406 4.234 1 96.12 55 LYS B N 1
ATOM 2732 C CA . LYS B 1 55 ? -25.672 -28.297 4.262 1 96.12 55 LYS B CA 1
ATOM 2733 C C . LYS B 1 55 ? -25.438 -27.344 3.092 1 96.12 55 LYS B C 1
ATOM 2735 O O . LYS B 1 55 ? -26.406 -26.891 2.465 1 96.12 55 LYS B O 1
ATOM 2740 N N . VAL B 1 56 ? -24.281 -27.078 2.76 1 97.06 56 VAL B N 1
ATOM 2741 C CA . VAL B 1 56 ? -23.906 -26.188 1.663 1 97.06 56 VAL B CA 1
ATOM 2742 C C . VAL B 1 56 ? -24.234 -26.844 0.328 1 97.06 56 VAL B C 1
ATOM 2744 O O . VAL B 1 56 ? -24.844 -26.219 -0.544 1 97.06 56 VAL B O 1
ATOM 2747 N N . LEU B 1 57 ? -23.922 -28.125 0.199 1 94.75 57 LEU B N 1
ATOM 2748 C CA . LEU B 1 57 ? -24.156 -28.859 -1.045 1 94.75 57 LEU B CA 1
ATOM 2749 C C . LEU B 1 57 ? -25.656 -28.984 -1.331 1 94.75 57 LEU B C 1
ATOM 2751 O O . LEU B 1 57 ? -26.078 -28.891 -2.486 1 94.75 57 LEU B O 1
ATOM 2755 N N . GLN B 1 58 ? -26.359 -29.219 -0.298 1 94.81 58 GLN B N 1
ATOM 2756 C CA . GLN B 1 58 ? -27.812 -29.328 -0.467 1 94.81 58 GLN B CA 1
ATOM 2757 C C . GLN B 1 58 ? -28.391 -28.062 -1.099 1 94.81 58 GLN B C 1
ATOM 2759 O O . GLN B 1 58 ? -29.188 -28.141 -2.031 1 94.81 58 GLN B O 1
ATOM 2764 N N . ILE B 1 59 ? -28 -26.953 -0.564 1 95.25 59 ILE B N 1
ATOM 2765 C CA . ILE B 1 59 ? -28.484 -25.688 -1.098 1 95.25 59 ILE B CA 1
ATOM 2766 C C . ILE B 1 59 ? -28.031 -25.531 -2.547 1 95.25 59 ILE B C 1
ATOM 2768 O O . ILE B 1 59 ? -28.797 -25.109 -3.404 1 95.25 59 ILE B O 1
ATOM 2772 N N . CYS B 1 60 ? -26.844 -25.906 -2.854 1 94.62 60 CYS B N 1
ATOM 2773 C CA . CYS B 1 60 ? -26.312 -25.844 -4.211 1 94.62 60 CYS B CA 1
ATOM 2774 C C . CYS B 1 60 ? -27.125 -26.703 -5.16 1 94.62 60 CYS B C 1
ATOM 2776 O O . CYS B 1 60 ? -27.5 -26.266 -6.25 1 94.62 60 CYS B O 1
ATOM 2778 N N . PHE B 1 61 ? -27.422 -27.906 -4.715 1 92.94 61 PHE B N 1
ATOM 2779 C CA . PHE B 1 61 ? -28.141 -28.828 -5.574 1 92.94 61 PHE B CA 1
ATOM 2780 C C . PHE B 1 61 ? -29.578 -28.391 -5.766 1 92.94 61 PHE B C 1
ATOM 2782 O O . PHE B 1 61 ? -30.203 -28.688 -6.793 1 92.94 61 PHE B O 1
ATOM 2789 N N . ASP B 1 62 ? -30.078 -27.656 -4.82 1 93.25 62 ASP B N 1
ATOM 2790 C CA . ASP B 1 62 ? -31.422 -27.109 -4.973 1 93.25 62 ASP B CA 1
ATOM 2791 C C . ASP B 1 62 ? -31.484 -26.172 -6.172 1 93.25 62 ASP B C 1
ATOM 2793 O O . ASP B 1 62 ? -32.562 -25.969 -6.75 1 93.25 62 ASP B O 1
ATOM 2797 N N . PHE B 1 63 ? -30.375 -25.609 -6.621 1 94.25 63 PHE B N 1
ATOM 2798 C CA . PHE B 1 63 ? -30.328 -24.719 -7.773 1 94.25 63 PHE B CA 1
ATOM 2799 C C . PHE B 1 63 ? -30.141 -25.5 -9.062 1 94.25 63 PHE B C 1
ATOM 2801 O O . PHE B 1 63 ? -30.312 -24.969 -10.156 1 94.25 63 PHE B O 1
ATOM 2808 N N . ILE B 1 64 ? -29.75 -26.703 -8.969 1 90.38 64 ILE B N 1
ATOM 2809 C CA . ILE B 1 64 ? -29.406 -27.516 -10.133 1 90.38 64 ILE B CA 1
ATOM 2810 C C . ILE B 1 64 ? -30.625 -28.328 -10.555 1 90.38 64 ILE B C 1
ATOM 2812 O O . ILE B 1 64 ? -30.875 -28.516 -11.742 1 90.38 64 ILE B O 1
ATOM 2816 N N . TYR B 1 65 ? -31.266 -28.734 -9.656 1 88.12 65 TYR B N 1
ATOM 2817 C CA . TYR B 1 65 ? -32.375 -29.641 -9.961 1 88.12 65 TYR B CA 1
ATOM 2818 C C . TYR B 1 65 ? -33.656 -28.844 -10.258 1 88.12 65 TYR B C 1
ATOM 2820 O O . TYR B 1 65 ? -33.812 -27.719 -9.789 1 88.12 65 TYR B O 1
ATOM 2828 N N . PRO B 1 66 ? -34.469 -29.359 -11.125 1 86.38 66 PRO B N 1
ATOM 2829 C CA . PRO B 1 66 ? -35.656 -28.656 -11.609 1 86.38 66 PRO B CA 1
ATOM 2830 C C . PRO B 1 66 ? -36.719 -28.469 -10.531 1 86.38 66 PRO B C 1
ATOM 2832 O O . PRO B 1 66 ? -37.719 -29.203 -10.508 1 86.38 66 PRO B O 1
ATOM 2835 N N . LYS B 1 67 ? -36.594 -27.547 -9.672 1 85.75 67 LYS B N 1
ATOM 2836 C CA . LYS B 1 67 ? -37.531 -27.094 -8.641 1 85.75 67 LYS B CA 1
ATOM 2837 C C . LYS B 1 67 ? -37.438 -25.594 -8.422 1 85.75 67 LYS B C 1
ATOM 2839 O O . LYS B 1 67 ? -36.625 -24.922 -9.078 1 85.75 67 LYS B O 1
ATOM 2844 N N . ARG B 1 68 ? -38.344 -25.25 -7.613 1 85.19 68 ARG B N 1
ATOM 2845 C CA . ARG B 1 68 ? -38.281 -23.844 -7.27 1 85.19 68 ARG B CA 1
ATOM 2846 C C . ARG B 1 68 ? -36.969 -23.531 -6.535 1 85.19 68 ARG B C 1
ATOM 2848 O O . ARG B 1 68 ? -36.656 -24.156 -5.52 1 85.19 68 ARG B O 1
ATOM 2855 N N . HIS B 1 69 ? -36.25 -22.641 -7.16 1 88.31 69 HIS B N 1
ATOM 2856 C CA . HIS B 1 69 ? -34.969 -22.297 -6.59 1 88.31 69 HIS B CA 1
ATOM 2857 C C . HIS B 1 69 ? -35.125 -21.438 -5.344 1 88.31 69 HIS B C 1
ATOM 2859 O O . HIS B 1 69 ? -36.062 -20.641 -5.25 1 88.31 69 HIS B O 1
ATOM 2865 N N . PRO B 1 70 ? -34.219 -21.641 -4.387 1 89.38 70 PRO B N 1
ATOM 2866 C CA . PRO B 1 70 ? -34.281 -20.797 -3.188 1 89.38 70 PRO B CA 1
ATOM 2867 C C . PRO B 1 70 ? -33.844 -19.359 -3.447 1 89.38 70 PRO B C 1
ATOM 2869 O O . PRO B 1 70 ? -33.062 -19.109 -4.375 1 89.38 70 PRO B O 1
ATOM 2872 N N . ASP B 1 71 ? -34.344 -18.438 -2.684 1 87.75 71 ASP B N 1
ATOM 2873 C CA . ASP B 1 71 ? -33.938 -17.047 -2.768 1 87.75 71 ASP B CA 1
ATOM 2874 C C . ASP B 1 71 ? -32.875 -16.719 -1.716 1 87.75 71 ASP B C 1
ATOM 2876 O O . ASP B 1 71 ? -32.312 -15.625 -1.693 1 87.75 71 ASP B O 1
ATOM 2880 N N . LEU B 1 72 ? -32.562 -17.672 -0.827 1 91.88 72 LEU B N 1
ATOM 2881 C CA . LEU B 1 72 ? -31.516 -17.625 0.182 1 91.88 72 LEU B CA 1
ATOM 2882 C C . LEU B 1 72 ? -31.828 -16.547 1.232 1 91.88 72 LEU B C 1
ATOM 2884 O O . LEU B 1 72 ? -30.953 -16.203 2.039 1 91.88 72 LEU B O 1
ATOM 2888 N N . GLU B 1 73 ? -32.969 -16.016 1.343 1 91 73 GLU B N 1
ATOM 2889 C CA . GLU B 1 73 ? -33.344 -14.977 2.287 1 91 73 GLU B CA 1
ATOM 2890 C C . GLU B 1 73 ? -33.406 -15.516 3.713 1 91 73 GLU B C 1
ATOM 2892 O O . GLU B 1 73 ? -33.219 -14.773 4.676 1 91 73 GLU B O 1
ATOM 2897 N N . ASP B 1 74 ? -33.625 -16.766 3.793 1 90.38 74 ASP B N 1
ATOM 2898 C CA . ASP B 1 74 ? -33.781 -17.391 5.109 1 90.38 74 ASP B CA 1
ATOM 2899 C C . ASP B 1 74 ? -32.406 -17.625 5.754 1 90.38 74 ASP B C 1
ATOM 2901 O O . ASP B 1 74 ? -32.312 -17.891 6.953 1 90.38 74 ASP B O 1
ATOM 2905 N N . ILE B 1 75 ? -31.406 -17.516 4.949 1 92.56 75 ILE B N 1
ATOM 2906 C CA . ILE B 1 75 ? -30.078 -17.688 5.496 1 92.56 75 ILE B CA 1
ATOM 2907 C C . ILE B 1 75 ? -29.641 -16.422 6.23 1 92.56 75 ILE B C 1
ATOM 2909 O O . ILE B 1 75 ? -29.438 -15.375 5.609 1 92.56 75 ILE B O 1
ATOM 2913 N N . THR B 1 76 ? -29.453 -16.547 7.512 1 91.38 76 THR B N 1
ATOM 2914 C CA . THR B 1 76 ? -29.094 -15.398 8.328 1 91.38 76 THR B CA 1
ATOM 2915 C C . THR B 1 76 ? -27.625 -15.43 8.695 1 91.38 76 THR B C 1
ATOM 2917 O O . THR B 1 76 ? -27.047 -14.414 9.07 1 91.38 76 THR B O 1
ATOM 2920 N N . SER B 1 77 ? -27.062 -16.578 8.617 1 94.62 77 SER B N 1
ATOM 2921 C CA . SER B 1 77 ? -25.641 -16.719 8.938 1 94.62 77 SER B CA 1
ATOM 2922 C C . SER B 1 77 ? -24.766 -16.375 7.738 1 94.62 77 SER B C 1
ATOM 2924 O O . SER B 1 77 ? -24.875 -17 6.684 1 94.62 77 SER B O 1
ATOM 2926 N N . PHE B 1 78 ? -23.906 -15.422 7.93 1 96.56 78 PHE B N 1
ATOM 2927 C CA . PHE B 1 78 ? -23 -15.055 6.859 1 96.56 78 PHE B CA 1
ATOM 2928 C C . PHE B 1 78 ? -22.062 -16.219 6.527 1 96.56 78 PHE B C 1
ATOM 2930 O O . PHE B 1 78 ? -21.734 -16.438 5.359 1 96.56 78 PHE B O 1
ATOM 2937 N N . GLU B 1 79 ? -21.688 -16.938 7.504 1 96.31 79 GLU B N 1
ATOM 2938 C CA . GLU B 1 79 ? -20.781 -18.062 7.297 1 96.31 79 GLU B CA 1
ATOM 2939 C C . GLU B 1 79 ? -21.359 -19.078 6.328 1 96.31 79 GLU B C 1
ATOM 2941 O O . GLU B 1 79 ? -20.672 -19.547 5.418 1 96.31 79 GLU B O 1
ATOM 2946 N N . LEU B 1 80 ? -22.547 -19.375 6.59 1 96.5 80 LEU B N 1
ATOM 2947 C CA . LEU B 1 80 ? -23.219 -20.328 5.711 1 96.5 80 LEU B CA 1
ATOM 2948 C C . LEU B 1 80 ? -23.359 -19.766 4.301 1 96.5 80 LEU B C 1
ATOM 2950 O O . LEU B 1 80 ? -23.047 -20.438 3.32 1 96.5 80 LEU B O 1
ATOM 2954 N N . LEU B 1 81 ? -23.844 -18.547 4.219 1 97.25 81 LEU B N 1
ATOM 2955 C CA . LEU B 1 81 ? -24.031 -17.922 2.916 1 97.25 81 LEU B CA 1
ATOM 2956 C C . LEU B 1 81 ? -22.719 -17.828 2.156 1 97.25 81 LEU B C 1
ATOM 2958 O O . LEU B 1 81 ? -22.672 -18.109 0.956 1 97.25 81 LEU B O 1
ATOM 2962 N N . ALA B 1 82 ? -21.672 -17.422 2.895 1 97.44 82 ALA B N 1
ATOM 2963 C CA . ALA B 1 82 ? -20.359 -17.312 2.283 1 97.44 82 ALA B CA 1
ATOM 2964 C C . ALA B 1 82 ? -19.891 -18.672 1.744 1 97.44 82 ALA B C 1
ATOM 2966 O O . ALA B 1 82 ? -19.328 -18.75 0.651 1 97.44 82 ALA B O 1
ATOM 2967 N N . SER B 1 83 ? -20.125 -19.672 2.473 1 97.12 83 SER B N 1
ATOM 2968 C CA . SER B 1 83 ? -19.75 -21.016 2.041 1 97.12 83 SER B CA 1
ATOM 2969 C C . SER B 1 83 ? -20.531 -21.438 0.802 1 97.12 83 SER B C 1
ATOM 2971 O O . SER B 1 83 ? -19.969 -22.047 -0.109 1 97.12 83 SER B O 1
ATOM 2973 N N . VAL B 1 84 ? -21.766 -21.141 0.8 1 97 84 VAL B N 1
ATOM 2974 C CA . VAL B 1 84 ? -22.609 -21.453 -0.355 1 97 84 VAL B CA 1
ATOM 2975 C C . VAL B 1 84 ? -22.109 -20.688 -1.577 1 97 84 VAL B C 1
ATOM 2977 O O . VAL B 1 84 ? -21.922 -21.266 -2.648 1 97 84 VAL B O 1
ATOM 2980 N N . ALA B 1 85 ? -21.891 -19.406 -1.381 1 97.19 85 ALA B N 1
ATOM 2981 C CA . ALA B 1 85 ? -21.406 -18.562 -2.479 1 97.19 85 ALA B CA 1
ATOM 2982 C C . ALA B 1 85 ? -20.078 -19.094 -3.018 1 97.19 85 ALA B C 1
ATOM 2984 O O . ALA B 1 85 ? -19.875 -19.156 -4.23 1 97.19 85 ALA B O 1
ATOM 2985 N N . GLU B 1 86 ? -19.203 -19.453 -2.105 1 96.19 86 GLU B N 1
ATOM 2986 C CA . GLU B 1 86 ? -17.906 -20 -2.508 1 96.19 86 GLU B CA 1
ATOM 2987 C C . GLU B 1 86 ? -18.078 -21.266 -3.33 1 96.19 86 GLU B C 1
ATOM 2989 O O . GLU B 1 86 ? -17.422 -21.453 -4.352 1 96.19 86 GLU B O 1
ATOM 2994 N N . ALA B 1 87 ? -18.906 -22.141 -2.908 1 94.94 87 ALA B N 1
ATOM 2995 C CA . ALA B 1 87 ? -19.172 -23.375 -3.635 1 94.94 87 ALA B CA 1
ATOM 2996 C C . ALA B 1 87 ? -19.781 -23.094 -5.004 1 94.94 87 ALA B C 1
ATOM 2998 O O . ALA B 1 87 ? -19.391 -23.703 -6 1 94.94 87 ALA B O 1
ATOM 2999 N N . VAL B 1 88 ? -20.703 -22.172 -5.035 1 95.06 88 VAL B N 1
ATOM 3000 C CA . VAL B 1 88 ? -21.344 -21.781 -6.281 1 95.06 88 VAL B CA 1
ATOM 3001 C C . VAL B 1 88 ? -20.297 -21.25 -7.258 1 95.06 88 VAL B C 1
ATOM 3003 O O . VAL B 1 88 ? -20.328 -21.562 -8.445 1 95.06 88 VAL B O 1
ATOM 3006 N N . GLY B 1 89 ? -19.391 -20.422 -6.758 1 92.88 89 GLY B N 1
ATOM 3007 C CA . GLY B 1 89 ? -18.312 -19.922 -7.59 1 92.88 89 GLY B CA 1
ATOM 3008 C C . GLY B 1 89 ? -17.344 -21 -8.023 1 92.88 89 GLY B C 1
ATOM 3009 O O . GLY B 1 89 ? -16.938 -21.047 -9.188 1 92.88 89 GLY B O 1
ATOM 3010 N N . LYS B 1 90 ? -17.031 -21.859 -7.141 1 91.81 90 LYS B N 1
ATOM 3011 C CA . LYS B 1 90 ? -16.078 -22.953 -7.387 1 91.81 90 LYS B CA 1
ATOM 3012 C C . LYS B 1 90 ? -16.594 -23.891 -8.469 1 91.81 90 LYS B C 1
ATOM 3014 O O . LYS B 1 90 ? -15.852 -24.281 -9.375 1 91.81 90 LYS B O 1
ATOM 3019 N N . TYR B 1 91 ? -17.844 -24.219 -8.383 1 92.38 91 TYR B N 1
ATOM 3020 C CA . TYR B 1 91 ? -18.422 -25.203 -9.297 1 92.38 91 TYR B CA 1
ATOM 3021 C C . TYR B 1 91 ? -19.156 -24.5 -10.438 1 92.38 91 TYR B C 1
ATOM 3023 O O . TYR B 1 91 ? -19.688 -25.172 -11.336 1 92.38 91 TYR B O 1
ATOM 3031 N N . GLU B 1 92 ? -19.203 -23.25 -10.406 1 92.5 92 GLU B N 1
ATOM 3032 C CA . GLU B 1 92 ? -19.828 -22.422 -11.438 1 92.5 92 GLU B CA 1
ATOM 3033 C C . GLU B 1 92 ? -21.281 -22.828 -11.648 1 92.5 92 GLU B C 1
ATOM 3035 O O . GLU B 1 92 ? -21.688 -23.172 -12.758 1 92.5 92 GLU B O 1
ATOM 3040 N N . ILE B 1 93 ? -22.031 -22.781 -10.641 1 93.56 93 ILE B N 1
ATOM 3041 C CA . ILE B 1 93 ? -23.453 -23.031 -10.711 1 93.56 93 ILE B CA 1
ATOM 3042 C C . ILE B 1 93 ? -24.172 -21.812 -11.273 1 93.56 93 ILE B C 1
ATOM 3044 O O . ILE B 1 93 ? -24.469 -20.859 -10.547 1 93.56 93 ILE B O 1
ATOM 3048 N N . PHE B 1 94 ? -24.625 -21.844 -12.43 1 90.94 94 PHE B N 1
ATOM 3049 C CA . PHE B 1 94 ? -25.047 -20.703 -13.219 1 90.94 94 PHE B CA 1
ATOM 3050 C C . PHE B 1 94 ? -26.281 -20.047 -12.594 1 90.94 94 PHE B C 1
ATOM 3052 O O . PHE B 1 94 ? -26.312 -18.812 -12.445 1 90.94 94 PHE B O 1
ATOM 3059 N N . ALA B 1 95 ? -27.203 -20.844 -12.148 1 92.88 95 ALA B N 1
ATOM 3060 C CA . ALA B 1 95 ? -28.5 -20.328 -11.711 1 92.88 95 ALA B CA 1
ATOM 3061 C C . ALA B 1 95 ? -28.391 -19.672 -10.328 1 92.88 95 ALA B C 1
ATOM 3063 O O . ALA B 1 95 ? -29.281 -18.906 -9.93 1 92.88 95 ALA B O 1
ATOM 3064 N N . ALA B 1 96 ? -27.297 -19.906 -9.656 1 95.25 96 ALA B N 1
ATOM 3065 C CA . ALA B 1 96 ? -27.234 -19.5 -8.258 1 95.25 96 ALA B CA 1
ATOM 3066 C C . ALA B 1 96 ? -26.375 -18.25 -8.086 1 95.25 96 ALA B C 1
ATOM 3068 O O . ALA B 1 96 ? -26.453 -17.578 -7.059 1 95.25 96 ALA B O 1
ATOM 3069 N N . ILE B 1 97 ? -25.578 -17.891 -9.078 1 93.75 97 ILE B N 1
ATOM 3070 C CA . ILE B 1 97 ? -24.578 -16.844 -8.961 1 93.75 97 ILE B CA 1
ATOM 3071 C C . ILE B 1 97 ? -25.25 -15.516 -8.609 1 93.75 97 ILE B C 1
ATOM 3073 O O . ILE B 1 97 ? -24.875 -14.867 -7.629 1 93.75 97 ILE B O 1
ATOM 3077 N N . ASN B 1 98 ? -26.25 -15.164 -9.312 1 93.38 98 ASN B N 1
ATOM 3078 C CA . ASN B 1 98 ? -26.891 -13.875 -9.109 1 93.38 98 ASN B CA 1
ATOM 3079 C C . ASN B 1 98 ? -27.656 -13.828 -7.785 1 93.38 98 ASN B C 1
ATOM 3081 O O . ASN B 1 98 ? -27.672 -12.797 -7.113 1 93.38 98 ASN B O 1
ATOM 3085 N N . THR B 1 99 ? -28.281 -14.93 -7.5 1 95.38 99 THR B N 1
ATOM 3086 C CA . THR B 1 99 ? -29 -15 -6.23 1 95.38 99 THR B CA 1
ATOM 3087 C C . THR B 1 99 ? -28.047 -14.844 -5.055 1 95.38 99 THR B C 1
ATOM 3089 O O . THR B 1 99 ? -28.312 -14.102 -4.117 1 95.38 99 THR B O 1
ATOM 3092 N N . CYS B 1 100 ? -26.938 -15.492 -5.129 1 95.88 100 CYS B N 1
ATOM 3093 C CA . CYS B 1 100 ? -25.922 -15.391 -4.086 1 95.88 100 CYS B CA 1
ATOM 3094 C C . CYS B 1 100 ? -25.391 -13.969 -3.984 1 95.88 100 CYS B C 1
ATOM 3096 O O . CYS B 1 100 ? -25.281 -13.414 -2.889 1 95.88 100 CYS B O 1
ATOM 3098 N N . ASN B 1 101 ? -25.062 -13.344 -5.113 1 95.69 101 ASN B N 1
ATOM 3099 C CA . ASN B 1 101 ? -24.516 -11.984 -5.137 1 95.69 101 ASN B CA 1
ATOM 3100 C C . ASN B 1 101 ? -25.5 -10.984 -4.531 1 95.69 101 ASN B C 1
ATOM 3102 O O . ASN B 1 101 ? -25.094 -10.102 -3.775 1 95.69 101 ASN B O 1
ATOM 3106 N N . THR B 1 102 ? -26.719 -11.195 -4.863 1 95.25 102 THR B N 1
ATOM 3107 C CA . THR B 1 102 ? -27.75 -10.312 -4.332 1 95.25 102 THR B CA 1
ATOM 3108 C C . THR B 1 102 ? -27.844 -10.438 -2.812 1 95.25 102 THR B C 1
ATOM 3110 O O . THR B 1 102 ? -27.906 -9.43 -2.104 1 95.25 102 THR B O 1
ATOM 3113 N N . ARG B 1 103 ? -27.797 -11.625 -2.352 1 96 103 ARG B N 1
ATOM 3114 C CA . ARG B 1 103 ? -27.875 -11.852 -0.913 1 96 103 ARG B CA 1
ATOM 3115 C C . ARG B 1 103 ? -26.625 -11.344 -0.208 1 96 103 ARG B C 1
ATOM 3117 O O . ARG B 1 103 ? -26.719 -10.758 0.874 1 96 103 ARG B O 1
ATOM 3124 N N . LEU B 1 104 ? -25.531 -11.531 -0.779 1 96.94 104 LEU B N 1
ATOM 3125 C CA . LEU B 1 104 ? -24.281 -11.062 -0.203 1 96.94 104 LEU B CA 1
ATOM 3126 C C . LEU B 1 104 ? -24.281 -9.547 -0.045 1 96.94 104 LEU B C 1
ATOM 3128 O O . LEU B 1 104 ? -23.703 -9.016 0.909 1 96.94 104 LEU B O 1
ATOM 3132 N N . ARG B 1 105 ? -24.906 -8.859 -0.939 1 95.69 105 ARG B N 1
ATOM 3133 C CA . ARG B 1 105 ? -24.969 -7.402 -0.896 1 95.69 105 ARG B CA 1
ATOM 3134 C C . ARG B 1 105 ? -25.547 -6.918 0.432 1 95.69 105 ARG B C 1
ATOM 3136 O O . ARG B 1 105 ? -25.094 -5.914 0.979 1 95.69 105 ARG B O 1
ATOM 3143 N N . SER B 1 106 ? -26.484 -7.707 0.916 1 94.75 106 SER B N 1
ATOM 3144 C CA . SER B 1 106 ? -27.141 -7.312 2.154 1 94.75 106 SER B CA 1
ATOM 3145 C C . SER B 1 106 ? -26.203 -7.434 3.348 1 94.75 106 SER B C 1
ATOM 3147 O O . SER B 1 106 ? -26.438 -6.836 4.398 1 94.75 106 SER B O 1
ATOM 3149 N N . PHE B 1 107 ? -25.109 -8.109 3.209 1 96 107 PHE B N 1
ATOM 3150 C CA . PHE B 1 107 ? -24.172 -8.336 4.309 1 96 107 PHE B CA 1
ATOM 3151 C C . PHE B 1 107 ? -22.953 -7.441 4.18 1 96 107 PHE B C 1
ATOM 3153 O O . PHE B 1 107 ? -22.062 -7.477 5.031 1 96 107 PHE B O 1
ATOM 3160 N N . ILE B 1 108 ? -22.875 -6.539 3.219 1 95.06 108 ILE B N 1
ATOM 3161 C CA . ILE B 1 108 ? -21.688 -5.754 2.902 1 95.06 108 ILE B CA 1
ATOM 3162 C C . ILE B 1 108 ? -21.328 -4.863 4.09 1 95.06 108 ILE B C 1
ATOM 3164 O O . ILE B 1 108 ? -20.172 -4.797 4.496 1 95.06 108 ILE B O 1
ATOM 3168 N N . PRO B 1 109 ? -22.219 -4.246 4.727 1 92.44 109 PRO B N 1
ATOM 3169 C CA . PRO B 1 109 ? -21.844 -3.332 5.809 1 92.44 109 PRO B CA 1
ATOM 3170 C C . PRO B 1 109 ? -21.078 -4.035 6.934 1 92.44 109 PRO B C 1
ATOM 3172 O O . PRO B 1 109 ? -20.172 -3.443 7.531 1 92.44 109 PRO B O 1
ATOM 3175 N N . GLN B 1 110 ? -21.344 -5.305 7.117 1 93.12 110 GLN B N 1
ATOM 3176 C CA . GLN B 1 110 ? -20.734 -6.027 8.227 1 93.12 110 GLN B CA 1
ATOM 3177 C C . GLN B 1 110 ? -19.516 -6.832 7.758 1 93.12 110 GLN B C 1
ATOM 3179 O O . GLN B 1 110 ? -18.594 -7.074 8.531 1 93.12 110 GLN B O 1
ATOM 3184 N N . TYR B 1 111 ? -19.516 -7.242 6.523 1 96.06 111 TYR B N 1
ATOM 3185 C CA . TYR B 1 111 ? -18.484 -8.164 6.035 1 96.06 111 TYR B CA 1
ATOM 3186 C C . TYR B 1 111 ? -17.922 -7.695 4.699 1 96.06 111 TYR B C 1
ATOM 3188 O O . TYR B 1 111 ? -17.812 -8.484 3.758 1 96.06 111 TYR B O 1
ATOM 3196 N N . ALA B 1 112 ? -17.594 -6.449 4.664 1 95.81 112 ALA B N 1
ATOM 3197 C CA . ALA B 1 112 ? -17.172 -5.82 3.414 1 95.81 112 ALA B CA 1
ATOM 3198 C C . ALA B 1 112 ? -15.891 -6.461 2.879 1 95.81 112 ALA B C 1
ATOM 3200 O O . ALA B 1 112 ? -15.789 -6.754 1.687 1 95.81 112 ALA B O 1
ATOM 3201 N N . THR B 1 113 ? -14.945 -6.77 3.713 1 96 113 THR B N 1
ATOM 3202 C CA . THR B 1 113 ? -13.672 -7.312 3.273 1 96 113 THR B CA 1
ATOM 3203 C C . THR B 1 113 ? -13.852 -8.711 2.68 1 96 113 THR B C 1
ATOM 3205 O O . THR B 1 113 ? -13.375 -8.984 1.577 1 96 113 THR B O 1
ATOM 3208 N N . GLU B 1 114 ? -14.57 -9.508 3.404 1 96.44 114 GLU B N 1
ATOM 3209 C CA . GLU B 1 114 ? -14.781 -10.883 2.951 1 96.44 114 GLU B CA 1
ATOM 3210 C C . GLU B 1 114 ? -15.523 -10.914 1.617 1 96.44 114 GLU B C 1
ATOM 3212 O O . GLU B 1 114 ? -15.172 -11.695 0.728 1 96.44 114 GLU B O 1
ATOM 3217 N N . ILE B 1 115 ? -16.5 -10.094 1.556 1 97.38 115 ILE B N 1
ATOM 3218 C CA . ILE B 1 115 ? -17.312 -10.047 0.341 1 97.38 115 ILE B CA 1
ATOM 3219 C C . ILE B 1 115 ? -16.484 -9.484 -0.809 1 97.38 115 ILE B C 1
ATOM 3221 O O . ILE B 1 115 ? -16.562 -9.961 -1.94 1 97.38 115 ILE B O 1
ATOM 3225 N N . PHE B 1 116 ? -15.688 -8.516 -0.494 1 97.06 116 PHE B N 1
ATOM 3226 C CA . PHE B 1 116 ? -14.789 -7.93 -1.485 1 97.06 116 PHE B CA 1
ATOM 3227 C C . PHE B 1 116 ? -13.828 -8.984 -2.029 1 97.06 116 PHE B C 1
ATOM 3229 O O . PHE B 1 116 ? -13.68 -9.125 -3.244 1 97.06 116 PHE B O 1
ATOM 3236 N N . VAL B 1 117 ? -13.234 -9.742 -1.218 1 96.12 117 VAL B N 1
ATOM 3237 C CA . VAL B 1 117 ? -12.273 -10.766 -1.604 1 96.12 117 VAL B CA 1
ATOM 3238 C C . VAL B 1 117 ? -12.977 -11.844 -2.426 1 96.12 117 VAL B C 1
ATOM 3240 O O . VAL B 1 117 ? -12.453 -12.297 -3.449 1 96.12 117 VAL B O 1
ATOM 3243 N N . TYR B 1 118 ? -14.164 -12.234 -1.984 1 96 118 TYR B N 1
ATOM 3244 C CA . TYR B 1 118 ? -14.969 -13.195 -2.734 1 96 118 TYR B CA 1
ATOM 3245 C C . TYR B 1 118 ? -15.258 -12.68 -4.141 1 96 118 TYR B C 1
ATOM 3247 O O . TYR B 1 118 ? -15.117 -13.422 -5.117 1 96 118 TYR B O 1
ATOM 3255 N N . ALA B 1 119 ? -15.68 -11.461 -4.238 1 96.12 119 ALA B N 1
ATOM 3256 C CA . ALA B 1 119 ? -16.031 -10.859 -5.523 1 96.12 119 ALA B CA 1
ATOM 3257 C C . ALA B 1 119 ? -14.844 -10.852 -6.477 1 96.12 119 ALA B C 1
ATOM 3259 O O . ALA B 1 119 ? -15 -11.133 -7.668 1 96.12 119 ALA B O 1
ATOM 3260 N N . ILE B 1 120 ? -13.672 -10.586 -5.949 1 94.12 120 ILE B N 1
ATOM 3261 C CA . ILE B 1 120 ? -12.461 -10.57 -6.754 1 94.12 120 ILE B CA 1
ATOM 3262 C C . ILE B 1 120 ? -12.109 -11.992 -7.195 1 94.12 120 ILE B C 1
ATOM 3264 O O . ILE B 1 120 ? -11.828 -12.234 -8.375 1 94.12 120 ILE B O 1
ATOM 3268 N N . LYS B 1 121 ? -12.141 -12.828 -6.293 1 93.5 121 LYS B N 1
ATOM 3269 C CA . LYS B 1 121 ? -11.75 -14.211 -6.535 1 93.5 121 LYS B CA 1
ATOM 3270 C C . LYS B 1 121 ? -12.586 -14.82 -7.66 1 93.5 121 LYS B C 1
ATOM 3272 O O . LYS B 1 121 ? -12.062 -15.57 -8.492 1 93.5 121 LYS B O 1
ATOM 3277 N N . HIS B 1 122 ? -13.789 -14.492 -7.703 1 93.12 122 HIS B N 1
ATOM 3278 C CA . HIS B 1 122 ? -14.688 -15.141 -8.648 1 93.12 122 HIS B CA 1
ATOM 3279 C C . HIS B 1 122 ? -15.102 -14.188 -9.766 1 93.12 122 HIS B C 1
ATOM 3281 O O . HIS B 1 122 ? -16.047 -14.461 -10.508 1 93.12 122 HIS B O 1
ATOM 3287 N N . ASP B 1 123 ? -14.531 -13 -9.797 1 90.44 123 ASP B N 1
ATOM 3288 C CA . ASP B 1 123 ? -14.664 -12.031 -10.875 1 90.44 123 ASP B CA 1
ATOM 3289 C C . ASP B 1 123 ? -16.094 -11.5 -10.961 1 90.44 123 ASP B C 1
ATOM 3291 O O . ASP B 1 123 ? -16.719 -11.531 -12.031 1 90.44 123 ASP B O 1
ATOM 3295 N N . HIS B 1 124 ? -16.562 -11.086 -9.906 1 93.88 124 HIS B N 1
ATOM 3296 C CA . HIS B 1 124 ? -17.844 -10.391 -9.844 1 93.88 124 HIS B CA 1
ATOM 3297 C C . HIS B 1 124 ? -17.641 -8.883 -9.703 1 93.88 124 HIS B C 1
ATOM 3299 O O . HIS B 1 124 ? -17.609 -8.359 -8.594 1 93.88 124 HIS B O 1
ATOM 3305 N N . PRO B 1 125 ? -17.625 -8.164 -10.789 1 92.31 125 PRO B N 1
ATOM 3306 C CA . PRO B 1 125 ? -17.25 -6.746 -10.758 1 92.31 125 PRO B CA 1
ATOM 3307 C C . PRO B 1 125 ? -18.281 -5.879 -10.047 1 92.31 125 PRO B C 1
ATOM 3309 O O . PRO B 1 125 ? -17.922 -4.93 -9.344 1 92.31 125 PRO B O 1
ATOM 3312 N N . LYS B 1 126 ? -19.5 -6.195 -10.312 1 94.38 126 LYS B N 1
ATOM 3313 C CA . LYS B 1 126 ? -20.531 -5.383 -9.688 1 94.38 126 LYS B CA 1
ATOM 3314 C C . LYS B 1 126 ? -20.484 -5.508 -8.164 1 94.38 126 LYS B C 1
ATOM 3316 O O . LYS B 1 126 ? -20.562 -4.504 -7.453 1 94.38 126 LYS B O 1
ATOM 3321 N N . LEU B 1 127 ? -20.391 -6.703 -7.691 1 96.06 127 LEU B N 1
ATOM 3322 C CA . LEU B 1 127 ? -20.312 -6.938 -6.25 1 96.06 127 LEU B CA 1
ATOM 3323 C C . LEU B 1 127 ? -19.047 -6.316 -5.672 1 96.06 127 LEU B C 1
ATOM 3325 O O . LEU B 1 127 ? -19.062 -5.766 -4.57 1 96.06 127 LEU B O 1
ATOM 3329 N N . MET B 1 128 ? -17.984 -6.418 -6.418 1 95.31 128 MET B N 1
ATOM 3330 C CA . MET B 1 128 ? -16.719 -5.793 -6.027 1 95.31 128 MET B CA 1
ATOM 3331 C C . MET B 1 128 ? -16.891 -4.293 -5.84 1 95.31 128 MET B C 1
ATOM 3333 O O . MET B 1 128 ? -16.516 -3.742 -4.809 1 95.31 128 MET B O 1
ATOM 3337 N N . ASN B 1 129 ? -17.516 -3.664 -6.754 1 93.62 129 ASN B N 1
ATOM 3338 C CA . ASN B 1 129 ? -17.703 -2.217 -6.727 1 93.62 129 ASN B CA 1
ATOM 3339 C C . ASN B 1 129 ? -18.672 -1.796 -5.629 1 93.62 129 ASN B C 1
ATOM 3341 O O . ASN B 1 129 ? -18.578 -0.688 -5.098 1 93.62 129 ASN B O 1
ATOM 3345 N N . ASP B 1 130 ? -19.516 -2.658 -5.293 1 94.19 130 ASP B N 1
ATOM 3346 C CA . ASP B 1 130 ? -20.453 -2.357 -4.211 1 94.19 130 ASP B CA 1
ATOM 3347 C C . ASP B 1 130 ? -19.766 -2.455 -2.85 1 94.19 130 ASP B C 1
ATOM 3349 O O . ASP B 1 130 ? -20.109 -1.717 -1.924 1 94.19 130 ASP B O 1
ATOM 3353 N N . ALA B 1 131 ? -18.859 -3.338 -2.729 1 95.75 131 ALA B N 1
ATOM 3354 C CA . ALA B 1 131 ? -18.234 -3.631 -1.436 1 95.75 131 ALA B CA 1
ATOM 3355 C C . ALA B 1 131 ? -17.094 -2.662 -1.136 1 95.75 131 ALA B C 1
ATOM 3357 O O . ALA B 1 131 ? -16.922 -2.232 0.008 1 95.75 131 ALA B O 1
ATOM 3358 N N . VAL B 1 132 ? -16.359 -2.221 -2.15 1 93.44 132 VAL B N 1
ATOM 3359 C CA . VAL B 1 132 ? -15.07 -1.546 -1.993 1 93.44 132 VAL B CA 1
ATOM 3360 C C . VAL B 1 132 ? -15.273 -0.188 -1.325 1 93.44 132 VAL B C 1
ATOM 3362 O O . VAL B 1 132 ? -14.484 0.219 -0.472 1 93.44 132 VAL B O 1
ATOM 3365 N N . PRO B 1 133 ? -16.359 0.534 -1.564 1 91.62 133 PRO B N 1
ATOM 3366 C CA . PRO B 1 133 ? -16.531 1.833 -0.909 1 91.62 133 PRO B CA 1
ATOM 3367 C C . PRO B 1 133 ? -16.609 1.721 0.612 1 91.62 133 PRO B C 1
ATOM 3369 O O . PRO B 1 133 ? -16.203 2.646 1.324 1 91.62 133 PRO B O 1
ATOM 3372 N N . TYR B 1 134 ? -17.062 0.602 1.106 1 93.62 134 TYR B N 1
ATOM 3373 C CA . TYR B 1 134 ? -17.156 0.388 2.547 1 93.62 134 TYR B CA 1
ATOM 3374 C C . TYR B 1 134 ? -15.766 0.195 3.152 1 93.62 134 TYR B C 1
ATOM 3376 O O . TYR B 1 134 ? -15.594 0.321 4.367 1 93.62 134 TYR B O 1
ATOM 3384 N N . LEU B 1 135 ? -14.844 -0.122 2.285 1 94.56 135 LEU B N 1
ATOM 3385 C CA . LEU B 1 135 ? -13.492 -0.426 2.746 1 94.56 135 LEU B CA 1
ATOM 3386 C C . LEU B 1 135 ? -12.57 0.769 2.543 1 94.56 135 LEU B C 1
ATOM 3388 O O . LEU B 1 135 ? -11.414 0.744 2.973 1 94.56 135 LEU B O 1
ATOM 3392 N N . ALA B 1 136 ? -13.031 1.778 1.907 1 93.12 136 ALA B N 1
ATOM 3393 C CA . ALA B 1 136 ? -12.195 2.887 1.451 1 93.12 136 ALA B CA 1
ATOM 3394 C C . ALA B 1 136 ? -11.406 3.494 2.609 1 93.12 136 ALA B C 1
ATOM 3396 O O . ALA B 1 136 ? -10.25 3.887 2.445 1 93.12 136 ALA B O 1
ATOM 3397 N N . ARG B 1 137 ? -12 3.514 3.76 1 94 137 ARG B N 1
ATOM 3398 C CA . ARG B 1 137 ? -11.359 4.148 4.902 1 94 137 ARG B CA 1
ATOM 3399 C C . ARG B 1 137 ? -10.914 3.113 5.93 1 94 137 ARG B C 1
ATOM 3401 O O . ARG B 1 137 ? -10.5 3.465 7.035 1 94 137 ARG B O 1
ATOM 3408 N N . SER B 1 138 ? -11.008 1.87 5.59 1 93.19 138 SER B N 1
ATOM 3409 C CA . SER B 1 138 ? -10.523 0.811 6.469 1 93.19 138 SER B CA 1
ATOM 3410 C C . SER B 1 138 ? -9 0.812 6.543 1 93.19 138 SER B C 1
ATOM 3412 O O . SER B 1 138 ? -8.336 1.381 5.676 1 93.19 138 SER B O 1
ATOM 3414 N N . PRO B 1 139 ? -8.484 0.189 7.633 1 92.12 139 PRO B N 1
ATOM 3415 C CA . PRO B 1 139 ? -7.023 0.071 7.688 1 92.12 139 PRO B CA 1
ATOM 3416 C C . PRO B 1 139 ? -6.441 -0.594 6.445 1 92.12 139 PRO B C 1
ATOM 3418 O O . PRO B 1 139 ? -6.977 -1.597 5.965 1 92.12 139 PRO B O 1
ATOM 3421 N N . PHE B 1 140 ? -5.457 -0.05 5.941 1 95 140 PHE B N 1
ATOM 3422 C CA . PHE B 1 140 ? -4.91 -0.382 4.629 1 95 140 PHE B CA 1
ATOM 3423 C C . PHE B 1 140 ? -4.336 -1.793 4.625 1 95 140 PHE B C 1
ATOM 3425 O O . PHE B 1 140 ? -4.703 -2.615 3.781 1 95 140 PHE B O 1
ATOM 3432 N N . VAL B 1 141 ? -3.455 -2.164 5.594 1 94.06 141 VAL B N 1
ATOM 3433 C CA . VAL B 1 141 ? -2.623 -3.363 5.562 1 94.06 141 VAL B CA 1
ATOM 3434 C C . VAL B 1 141 ? -3.486 -4.598 5.816 1 94.06 141 VAL B C 1
ATOM 3436 O O . VAL B 1 141 ? -3.365 -5.602 5.109 1 94.06 141 VAL B O 1
ATOM 3439 N N . PRO B 1 142 ? -4.398 -4.547 6.707 1 93.75 142 PRO B N 1
ATOM 3440 C CA . PRO B 1 142 ? -5.23 -5.73 6.941 1 93.75 142 PRO B CA 1
ATOM 3441 C C . PRO B 1 142 ? -6.031 -6.141 5.707 1 93.75 142 PRO B C 1
ATOM 3443 O O . PRO B 1 142 ? -6.184 -7.336 5.438 1 93.75 142 PRO B O 1
ATOM 3446 N N . VAL B 1 143 ? -6.535 -5.191 4.992 1 95 143 VAL B N 1
ATOM 3447 C CA . VAL B 1 143 ? -7.273 -5.504 3.77 1 95 143 VAL B CA 1
ATOM 3448 C C . VAL B 1 143 ? -6.309 -6.008 2.699 1 95 143 VAL B C 1
ATOM 3450 O O . VAL B 1 143 ? -6.586 -7 2.02 1 95 143 VAL B O 1
ATOM 3453 N N . LEU B 1 144 ? -5.16 -5.418 2.598 1 95.38 144 LEU B N 1
ATOM 3454 C CA . LEU B 1 144 ? -4.148 -5.773 1.61 1 95.38 144 LEU B CA 1
ATOM 3455 C C . LEU B 1 144 ? -3.721 -7.23 1.769 1 95.38 144 LEU B C 1
ATOM 3457 O O . LEU B 1 144 ? -3.506 -7.93 0.776 1 95.38 144 LEU B O 1
ATOM 3461 N N . LYS B 1 145 ? -3.672 -7.719 2.912 1 94.12 145 LYS B N 1
ATOM 3462 C CA . LYS B 1 145 ? -3.219 -9.078 3.217 1 94.12 145 LYS B CA 1
ATOM 3463 C C . LYS B 1 145 ? -4.18 -10.117 2.65 1 94.12 145 LYS B C 1
ATOM 3465 O O . LYS B 1 145 ? -3.789 -11.258 2.406 1 94.12 145 LYS B O 1
ATOM 3470 N N . GLN B 1 146 ? -5.371 -9.688 2.436 1 94.44 146 GLN B N 1
ATOM 3471 C CA . GLN B 1 146 ? -6.395 -10.656 2.068 1 94.44 146 GLN B CA 1
ATOM 3472 C C . GLN B 1 146 ? -6.684 -10.609 0.569 1 94.44 146 GLN B C 1
ATOM 3474 O O . GLN B 1 146 ? -7.438 -11.438 0.052 1 94.44 146 GLN B O 1
ATOM 3479 N N . ILE B 1 147 ? -6.148 -9.703 -0.097 1 94.06 147 ILE B N 1
ATOM 3480 C CA . ILE B 1 147 ? -6.453 -9.516 -1.512 1 94.06 147 ILE B CA 1
ATOM 3481 C C . ILE B 1 147 ? -5.414 -10.242 -2.361 1 94.06 147 ILE B C 1
ATOM 3483 O O . ILE B 1 147 ? -4.227 -10.25 -2.033 1 94.06 147 ILE B O 1
ATOM 3487 N N . PRO B 1 148 ? -5.828 -10.852 -3.471 1 92.94 148 PRO B N 1
ATOM 3488 C CA . PRO B 1 148 ? -4.863 -11.469 -4.387 1 92.94 148 PRO B CA 1
ATOM 3489 C C . PRO B 1 148 ? -3.852 -10.461 -4.938 1 92.94 148 PRO B C 1
ATOM 3491 O O . PRO B 1 148 ? -4.16 -9.273 -5.055 1 92.94 148 PRO B O 1
ATOM 3494 N N . PRO B 1 149 ? -2.68 -10.891 -5.273 1 92.69 149 PRO B N 1
ATOM 3495 C CA . PRO B 1 149 ? -1.584 -10.016 -5.699 1 92.69 149 PRO B CA 1
ATOM 3496 C C . PRO B 1 149 ? -1.975 -9.102 -6.859 1 92.69 149 PRO B C 1
ATOM 3498 O O . PRO B 1 149 ? -1.598 -7.93 -6.875 1 92.69 149 PRO B O 1
ATOM 3501 N N . ALA B 1 150 ? -2.762 -9.617 -7.738 1 92.5 150 ALA B N 1
ATOM 3502 C CA . ALA B 1 150 ? -3.121 -8.852 -8.93 1 92.5 150 ALA B CA 1
ATOM 3503 C C . ALA B 1 150 ? -3.918 -7.605 -8.562 1 92.5 150 ALA B C 1
ATOM 3505 O O . ALA B 1 150 ? -3.996 -6.66 -9.352 1 92.5 150 ALA B O 1
ATOM 3506 N N . TYR B 1 151 ? -4.469 -7.598 -7.402 1 94.38 151 TYR B N 1
ATOM 3507 C CA . TYR B 1 151 ? -5.355 -6.5 -7.027 1 94.38 151 TYR B CA 1
ATOM 3508 C C . TYR B 1 151 ? -4.711 -5.617 -5.965 1 94.38 151 TYR B C 1
ATOM 3510 O O . TYR B 1 151 ? -5.32 -4.652 -5.5 1 94.38 151 TYR B O 1
ATOM 3518 N N . MET B 1 152 ? -3.479 -5.906 -5.594 1 94.88 152 MET B N 1
ATOM 3519 C CA . MET B 1 152 ? -2.818 -5.145 -4.535 1 94.88 152 MET B CA 1
ATOM 3520 C C . MET B 1 152 ? -2.5 -3.729 -5 1 94.88 152 MET B C 1
ATOM 3522 O O . MET B 1 152 ? -2.705 -2.766 -4.262 1 94.88 152 MET B O 1
ATOM 3526 N N . VAL B 1 153 ? -2.061 -3.643 -6.219 1 95.56 153 VAL B N 1
ATOM 3527 C CA . VAL B 1 153 ? -1.726 -2.324 -6.75 1 95.56 153 VAL B CA 1
ATOM 3528 C C . VAL B 1 153 ? -3 -1.503 -6.938 1 95.56 153 VAL B C 1
ATOM 3530 O O . VAL B 1 153 ? -3.094 -0.372 -6.457 1 95.56 153 VAL B O 1
ATOM 3533 N N . PRO B 1 154 ? -4.039 -2.043 -7.527 1 94.81 154 PRO B N 1
ATOM 3534 C CA . PRO B 1 154 ? -5.289 -1.288 -7.645 1 94.81 154 PRO B CA 1
ATOM 3535 C C . PRO B 1 154 ? -5.855 -0.87 -6.289 1 94.81 154 PRO B C 1
ATOM 3537 O O . PRO B 1 154 ? -6.328 0.259 -6.137 1 94.81 154 PRO B O 1
ATOM 3540 N N . TRP B 1 155 ? -5.809 -1.729 -5.359 1 95.5 155 TRP B N 1
ATOM 3541 C CA . TRP B 1 155 ? -6.27 -1.4 -4.016 1 95.5 155 TRP B CA 1
ATOM 3542 C C . TRP B 1 155 ? -5.461 -0.25 -3.424 1 95.5 155 TRP B C 1
ATOM 3544 O O . TRP B 1 155 ? -6.023 0.673 -2.832 1 95.5 155 TRP B O 1
ATOM 3554 N N . SER B 1 156 ? -4.16 -0.295 -3.576 1 95.81 156 SER B N 1
ATOM 3555 C CA . SER B 1 156 ? -3.277 0.746 -3.062 1 95.81 156 SER B CA 1
ATOM 3556 C C . SER B 1 156 ? -3.574 2.094 -3.709 1 95.81 156 SER B C 1
ATOM 3558 O O . SER B 1 156 ? -3.594 3.123 -3.031 1 95.81 156 SER B O 1
ATOM 3560 N N . ARG B 1 157 ? -3.836 2.105 -4.996 1 95.56 157 ARG B N 1
ATOM 3561 C CA . ARG B 1 157 ? -4.184 3.336 -5.703 1 95.56 157 ARG B CA 1
ATOM 3562 C C . ARG B 1 157 ? -5.508 3.9 -5.195 1 95.56 157 ARG B C 1
ATOM 3564 O O . ARG B 1 157 ? -5.633 5.109 -4.98 1 95.56 157 ARG B O 1
ATOM 3571 N N . TYR B 1 158 ? -6.453 3.008 -5.066 1 95.94 158 TYR B N 1
ATOM 3572 C CA . TYR B 1 158 ? -7.77 3.416 -4.582 1 95.94 158 TYR B CA 1
ATOM 3573 C C . TYR B 1 158 ? -7.676 4.016 -3.186 1 95.94 158 TYR B C 1
ATOM 3575 O O . TYR B 1 158 ? -8.227 5.086 -2.922 1 95.94 158 TYR B O 1
ATOM 3583 N N . HIS B 1 159 ? -6.93 3.33 -2.32 1 94.94 159 HIS B N 1
ATOM 3584 C CA . HIS B 1 159 ? -6.75 3.809 -0.954 1 94.94 159 HIS B CA 1
ATOM 3585 C C . HIS B 1 159 ? -6.012 5.141 -0.93 1 94.94 159 HIS B C 1
ATOM 3587 O O . HIS B 1 159 ? -6.363 6.039 -0.161 1 94.94 159 HIS B O 1
ATOM 3593 N N . ASP B 1 160 ? -5.023 5.25 -1.743 1 94.44 160 ASP B N 1
ATOM 3594 C CA . ASP B 1 160 ? -4.25 6.48 -1.831 1 94.44 160 ASP B CA 1
ATOM 3595 C C . ASP B 1 160 ? -5.117 7.641 -2.316 1 94.44 160 ASP B C 1
ATOM 3597 O O . ASP B 1 160 ? -4.934 8.781 -1.887 1 94.44 160 ASP B O 1
ATOM 3601 N N . ALA B 1 161 ? -5.98 7.406 -3.234 1 95.44 161 ALA B N 1
ATOM 3602 C CA . ALA B 1 161 ? -6.887 8.438 -3.729 1 95.44 161 ALA B CA 1
ATOM 3603 C C . ALA B 1 161 ? -7.738 9.008 -2.598 1 95.44 161 ALA B C 1
ATOM 3605 O O . ALA B 1 161 ? -7.996 10.219 -2.555 1 95.44 161 ALA B O 1
ATOM 3606 N N . TRP B 1 162 ? -8.172 8.18 -1.697 1 95.81 162 TRP B N 1
ATOM 3607 C CA . TRP B 1 162 ? -8.961 8.633 -0.561 1 95.81 162 TRP B CA 1
ATOM 3608 C C . TRP B 1 162 ? -8.109 9.445 0.413 1 95.81 162 TRP B C 1
ATOM 3610 O O . TRP B 1 162 ? -8.562 10.461 0.946 1 95.81 162 TRP B O 1
ATOM 3620 N N . LEU B 1 163 ? -6.852 9.031 0.633 1 94.06 163 LEU B N 1
ATOM 3621 C CA . LEU B 1 163 ? -5.953 9.773 1.514 1 94.06 163 LEU B CA 1
ATOM 3622 C C . LEU B 1 163 ? -5.602 11.133 0.917 1 94.06 163 LEU B C 1
ATOM 3624 O O . LEU B 1 163 ? -5.406 12.102 1.649 1 94.06 163 LEU B O 1
ATOM 3628 N N . ALA B 1 164 ? -5.559 11.203 -0.399 1 95.38 164 ALA B N 1
ATOM 3629 C CA . ALA B 1 164 ? -5.219 12.438 -1.106 1 95.38 164 ALA B CA 1
ATOM 3630 C C . ALA B 1 164 ? -6.238 13.531 -0.815 1 95.38 164 ALA B C 1
ATOM 3632 O O . ALA B 1 164 ? -5.91 14.719 -0.868 1 95.38 164 ALA B O 1
ATOM 3633 N N . VAL B 1 165 ? -7.438 13.156 -0.509 1 97.25 165 VAL B N 1
ATOM 3634 C CA . VAL B 1 165 ? -8.477 14.125 -0.179 1 97.25 165 VAL B CA 1
ATOM 3635 C C . VAL B 1 165 ? -8.031 14.977 1.011 1 97.25 165 VAL B C 1
ATOM 3637 O O . VAL B 1 165 ? -8.125 16.203 0.973 1 97.25 165 VAL B O 1
ATOM 3640 N N . PHE B 1 166 ? -7.473 14.352 2.037 1 96.56 166 PHE B N 1
ATOM 3641 C CA . PHE B 1 166 ? -7.074 15.055 3.252 1 96.56 166 PHE B CA 1
ATOM 3642 C C . PHE B 1 166 ? -5.793 15.844 3.025 1 96.56 166 PHE B C 1
ATOM 3644 O O . PHE B 1 166 ? -5.621 16.922 3.586 1 96.56 166 PHE B O 1
ATOM 3651 N N . ARG B 1 167 ? -4.969 15.273 2.221 1 94.81 167 ARG B N 1
ATOM 3652 C CA . ARG B 1 167 ? -3.754 16 1.874 1 94.81 167 ARG B CA 1
ATOM 3653 C C . ARG B 1 167 ? -4.086 17.297 1.145 1 94.81 167 ARG B C 1
ATOM 3655 O O . ARG B 1 167 ? -3.504 18.344 1.433 1 94.81 167 ARG B O 1
ATOM 3662 N N . GLU B 1 168 ? -5.008 17.188 0.253 1 96.44 168 GLU B N 1
ATOM 3663 C CA . GLU B 1 168 ? -5.422 18.375 -0.496 1 96.44 168 GLU B CA 1
ATOM 3664 C C . GLU B 1 168 ? -6.125 19.391 0.409 1 96.44 168 GLU B C 1
ATOM 3666 O O . GLU B 1 168 ? -5.957 20.594 0.244 1 96.44 168 GLU B O 1
ATOM 3671 N N . ALA B 1 169 ? -6.895 18.906 1.289 1 96.44 169 ALA B N 1
ATOM 3672 C CA . ALA B 1 169 ? -7.543 19.781 2.258 1 96.44 169 ALA B CA 1
ATOM 3673 C C . ALA B 1 169 ? -6.512 20.547 3.09 1 96.44 169 ALA B C 1
ATOM 3675 O O . ALA B 1 169 ? -6.648 21.75 3.311 1 96.44 169 ALA B O 1
ATOM 3676 N N . THR B 1 170 ? -5.523 19.812 3.537 1 95.81 170 THR B N 1
ATOM 3677 C CA . THR B 1 170 ? -4.457 20.438 4.312 1 95.81 170 THR B CA 1
ATOM 3678 C C . THR B 1 170 ? -3.709 21.469 3.479 1 95.81 170 THR B C 1
ATOM 3680 O O . THR B 1 170 ? -3.367 22.547 3.971 1 95.81 170 THR B O 1
ATOM 3683 N N . LYS B 1 171 ? -3.494 21.188 2.234 1 94.88 171 LYS B N 1
ATOM 3684 C CA . LYS B 1 171 ? -2.84 22.141 1.331 1 94.88 171 LYS B CA 1
ATOM 3685 C C . LYS B 1 171 ? -3.67 23.406 1.166 1 94.88 171 LYS B C 1
ATOM 3687 O O . LYS B 1 171 ? -3.123 24.5 1.116 1 94.88 171 LYS B O 1
ATOM 3692 N N . HIS B 1 172 ? -4.941 23.219 1.06 1 94.94 172 HIS B N 1
ATOM 3693 C CA . HIS B 1 172 ? -5.836 24.359 0.962 1 94.94 172 HIS B CA 1
ATOM 3694 C C . HIS B 1 172 ? -5.707 25.266 2.182 1 94.94 172 HIS B C 1
ATOM 3696 O O . HIS B 1 172 ? -5.648 26.5 2.049 1 94.94 172 HIS B O 1
ATOM 3702 N N . ILE B 1 173 ? -5.648 24.719 3.371 1 93.38 173 ILE B N 1
ATOM 3703 C CA . ILE B 1 173 ? -5.527 25.484 4.598 1 93.38 173 ILE B CA 1
ATOM 3704 C C . ILE B 1 173 ? -4.199 26.25 4.602 1 93.38 173 ILE B C 1
ATOM 3706 O O . ILE B 1 173 ? -4.145 27.422 4.996 1 93.38 173 ILE B O 1
ATOM 3710 N N . LYS B 1 174 ? -3.174 25.594 4.172 1 91.06 174 LYS B N 1
ATOM 3711 C CA . LYS B 1 174 ? -1.846 26.188 4.145 1 91.06 174 LYS B CA 1
ATOM 3712 C C . LYS B 1 174 ? -1.817 27.422 3.234 1 91.06 174 LYS B C 1
ATOM 3714 O O . LYS B 1 174 ? -1.046 28.344 3.465 1 91.06 174 LYS B O 1
ATOM 3719 N N . LYS B 1 175 ? -2.674 27.453 2.27 1 90.75 175 LYS B N 1
ATOM 3720 C CA . LYS B 1 175 ? -2.682 28.531 1.282 1 90.75 175 LYS B CA 1
ATOM 3721 C C . LYS B 1 175 ? -3.486 29.734 1.778 1 90.75 175 LYS B C 1
ATOM 3723 O O . LYS B 1 175 ? -3.377 30.828 1.229 1 90.75 175 LYS B O 1
ATOM 3728 N N . ILE B 1 176 ? -4.316 29.5 2.822 1 87.44 176 ILE B N 1
ATOM 3729 C CA . ILE B 1 176 ? -5.094 30.594 3.373 1 87.44 176 ILE B CA 1
ATOM 3730 C C . ILE B 1 176 ? -4.18 31.516 4.176 1 87.44 176 ILE B C 1
ATOM 3732 O O . ILE B 1 176 ? -3.467 31.078 5.078 1 87.44 176 ILE B O 1
ATOM 3736 N N . LEU B 1 177 ? -4.238 32.75 3.955 1 80.31 177 LEU B N 1
ATOM 3737 C CA . LEU B 1 177 ? -3.377 33.75 4.617 1 80.31 177 LEU B CA 1
ATOM 3738 C C . LEU B 1 177 ? -3.902 34.062 6.012 1 80.31 177 LEU B C 1
ATOM 3740 O O . LEU B 1 177 ? -5.094 34.312 6.188 1 80.31 177 LEU B O 1
ATOM 3744 N N . PRO B 1 178 ? -2.996 33.969 6.98 1 78.62 178 PRO B N 1
ATOM 3745 C CA . PRO B 1 178 ? -3.42 34.312 8.336 1 78.62 178 PRO B CA 1
ATOM 3746 C C . PRO B 1 178 ? -3.625 35.812 8.516 1 78.62 178 PRO B C 1
ATOM 3748 O O . PRO B 1 178 ? -2.91 36.625 7.91 1 78.62 178 PRO B O 1
ATOM 3751 N N . SER B 1 179 ? -4.703 36.125 9.227 1 71.44 179 SER B N 1
ATOM 3752 C CA . SER B 1 179 ? -4.957 37.531 9.539 1 71.44 179 SER B CA 1
ATOM 3753 C C . SER B 1 179 ? -4.145 37.969 10.75 1 71.44 179 SER B C 1
ATOM 3755 O O . SER B 1 179 ? -3.801 37.156 11.609 1 71.44 179 SER B O 1
ATOM 3757 N N . SER B 1 180 ? -3.652 39.125 10.703 1 60.47 180 SER B N 1
ATOM 3758 C CA . SER B 1 180 ? -2.875 39.719 11.797 1 60.47 180 SER B CA 1
ATOM 3759 C C . SER B 1 180 ? -3.734 39.938 13.039 1 60.47 180 SER B C 1
ATOM 3761 O O . SER B 1 180 ? -3.213 40 14.148 1 60.47 180 SER B O 1
ATOM 3763 N N . THR B 1 181 ? -5.148 39.938 12.828 1 58.66 181 THR B N 1
ATOM 3764 C CA . THR B 1 181 ? -6.02 40.188 13.969 1 58.66 181 THR B CA 1
ATOM 3765 C C . THR B 1 181 ? -6.691 38.906 14.422 1 58.66 181 THR B C 1
ATOM 3767 O O . THR B 1 181 ? -6.852 37.969 13.633 1 58.66 181 THR B O 1
ATOM 3770 N N . ASN B 1 182 ? -6.684 38.562 15.664 1 57.25 182 ASN B N 1
ATOM 3771 C CA . ASN B 1 182 ? -7.34 37.375 16.234 1 57.25 182 ASN B CA 1
ATOM 3772 C C . ASN B 1 182 ? -8.852 37.438 16.016 1 57.25 182 ASN B C 1
ATOM 3774 O O . ASN B 1 182 ? -9.594 36.688 16.641 1 57.25 182 ASN B O 1
ATOM 3778 N N . GLN B 1 183 ? -9.352 38.469 15.312 1 54.81 183 GLN B N 1
ATOM 3779 C CA . GLN B 1 183 ? -10.797 38.594 15.164 1 54.81 183 GLN B CA 1
ATOM 3780 C C . GLN B 1 183 ? -11.227 38.344 13.719 1 54.81 183 GLN B C 1
ATOM 3782 O O . GLN B 1 183 ? -10.82 39.094 12.82 1 54.81 183 GLN B O 1
ATOM 3787 N N . CYS B 1 184 ? -11.461 37.125 13.398 1 58.62 184 CYS B N 1
ATOM 3788 C CA . CYS B 1 184 ? -11.938 36.875 12.047 1 58.62 184 CYS B CA 1
ATOM 3789 C C . CYS B 1 184 ? -13.352 37.438 11.859 1 58.62 184 CYS B C 1
ATOM 3791 O O . CYS B 1 184 ? -13.75 37.75 10.742 1 58.62 184 CYS B O 1
ATOM 3793 N N . HIS B 1 185 ? -14.242 37.344 12.984 1 54.56 185 HIS B N 1
ATOM 3794 C CA . HIS B 1 185 ? -15.641 37.719 12.812 1 54.56 185 HIS B CA 1
ATOM 3795 C C . HIS B 1 185 ? -15.898 39.125 13.312 1 54.56 185 HIS B C 1
ATOM 3797 O O . HIS B 1 185 ? -15.922 39.375 14.523 1 54.56 185 HIS B O 1
ATOM 3803 N N . VAL B 1 186 ? -14.984 40.031 13.047 1 47.59 186 VAL B N 1
ATOM 3804 C CA . VAL B 1 186 ? -15.352 41.344 13.539 1 47.59 186 VAL B CA 1
ATOM 3805 C C . VAL B 1 186 ? -16.812 41.625 13.219 1 47.59 186 VAL B C 1
ATOM 3807 O O . VAL B 1 186 ? -17.234 41.531 12.07 1 47.59 186 VAL B O 1
ATOM 3810 N N . ALA B 1 187 ? -17.578 41.5 14.203 1 43.19 187 ALA B N 1
ATOM 3811 C CA . ALA B 1 187 ? -18.922 42.031 14.086 1 43.19 187 ALA B CA 1
ATOM 3812 C C . ALA B 1 187 ? -18.906 43.406 13.391 1 43.19 187 ALA B C 1
ATOM 3814 O O . ALA B 1 187 ? -18.031 44.25 13.672 1 43.19 187 ALA B O 1
ATOM 3815 N N . THR B 1 188 ? -19.219 43.469 12.102 1 40.75 188 THR B N 1
ATOM 3816 C CA . THR B 1 188 ? -19.578 44.781 11.562 1 40.75 188 THR B CA 1
ATOM 3817 C C . THR B 1 188 ? -20.391 45.594 12.578 1 40.75 188 THR B C 1
ATOM 3819 O O . THR B 1 188 ? -21.594 45.375 12.703 1 40.75 188 THR B O 1
ATOM 3822 N N . SER B 1 189 ? -20.172 45.719 13.867 1 38.38 189 SER B N 1
ATOM 3823 C CA . SER B 1 189 ? -20.938 46.812 14.438 1 38.38 189 SER B CA 1
ATOM 3824 C C . SER B 1 189 ? -20.859 48.062 13.562 1 38.38 189 SER B C 1
ATOM 3826 O O . SER B 1 189 ? -19.906 48.219 12.797 1 38.38 189 SER B O 1
ATOM 3828 N N . SER B 1 190 ? -22.016 48.906 13.352 1 35.47 190 SER B N 1
ATOM 3829 C CA . SER B 1 190 ? -22.375 50.094 12.617 1 35.47 190 SER B CA 1
ATOM 3830 C C . SER B 1 190 ? -21.25 51.156 12.688 1 35.47 190 SER B C 1
ATOM 3832 O O . SER B 1 190 ? -21.109 51.969 11.781 1 35.47 190 SER B O 1
ATOM 3834 N N . SER B 1 191 ? -20.906 51.688 13.961 1 35.47 191 SER B N 1
ATOM 3835 C CA . SER B 1 191 ? -20.453 53.062 13.922 1 35.47 191 SER B CA 1
ATOM 3836 C C . SER B 1 191 ? -19.141 53.219 13.164 1 35.47 191 SER B C 1
ATOM 3838 O O . SER B 1 191 ? -18.953 54.156 12.383 1 35.47 191 SER B O 1
ATOM 3840 N N . PHE B 1 192 ? -17.953 53.031 13.898 1 36.09 192 PHE B N 1
ATOM 3841 C CA . PHE B 1 192 ? -16.719 53.469 13.234 1 36.09 192 PHE B CA 1
ATOM 3842 C C . PHE B 1 192 ? -16.328 52.469 12.141 1 36.09 192 PHE B C 1
ATOM 3844 O O . PHE B 1 192 ? -16.031 51.312 12.43 1 36.09 192 PHE B O 1
ATOM 3851 N N . SER B 1 193 ? -16.844 52.562 10.898 1 35.09 193 SER B N 1
ATOM 3852 C CA . SER B 1 193 ? -16.594 52.094 9.547 1 35.09 193 SER B CA 1
ATOM 3853 C C . SER B 1 193 ? -15.117 51.781 9.32 1 35.09 193 SER B C 1
ATOM 3855 O O . SER B 1 193 ? -14.578 52.062 8.242 1 35.09 193 SER B O 1
ATOM 3857 N N . SER B 1 194 ? -14.234 52.094 10.258 1 35.69 194 SER B N 1
ATOM 3858 C CA . SER B 1 194 ? -12.914 51.906 9.68 1 35.69 194 SER B CA 1
ATOM 3859 C C . SER B 1 194 ? -12.812 50.531 8.984 1 35.69 194 SER B C 1
ATOM 3861 O O . SER B 1 194 ? -13.398 49.562 9.445 1 35.69 194 SER B O 1
ATOM 3863 N N . SER B 1 195 ? -12.727 50.531 7.621 1 35.06 195 SER B N 1
ATOM 3864 C CA . SER B 1 195 ? -12.492 49.688 6.461 1 35.06 195 SER B CA 1
ATOM 3865 C C . SER B 1 195 ? -11.578 48.5 6.809 1 35.06 195 SER B C 1
ATOM 3867 O O . SER B 1 195 ? -10.414 48.469 6.398 1 35.06 195 SER B O 1
ATOM 3869 N N . PHE B 1 196 ? -11.312 48.312 7.988 1 38.12 196 PHE B N 1
ATOM 3870 C CA . PHE B 1 196 ? -10.461 47.125 7.996 1 38.12 196 PHE B CA 1
ATOM 3871 C C . PHE B 1 196 ? -11.148 45.969 7.285 1 38.12 196 PHE B C 1
ATOM 3873 O O . PHE B 1 196 ? -12.031 45.344 7.848 1 38.12 196 PHE B O 1
ATOM 3880 N N . SER B 1 197 ? -11.695 46.156 6.059 1 37.59 197 SER B N 1
ATOM 3881 C CA . SER B 1 197 ? -12.164 45.156 5.109 1 37.59 197 SER B CA 1
ATOM 3882 C C . SER B 1 197 ? -11.406 43.844 5.27 1 37.59 197 SER B C 1
ATOM 3884 O O . SER B 1 197 ? -10.18 43.812 5.125 1 37.59 197 SER B O 1
ATOM 3886 N N . MET B 1 198 ? -11.703 43.062 6.273 1 46.56 198 MET B N 1
ATOM 3887 C CA . MET B 1 198 ? -11.227 41.688 6.215 1 46.56 198 MET B CA 1
ATOM 3888 C C . MET B 1 198 ? -11.164 41.188 4.773 1 46.56 198 MET B C 1
ATOM 3890 O O . MET B 1 198 ? -12.125 41.344 4.023 1 46.56 198 MET B O 1
ATOM 3894 N N . LEU B 1 199 ? -10.141 41.312 4.254 1 51.59 199 LEU B N 1
ATOM 3895 C CA . LEU B 1 199 ? -10.102 40.656 2.943 1 51.59 199 LEU B CA 1
ATOM 3896 C C . LEU B 1 199 ? -10.711 39.281 3 1 51.59 199 LEU B C 1
ATOM 3898 O O . LEU B 1 199 ? -10.445 38.5 3.932 1 51.59 199 LEU B O 1
ATOM 3902 N N . PRO B 1 200 ? -11.914 39.031 2.457 1 55.5 200 PRO B N 1
ATOM 3903 C CA . PRO B 1 200 ? -12.711 37.812 2.406 1 55.5 200 PRO B CA 1
ATOM 3904 C C . PRO B 1 200 ? -11.844 36.562 2.402 1 55.5 200 PRO B C 1
ATOM 3906 O O . PRO B 1 200 ? -12.32 35.469 2.773 1 55.5 200 PRO B O 1
ATOM 3909 N N . ASP B 1 201 ? -10.5 36.781 2.307 1 66.62 201 ASP B N 1
ATOM 3910 C CA . ASP B 1 201 ? -9.719 35.562 2.068 1 66.62 201 ASP B CA 1
ATOM 3911 C C . ASP B 1 201 ? -8.75 35.312 3.217 1 66.62 201 ASP B C 1
ATOM 3913 O O . ASP B 1 201 ? -7.852 34.469 3.098 1 66.62 201 ASP B O 1
ATOM 3917 N N . GLN B 1 202 ? -9.062 36 4.422 1 76.38 202 GLN B N 1
ATOM 3918 C CA . GLN B 1 202 ? -8.141 35.75 5.523 1 76.38 202 GLN B CA 1
ATOM 3919 C C . GLN B 1 202 ? -8.836 35.031 6.672 1 76.38 202 GLN B C 1
ATOM 3921 O O . GLN B 1 202 ? -10.062 35.031 6.773 1 76.38 202 GLN B O 1
ATOM 3926 N N . ILE B 1 203 ? -8.055 34.312 7.441 1 82 203 ILE B N 1
ATOM 3927 C CA . ILE B 1 203 ? -8.547 33.531 8.57 1 82 203 ILE B CA 1
ATOM 3928 C C . ILE B 1 203 ? -7.652 33.75 9.789 1 82 203 ILE B C 1
ATOM 3930 O O . ILE B 1 203 ? -6.434 33.906 9.648 1 82 203 ILE B O 1
ATOM 3934 N N . CYS B 1 204 ? -8.328 34.031 10.891 1 79.12 204 CYS B N 1
ATOM 3935 C CA . CYS B 1 204 ? -7.508 34.188 12.094 1 79.12 204 CYS B CA 1
ATOM 3936 C C . CYS B 1 204 ? -6.805 32.875 12.43 1 79.12 204 CYS B C 1
ATOM 3938 O O . CYS B 1 204 ? -7.188 31.797 11.93 1 79.12 204 CYS B O 1
ATOM 3940 N N . ASN B 1 205 ? -5.781 32.844 13.227 1 82.25 205 ASN B N 1
ATOM 3941 C CA . ASN B 1 205 ? -4.973 31.688 13.539 1 82.25 205 ASN B CA 1
ATOM 3942 C C . ASN B 1 205 ? -5.75 30.656 14.367 1 82.25 205 ASN B C 1
ATOM 3944 O O . ASN B 1 205 ? -5.523 29.453 14.25 1 82.25 205 ASN B O 1
ATOM 3948 N N . ALA B 1 206 ? -6.664 31.156 15.188 1 80.12 206 ALA B N 1
ATOM 3949 C CA . ALA B 1 206 ? -7.484 30.219 15.961 1 80.12 206 ALA B CA 1
ATOM 3950 C C . ALA B 1 206 ? -8.367 29.375 15.055 1 80.12 206 ALA B C 1
ATOM 3952 O O . ALA B 1 206 ? -8.461 28.156 15.219 1 80.12 206 ALA B O 1
ATOM 3953 N N . CYS B 1 207 ? -8.977 30.047 14.109 1 83.75 207 CYS B N 1
ATOM 3954 C CA . CYS B 1 207 ? -9.836 29.344 13.164 1 83.75 207 CYS B CA 1
ATOM 3955 C C . CYS B 1 207 ? -9.016 28.453 12.234 1 83.75 207 CYS B C 1
ATOM 3957 O O . CYS B 1 207 ? -9.438 27.344 11.898 1 83.75 207 CYS B O 1
ATOM 3959 N N . ARG B 1 208 ? -7.883 28.938 11.875 1 88.19 208 ARG B N 1
ATOM 3960 C CA . ARG B 1 208 ? -7 28.156 11.023 1 88.19 208 ARG B CA 1
ATOM 3961 C C . ARG B 1 208 ? -6.562 26.875 11.734 1 88.19 208 ARG B C 1
ATOM 3963 O O . ARG B 1 208 ? -6.523 25.797 11.125 1 88.19 208 ARG B O 1
ATOM 3970 N N . CYS B 1 209 ? -6.25 26.984 13.023 1 87.75 209 CYS B N 1
ATOM 3971 C CA . CYS B 1 209 ? -5.895 25.812 13.812 1 87.75 209 CYS B CA 1
ATOM 3972 C C . CYS B 1 209 ? -7.062 24.828 13.898 1 87.75 209 CYS B C 1
ATOM 3974 O O . CYS B 1 209 ? -6.871 23.609 13.82 1 87.75 209 CYS B O 1
ATOM 3976 N N . SER B 1 210 ? -8.211 25.406 14.023 1 88.06 210 SER B N 1
ATOM 3977 C CA . SER B 1 210 ? -9.398 24.562 14.102 1 88.06 210 SER B CA 1
ATOM 3978 C C . SER B 1 210 ? -9.609 23.781 12.805 1 88.06 210 SER B C 1
ATOM 3980 O O . SER B 1 210 ? -10.055 22.641 12.828 1 88.06 210 SER B O 1
ATOM 3982 N N . LEU B 1 211 ? -9.266 24.422 11.711 1 91.5 211 LEU B N 1
ATOM 3983 C CA . LEU B 1 211 ? -9.383 23.75 10.422 1 91.5 211 LEU B CA 1
ATOM 3984 C C . LEU B 1 211 ? -8.406 22.578 10.336 1 91.5 211 LEU B C 1
ATOM 3986 O O . LEU B 1 211 ? -8.773 21.484 9.898 1 91.5 211 LEU B O 1
ATOM 3990 N N . PHE B 1 212 ? -7.176 22.797 10.766 1 93.25 212 PHE B N 1
ATOM 3991 C CA . PHE B 1 212 ? -6.191 21.719 10.773 1 93.25 212 PHE B CA 1
ATOM 3992 C C . PHE B 1 212 ? -6.652 20.562 11.648 1 93.25 212 PHE B C 1
ATOM 3994 O O . PHE B 1 212 ? -6.566 19.406 11.25 1 93.25 212 PHE B O 1
ATOM 4001 N N . THR B 1 213 ? -7.148 20.891 12.805 1 92.38 213 THR B N 1
ATOM 4002 C CA . THR B 1 213 ? -7.621 19.875 13.734 1 92.38 213 THR B CA 1
ATOM 4003 C C . THR B 1 213 ? -8.805 19.109 13.148 1 92.38 213 THR B C 1
ATOM 4005 O O . THR B 1 213 ? -8.891 17.891 13.266 1 92.38 213 THR B O 1
ATOM 4008 N N . TRP B 1 214 ? -9.633 19.859 12.539 1 92.56 214 TRP B N 1
ATOM 4009 C CA . TRP B 1 214 ? -10.828 19.266 11.945 1 92.56 214 TRP B CA 1
ATOM 4010 C C . TRP B 1 214 ? -10.445 18.281 10.844 1 92.56 214 TRP B C 1
ATOM 4012 O O . TRP B 1 214 ? -10.969 17.156 10.805 1 92.56 214 TRP B O 1
ATOM 4022 N N . VAL B 1 215 ? -9.547 18.641 9.969 1 95.25 215 VAL B N 1
ATOM 4023 C CA . VAL B 1 215 ? -9.117 17.766 8.891 1 95.25 215 VAL B CA 1
ATOM 4024 C C . VAL B 1 215 ? -8.422 16.531 9.461 1 95.25 215 VAL B C 1
ATOM 4026 O O . VAL B 1 215 ? -8.633 15.414 8.984 1 95.25 215 VAL B O 1
ATOM 4029 N N . SER B 1 216 ? -7.574 16.734 10.453 1 94.75 216 SER B N 1
ATOM 4030 C CA . SER B 1 216 ? -6.902 15.617 11.109 1 94.75 216 SER B CA 1
ATOM 4031 C C . SER B 1 216 ? -7.914 14.641 11.695 1 94.75 216 SER B C 1
ATOM 4033 O O . SER B 1 216 ? -7.738 13.422 11.594 1 94.75 216 SER B O 1
ATOM 4035 N N . ASN B 1 217 ? -8.953 15.148 12.305 1 93.94 217 ASN B N 1
ATOM 4036 C CA . ASN B 1 217 ? -10 14.305 12.867 1 93.94 217 ASN B CA 1
ATOM 4037 C C . ASN B 1 217 ? -10.742 13.539 11.773 1 93.94 217 ASN B C 1
ATOM 4039 O O . ASN B 1 217 ? -11.102 12.375 11.961 1 93.94 217 ASN B O 1
ATOM 4043 N N . LEU B 1 218 ? -11.008 14.219 10.68 1 95.25 218 LEU B N 1
ATOM 4044 C CA . LEU B 1 218 ? -11.664 13.555 9.562 1 95.25 218 LEU B CA 1
ATOM 4045 C C . LEU B 1 218 ? -10.828 12.375 9.07 1 95.25 218 LEU B C 1
ATOM 4047 O O . LEU B 1 218 ? -11.367 11.312 8.758 1 95.25 218 LEU B O 1
ATOM 4051 N N . GLU B 1 219 ? -9.531 12.602 8.969 1 95.31 219 GLU B N 1
ATOM 4052 C CA . GLU B 1 219 ? -8.617 11.578 8.469 1 95.31 219 GLU B CA 1
ATOM 4053 C C . GLU B 1 219 ? -8.617 10.344 9.367 1 95.31 219 GLU B C 1
ATOM 4055 O O . GLU B 1 219 ? -8.375 9.234 8.906 1 95.31 219 GLU B O 1
ATOM 4060 N N . GLU B 1 220 ? -8.945 10.477 10.594 1 94.25 220 GLU B N 1
ATOM 4061 C CA . GLU B 1 220 ? -8.922 9.383 11.562 1 94.25 220 GLU B CA 1
ATOM 4062 C C . GLU B 1 220 ? -10.211 8.555 11.5 1 94.25 220 GLU B C 1
ATOM 4064 O O . GLU B 1 220 ? -10.289 7.477 12.086 1 94.25 220 GLU B O 1
ATOM 4069 N N . ILE B 1 221 ? -11.203 9.039 10.797 1 94.38 221 ILE B N 1
ATOM 4070 C CA . ILE B 1 221 ? -12.453 8.305 10.656 1 94.38 221 ILE B CA 1
ATOM 4071 C C . ILE B 1 221 ? -12.258 7.129 9.703 1 94.38 221 ILE B C 1
ATOM 4073 O O . ILE B 1 221 ? -11.914 7.32 8.539 1 94.38 221 ILE B O 1
ATOM 4077 N N . ASN B 1 222 ? -12.531 5.93 10.125 1 92.25 222 ASN B N 1
ATOM 4078 C CA . ASN B 1 222 ? -12.258 4.727 9.352 1 92.25 222 ASN B CA 1
ATOM 4079 C C . ASN B 1 222 ? -13.531 4.164 8.727 1 92.25 222 ASN B C 1
ATOM 4081 O O . ASN B 1 222 ? -13.539 3.025 8.25 1 92.25 222 ASN B O 1
ATOM 4085 N N . ASN B 1 223 ? -14.617 4.93 8.781 1 91.38 223 ASN B N 1
ATOM 4086 C CA . ASN B 1 223 ? -15.906 4.559 8.195 1 91.38 223 ASN B CA 1
ATOM 4087 C C . ASN B 1 223 ? -16.406 5.621 7.223 1 91.38 223 ASN B C 1
ATOM 4089 O O . ASN B 1 223 ? -16.562 6.785 7.598 1 91.38 223 ASN B O 1
ATOM 4093 N N . VAL B 1 224 ? -16.719 5.176 6.074 1 91.81 224 VAL B N 1
ATOM 4094 C CA . VAL B 1 224 ? -17.062 6.105 5.004 1 91.81 224 VAL B CA 1
ATOM 4095 C C . VAL B 1 224 ? -18.391 6.777 5.305 1 91.81 224 VAL B C 1
ATOM 4097 O O . VAL B 1 224 ? -18.578 7.973 5.043 1 91.81 224 VAL B O 1
ATOM 4100 N N . THR B 1 225 ? -19.328 6.066 5.805 1 89.94 225 THR B N 1
ATOM 4101 C CA . THR B 1 225 ? -20.641 6.621 6.117 1 89.94 225 THR B CA 1
ATOM 4102 C C . THR B 1 225 ? -20.531 7.715 7.18 1 89.94 225 THR B C 1
ATOM 4104 O O . THR B 1 225 ? -21.125 8.781 7.047 1 89.94 225 THR B O 1
ATOM 4107 N N . VAL B 1 226 ? -19.719 7.422 8.203 1 93.75 226 VAL B N 1
ATOM 4108 C CA . VAL B 1 226 ? -19.5 8.398 9.266 1 93.75 226 VAL B CA 1
ATOM 4109 C C . VAL B 1 226 ? -18.781 9.617 8.703 1 93.75 226 VAL B C 1
ATOM 4111 O O . VAL B 1 226 ? -19.125 10.758 9.039 1 93.75 226 VAL B O 1
ATOM 4114 N N . LEU B 1 227 ? -17.844 9.375 7.84 1 95.5 227 LEU B N 1
ATOM 4115 C CA . LEU B 1 227 ? -17.094 10.461 7.215 1 95.5 227 LEU B CA 1
ATOM 4116 C C . LEU B 1 227 ? -18.031 11.344 6.391 1 95.5 227 LEU B C 1
ATOM 4118 O O . LEU B 1 227 ? -18 12.57 6.523 1 95.5 227 LEU B O 1
ATOM 4122 N N . ASN B 1 228 ? -18.844 10.75 5.609 1 93.44 228 ASN B N 1
ATOM 4123 C CA . ASN B 1 228 ? -19.781 11.5 4.773 1 93.44 228 ASN B CA 1
ATOM 4124 C C . ASN B 1 228 ? -20.781 12.273 5.617 1 93.44 228 ASN B C 1
ATOM 4126 O O . ASN B 1 228 ? -21.156 13.398 5.27 1 93.44 228 ASN B O 1
ATOM 4130 N N . THR B 1 229 ? -21.188 11.719 6.656 1 93.31 229 THR B N 1
ATOM 4131 C CA . THR B 1 229 ? -22.094 12.406 7.566 1 93.31 229 THR B CA 1
ATOM 4132 C C . THR B 1 229 ? -21.406 13.625 8.188 1 93.31 229 THR B C 1
ATOM 4134 O O . THR B 1 229 ? -22 14.703 8.273 1 93.31 229 THR B O 1
ATOM 4137 N N . ALA B 1 230 ? -20.203 13.398 8.602 1 92.94 230 ALA B N 1
ATOM 4138 C CA . ALA B 1 230 ? -19.438 14.508 9.18 1 92.94 230 ALA B CA 1
ATOM 4139 C C . ALA B 1 230 ? -19.281 15.641 8.18 1 92.94 230 ALA B C 1
ATOM 4141 O O . ALA B 1 230 ? -19.422 16.812 8.531 1 92.94 230 ALA B O 1
ATOM 4142 N N . LEU B 1 231 ? -19.047 15.336 6.973 1 94.5 231 LEU B N 1
ATOM 4143 C CA . LEU B 1 231 ? -18.859 16.328 5.922 1 94.5 231 LEU B CA 1
ATOM 4144 C C . LEU B 1 231 ? -20.172 17.031 5.602 1 94.5 231 LEU B C 1
ATOM 4146 O O . LEU B 1 231 ? -20.203 18.25 5.402 1 94.5 231 LEU B O 1
ATOM 4150 N N . ARG B 1 232 ? -21.219 16.312 5.582 1 92.44 232 ARG B N 1
ATOM 4151 C CA . ARG B 1 232 ? -22.531 16.891 5.328 1 92.44 232 ARG B CA 1
ATOM 4152 C C . ARG B 1 232 ? -22.938 17.859 6.445 1 92.44 232 ARG B C 1
ATOM 4154 O O . ARG B 1 232 ? -23.453 18.938 6.184 1 92.44 232 ARG B O 1
ATOM 4161 N N . ASN B 1 233 ? -22.641 17.453 7.637 1 89.75 233 ASN B N 1
ATOM 4162 C CA . ASN B 1 233 ? -22.938 18.312 8.773 1 89.75 233 ASN B CA 1
ATOM 4163 C C . ASN B 1 233 ? -22.141 19.609 8.727 1 89.75 233 ASN B C 1
ATOM 4165 O O . ASN B 1 233 ? -22.656 20.672 9.055 1 89.75 233 ASN B O 1
ATOM 4169 N N . ALA B 1 234 ? -20.938 19.484 8.344 1 89.12 234 ALA B N 1
ATOM 4170 C CA . ALA B 1 234 ? -20.062 20.656 8.258 1 89.12 234 ALA B CA 1
ATOM 4171 C C . ALA B 1 234 ? -20.5 21.578 7.129 1 89.12 234 ALA B C 1
ATOM 4173 O O . ALA B 1 234 ? -20.422 22.797 7.254 1 89.12 234 ALA B O 1
ATOM 4174 N N . SER B 1 235 ? -21 21.031 6.113 1 87.75 235 SER B N 1
ATOM 4175 C CA . SER B 1 235 ? -21.391 21.844 4.957 1 87.75 235 SER B CA 1
ATOM 4176 C C . SER B 1 235 ? -22.781 22.422 5.141 1 87.75 235 SER B C 1
ATOM 4178 O O . SER B 1 235 ? -23.094 23.5 4.633 1 87.75 235 SER B O 1
ATOM 4180 N N . GLU B 1 236 ? -23.625 21.703 5.906 1 83.75 236 GLU B N 1
ATOM 4181 C CA . GLU B 1 236 ? -25.031 22.125 5.969 1 83.75 236 GLU B CA 1
ATOM 4182 C C . GLU B 1 236 ? -25.359 22.719 7.332 1 83.75 236 GLU B C 1
ATOM 4184 O O . GLU B 1 236 ? -26.203 23.625 7.43 1 83.75 236 GLU B O 1
ATOM 4189 N N . LYS B 1 237 ? -24.938 22.016 8.578 1 69.62 237 LYS B N 1
ATOM 4190 C CA . LYS B 1 237 ? -25.469 22.344 9.898 1 69.62 237 LYS B CA 1
ATOM 4191 C C . LYS B 1 237 ? -24.594 23.375 10.602 1 69.62 237 LYS B C 1
ATOM 4193 O O . LYS B 1 237 ? -24.953 23.859 11.68 1 69.62 237 LYS B O 1
ATOM 4198 N N . ASN B 1 238 ? -23.922 24.156 10.141 1 57.03 238 ASN B N 1
ATOM 4199 C CA . ASN B 1 238 ? -23.219 25.312 10.703 1 57.03 238 ASN B CA 1
ATOM 4200 C C . ASN B 1 238 ? -22.281 24.906 11.828 1 57.03 238 ASN B C 1
ATOM 4202 O O . ASN B 1 238 ? -22.578 25.141 13.008 1 57.03 238 ASN B O 1
ATOM 4206 N N . ILE B 1 239 ? -21.375 24.078 11.75 1 60.81 239 ILE B N 1
ATOM 4207 C CA . ILE B 1 239 ? -20.422 23.844 12.82 1 60.81 239 ILE B CA 1
ATOM 4208 C C . ILE B 1 239 ? -19.453 25.031 12.914 1 60.81 239 ILE B C 1
ATOM 4210 O O . ILE B 1 239 ? -18.781 25.359 11.938 1 60.81 239 ILE B O 1
ATOM 4214 N N . GLY B 1 240 ? -19.859 25.953 13.867 1 62.19 240 GLY B N 1
ATOM 4215 C CA . GLY B 1 240 ? -19.016 27.125 14.086 1 62.19 240 GLY B CA 1
ATOM 4216 C C . GLY B 1 240 ? -17.656 26.781 14.641 1 62.19 240 GLY B C 1
ATOM 4217 O O . GLY B 1 240 ? -17.469 25.734 15.242 1 62.19 240 GLY B O 1
ATOM 4218 N N . LEU B 1 241 ? -16.609 27.391 14.109 1 65.88 241 LEU B N 1
ATOM 4219 C CA . LEU B 1 241 ? -15.273 27.344 14.695 1 65.88 241 LEU B CA 1
ATOM 4220 C C . LEU B 1 241 ? -15.219 28.141 15.992 1 65.88 241 LEU B C 1
ATOM 4222 O O . LEU B 1 241 ? -16.141 28.906 16.297 1 65.88 241 LEU B O 1
ATOM 4226 N N . PRO B 1 242 ? -14.344 27.844 16.906 1 60.41 242 PRO B N 1
ATOM 4227 C CA . PRO B 1 242 ? -14.266 28.531 18.203 1 60.41 242 PRO B CA 1
ATOM 4228 C C . PRO B 1 242 ? -14.43 30.047 18.078 1 60.41 242 PRO B C 1
ATOM 4230 O O . PRO B 1 242 ? -15.047 30.672 18.938 1 60.41 242 PRO B O 1
ATOM 4233 N N . CYS B 1 243 ? -13.875 30.688 17.047 1 58.12 243 CYS B N 1
ATOM 4234 C CA . CYS B 1 243 ? -13.969 32.156 16.922 1 58.12 243 CYS B CA 1
ATOM 4235 C C . CYS B 1 243 ? -15.383 32.562 16.547 1 58.12 243 CYS B C 1
ATOM 4237 O O . CYS B 1 243 ? -15.75 33.75 16.719 1 58.12 243 CYS B O 1
ATOM 4239 N N . CYS B 1 244 ? -16.047 31.625 15.898 1 59.72 244 CYS B N 1
ATOM 4240 C CA . CYS B 1 244 ? -17.375 31.984 15.453 1 59.72 244 CYS B CA 1
ATOM 4241 C C . CYS B 1 244 ? -18.359 31.984 16.625 1 59.72 244 CYS B C 1
ATOM 4243 O O . CYS B 1 244 ? -19.391 32.656 16.578 1 59.72 244 CYS B O 1
ATOM 4245 N N . ALA B 1 245 ? -17.984 31.266 17.656 1 51.94 245 ALA B N 1
ATOM 4246 C CA . ALA B 1 245 ? -18.875 31.188 18.797 1 51.94 245 ALA B CA 1
ATOM 4247 C C . ALA B 1 245 ? -18.875 32.5 19.609 1 51.94 245 ALA B C 1
ATOM 4249 O O . ALA B 1 245 ? -19.875 32.875 20.203 1 51.94 245 ALA B O 1
ATOM 4250 N N . VAL B 1 246 ? -17.672 33.125 19.828 1 47.69 246 VAL B N 1
ATOM 4251 C CA . VAL B 1 246 ? -17.594 34.281 20.719 1 47.69 246 VAL B CA 1
ATOM 4252 C C . VAL B 1 246 ? -18.344 35.469 20.125 1 47.69 246 VAL B C 1
ATOM 4254 O O . VAL B 1 246 ? -18.906 36.281 20.844 1 47.69 246 VAL B O 1
ATOM 4257 N N . SER B 1 247 ? -18.422 35.625 18.938 1 43.62 247 SER B N 1
ATOM 4258 C CA . SER B 1 247 ? -19.078 36.844 18.5 1 43.62 247 SER B CA 1
ATOM 4259 C C . SER B 1 247 ? -20.5 36.938 19.047 1 43.62 247 SER B C 1
ATOM 4261 O O . SER B 1 247 ? -21.172 37.969 18.875 1 43.62 247 SER B O 1
ATOM 4263 N N . ASP B 1 248 ? -20.938 35.906 19.766 1 39.09 248 ASP B N 1
ATOM 4264 C CA . ASP B 1 248 ? -22.281 36.062 20.297 1 39.09 248 ASP B CA 1
ATOM 4265 C C . ASP B 1 248 ? -22.266 36.875 21.594 1 39.09 248 ASP B C 1
ATOM 4267 O O . ASP B 1 248 ? -23.312 37.312 22.078 1 39.09 248 ASP B O 1
ATOM 4271 N N . GLY B 1 249 ? -21.219 37 22.406 1 35.56 249 GLY B N 1
ATOM 4272 C CA . GLY B 1 249 ? -21.406 37.531 23.734 1 35.56 249 GLY B CA 1
ATOM 4273 C C . GLY B 1 249 ? -21.438 39.062 23.75 1 35.56 249 GLY B C 1
ATOM 4274 O O . GLY B 1 249 ? -21.141 39.688 24.781 1 35.56 249 GLY B O 1
ATOM 4275 N N . SER B 1 250 ? -21.672 39.844 22.75 1 34.03 250 SER B N 1
ATOM 4276 C CA . SER B 1 250 ? -22 41.219 23.188 1 34.03 250 SER B CA 1
ATOM 4277 C C . SER B 1 250 ? -23.172 41.219 24.156 1 34.03 250 SER B C 1
ATOM 4279 O O . SER B 1 250 ? -24.328 41.156 23.734 1 34.03 250 SER B O 1
ATOM 4281 N N . ARG B 1 251 ? -22.984 40.688 25.391 1 34.94 251 ARG B N 1
ATOM 4282 C CA . ARG B 1 251 ? -23.797 41.156 26.516 1 34.94 251 ARG B CA 1
ATOM 4283 C C . ARG B 1 251 ? -23.828 42.688 26.562 1 34.94 251 ARG B C 1
ATOM 4285 O O . ARG B 1 251 ? -22.781 43.344 26.578 1 34.94 251 ARG B O 1
ATOM 4292 N N . GLY B 1 252 ? -24.781 43.375 26.078 1 30.38 252 GLY B N 1
ATOM 4293 C CA . GLY B 1 252 ? -25.156 44.719 26.5 1 30.38 252 GLY B CA 1
ATOM 4294 C C . GLY B 1 252 ? -24.969 44.938 27.984 1 30.38 252 GLY B C 1
ATOM 4295 O O . GLY B 1 252 ? -25.094 44 28.781 1 30.38 252 GLY B O 1
ATOM 4296 N N . MET B 1 253 ? -24.125 45.781 28.406 1 29.06 253 MET B N 1
ATOM 4297 C CA . MET B 1 253 ? -24.156 46.438 29.719 1 29.06 253 MET B CA 1
ATOM 4298 C C . MET B 1 253 ? -25.578 46.781 30.109 1 29.06 253 MET B C 1
ATOM 4300 O O . MET B 1 253 ? -26.281 47.5 29.375 1 29.06 253 MET B O 1
ATOM 4304 N N . GLN B 1 254 ? -26.422 45.844 30.625 1 26.03 254 GLN B N 1
ATOM 4305 C CA . GLN B 1 254 ? -27.609 46.281 31.359 1 26.03 254 GLN B CA 1
ATOM 4306 C C . GLN B 1 254 ? -27.266 47.438 32.312 1 26.03 254 GLN B C 1
ATOM 4308 O O . GLN B 1 254 ? -26.547 47.25 33.312 1 26.03 254 GLN B O 1
ATOM 4313 N N . LEU B 1 255 ? -27.156 48.688 31.844 1 28.22 255 LEU B N 1
ATOM 4314 C CA . LEU B 1 255 ? -27.625 49.75 32.719 1 28.22 255 LEU B CA 1
ATOM 4315 C C . LEU B 1 255 ? -29.031 49.469 33.219 1 28.22 255 LEU B C 1
ATOM 4317 O O . LEU B 1 255 ? -29.781 48.719 32.562 1 28.22 255 LEU B O 1
ATOM 4321 N N . GLY B 1 256 ? -29.594 49.781 34.625 1 28.09 256 GLY B N 1
ATOM 4322 C CA . GLY B 1 256 ? -30.75 49.656 35.469 1 28.09 256 GLY B CA 1
ATOM 4323 C C . GLY B 1 256 ? -32.062 50.031 34.781 1 28.09 256 GLY B C 1
ATOM 4324 O O . GLY B 1 256 ? -33.125 50 35.406 1 28.09 256 GLY B O 1
ATOM 4325 N N . SER B 1 257 ? -32.156 51.031 33.938 1 27.77 257 SER B N 1
ATOM 4326 C CA . SER B 1 257 ? -33.594 51.375 33.875 1 27.77 257 SER B CA 1
ATOM 4327 C C . SER B 1 257 ? -34.406 50.219 33.344 1 27.77 257 SER B C 1
ATOM 4329 O O . SER B 1 257 ? -33.938 49.438 32.5 1 27.77 257 SER B O 1
ATOM 4331 N N . PRO B 1 258 ? -35.625 49.781 34.062 1 28.66 258 PRO B N 1
ATOM 4332 C CA . PRO B 1 258 ? -36.656 48.75 33.938 1 28.66 258 PRO B CA 1
ATOM 4333 C C . PRO B 1 258 ? -37.125 48.531 32.5 1 28.66 258 PRO B C 1
ATOM 4335 O O . PRO B 1 258 ? -38.062 47.75 32.25 1 28.66 258 PRO B O 1
ATOM 4338 N N . GLN B 1 259 ? -36.969 49.5 31.625 1 29.02 259 GLN B N 1
ATOM 4339 C CA . GLN B 1 259 ? -37.906 49.25 30.531 1 29.02 259 GLN B CA 1
ATOM 4340 C C . GLN B 1 259 ? -37.625 47.906 29.875 1 29.02 259 GLN B C 1
ATOM 4342 O O . GLN B 1 259 ? -36.5 47.594 29.531 1 29.02 259 GLN B O 1
ATOM 4347 N N . LEU B 1 260 ? -38.562 46.844 30.031 1 28.31 260 LEU B N 1
ATOM 4348 C CA . LEU B 1 260 ? -38.812 45.438 29.703 1 28.31 260 LEU B CA 1
ATOM 4349 C C . LEU B 1 260 ? -38.531 45.156 28.234 1 28.31 260 LEU B C 1
ATOM 4351 O O . LEU B 1 260 ? -38.906 44.125 27.719 1 28.31 260 LEU B O 1
ATOM 4355 N N . ILE B 1 261 ? -38.156 46.188 27.438 1 30.59 261 ILE B N 1
ATOM 4356 C CA . ILE B 1 261 ? -38.375 45.688 26.078 1 30.59 261 ILE B CA 1
ATOM 4357 C C . ILE B 1 261 ? -37.594 44.375 25.875 1 30.59 261 ILE B C 1
ATOM 4359 O O . ILE B 1 261 ? -36.375 44.344 26.109 1 30.59 261 ILE B O 1
ATOM 4363 N N . SER B 1 262 ? -38.25 43.188 26.172 1 29.78 262 SER B N 1
ATOM 4364 C CA . SER B 1 262 ? -37.906 41.812 25.906 1 29.78 262 SER B CA 1
ATOM 4365 C C . SER B 1 262 ? -37.219 41.625 24.562 1 29.78 262 SER B C 1
ATOM 4367 O O . SER B 1 262 ? -37.875 41.375 23.547 1 29.78 262 SER B O 1
ATOM 4369 N N . PHE B 1 263 ? -36.469 42.594 24.078 1 31.41 263 PHE B N 1
ATOM 4370 C CA . PHE B 1 263 ? -35.969 42.188 22.766 1 31.41 263 PHE B CA 1
ATOM 4371 C C . PHE B 1 263 ? -35.188 40.906 22.859 1 31.41 263 PHE B C 1
ATOM 4373 O O . PHE B 1 263 ? -34.188 40.812 23.594 1 31.41 263 PHE B O 1
ATOM 4380 N N . ALA B 1 264 ? -35.969 39.75 22.859 1 32.88 264 ALA B N 1
ATOM 4381 C CA . ALA B 1 264 ? -35.375 38.438 22.672 1 32.88 264 ALA B CA 1
ATOM 4382 C C . ALA B 1 264 ? -34.188 38.469 21.719 1 32.88 264 ALA B 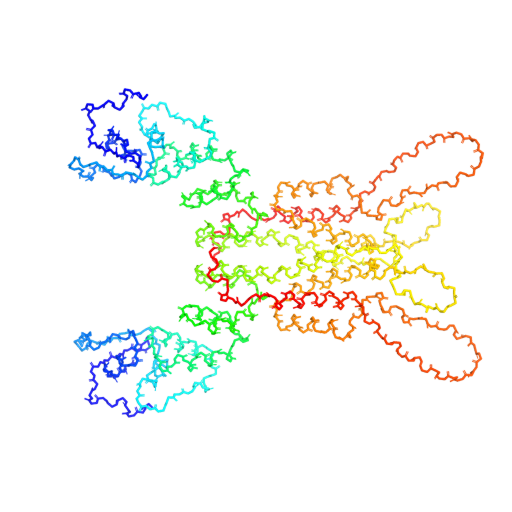C 1
ATOM 4384 O O . ALA B 1 264 ? -34.344 38.875 20.562 1 32.88 264 ALA B O 1
ATOM 4385 N N . PRO B 1 265 ? -33.125 38.844 22.188 1 33.06 265 PRO B N 1
ATOM 4386 C CA . PRO B 1 265 ? -32.031 38.844 21.188 1 33.06 265 PRO B CA 1
ATOM 4387 C C . PRO B 1 265 ? -32.094 37.656 20.25 1 33.06 265 PRO B C 1
ATOM 4389 O O . PRO B 1 265 ? -32.438 36.531 20.672 1 33.06 265 PRO B O 1
ATOM 4392 N N . SER B 1 266 ? -32.844 37.844 19.062 1 33.78 266 SER B N 1
ATOM 4393 C CA . SER B 1 266 ? -32.75 36.812 18.016 1 33.78 266 SER B CA 1
ATOM 4394 C C . SER B 1 266 ? -31.422 36.094 18.031 1 33.78 266 SER B C 1
ATOM 4396 O O . SER B 1 266 ? -30.375 36.719 18.281 1 33.78 266 SER B O 1
ATOM 4398 N N . LYS B 1 267 ? -31.438 34.906 18.562 1 39.91 267 LYS B N 1
ATOM 4399 C CA . LYS B 1 267 ? -30.297 34 18.406 1 39.91 267 LYS B CA 1
ATOM 4400 C C . LYS B 1 267 ? -29.438 34.406 17.219 1 39.91 267 LYS B C 1
ATOM 4402 O O . LYS B 1 267 ? -29.906 34.406 16.078 1 39.91 267 LYS B O 1
ATOM 4407 N N . PRO B 1 268 ? -28.719 35.438 17.266 1 37.94 268 PRO B N 1
ATOM 4408 C CA . PRO B 1 268 ? -27.984 35.719 16.031 1 37.94 268 PRO B CA 1
ATOM 4409 C C . PRO B 1 268 ? -27.703 34.438 15.234 1 37.94 268 PRO B C 1
ATOM 4411 O O . PRO B 1 268 ? -27.641 33.344 15.797 1 37.94 268 PRO B O 1
ATOM 4414 N N . ASP B 1 269 ? -28.266 34.344 14 1 40.31 269 ASP B N 1
ATOM 4415 C CA . ASP B 1 269 ? -28.016 33.344 12.945 1 40.31 269 ASP B CA 1
ATOM 4416 C C . ASP B 1 269 ? -26.625 32.75 13.094 1 40.31 269 ASP B C 1
ATOM 4418 O O . ASP B 1 269 ? -25.625 33.438 13.086 1 40.31 269 ASP B O 1
ATOM 4422 N N . HIS B 1 270 ? -26.328 31.875 14.102 1 46.75 270 HIS B N 1
ATOM 4423 C CA . HIS B 1 270 ? -25.156 31.047 14.234 1 46.75 270 HIS B CA 1
ATOM 4424 C C . HIS B 1 270 ? -24.359 31 12.93 1 46.75 270 HIS B C 1
ATOM 4426 O O . HIS B 1 270 ? -24.812 30.422 11.945 1 46.75 270 HIS B O 1
ATOM 4432 N N . ALA B 1 271 ? -23.656 32.062 12.5 1 51.75 271 ALA B N 1
ATOM 4433 C CA . ALA B 1 271 ? -22.953 32.375 11.266 1 51.75 271 ALA B CA 1
ATOM 4434 C C . ALA B 1 271 ? -22.031 31.25 10.82 1 51.75 271 ALA B C 1
ATOM 4436 O O . ALA B 1 271 ? -21.281 30.703 11.625 1 51.75 271 ALA B O 1
ATOM 4437 N N . LYS B 1 272 ? -22.5 30.406 9.883 1 64.06 272 LYS B N 1
ATOM 4438 C CA . LYS B 1 272 ? -21.75 29.453 9.062 1 64.06 272 LYS B CA 1
ATOM 4439 C C . LYS B 1 272 ? -20.328 29.953 8.797 1 64.06 272 LYS B C 1
ATOM 4441 O O . LYS B 1 272 ? -20.141 31.078 8.328 1 64.06 272 LYS B O 1
ATOM 4446 N N . CYS B 1 273 ? -19.406 29.203 9.516 1 77.56 273 CYS B N 1
ATOM 4447 C CA . CYS B 1 273 ? -18.031 29.562 9.133 1 77.56 273 CYS B CA 1
ATOM 4448 C C . CYS B 1 273 ? -17.781 29.25 7.668 1 77.56 273 CYS B C 1
ATOM 4450 O O . CYS B 1 273 ? -17.828 28.094 7.254 1 77.56 273 CYS B O 1
ATOM 4452 N N . THR B 1 274 ? -17.688 30.234 6.914 1 80 274 THR B N 1
ATOM 4453 C CA . THR B 1 274 ? -17.5 30.094 5.473 1 80 274 THR B CA 1
ATOM 4454 C C . THR B 1 274 ? -16.266 29.25 5.164 1 80 274 THR B C 1
ATOM 4456 O O . THR B 1 274 ? -16.203 28.547 4.152 1 80 274 THR B O 1
ATOM 4459 N N . HIS B 1 275 ? -15.344 29.203 6.051 1 84.62 275 HIS B N 1
ATOM 4460 C CA . HIS B 1 275 ? -14.109 28.469 5.812 1 84.62 275 HIS B CA 1
ATOM 4461 C C . HIS B 1 275 ? -14.328 26.969 5.941 1 84.62 275 HIS B C 1
ATOM 4463 O O . HIS B 1 275 ? -13.836 26.188 5.117 1 84.62 275 HIS B O 1
ATOM 4469 N N . ILE B 1 276 ? -15.133 26.609 6.926 1 87.69 276 ILE B N 1
ATOM 4470 C CA . ILE B 1 276 ? -15.375 25.188 7.125 1 87.69 276 ILE B CA 1
ATOM 4471 C C . ILE B 1 276 ? -16.297 24.656 6.027 1 87.69 276 ILE B C 1
ATOM 4473 O O . ILE B 1 276 ? -16.141 23.516 5.566 1 87.69 276 ILE B O 1
ATOM 4477 N N . VAL B 1 277 ? -17.234 25.469 5.707 1 88.62 277 VAL B N 1
ATOM 4478 C CA . VAL B 1 277 ? -18.172 25.062 4.652 1 88.62 277 VAL B CA 1
ATOM 4479 C C . VAL B 1 277 ? -17.406 24.875 3.342 1 88.62 277 VAL B C 1
ATOM 4481 O O . VAL B 1 277 ? -17.594 23.875 2.654 1 88.62 277 VAL B O 1
ATOM 4484 N N . LYS B 1 278 ? -16.578 25.828 3.023 1 90.06 278 LYS B N 1
ATOM 4485 C CA . LYS B 1 278 ? -15.789 25.719 1.8 1 90.06 278 LYS B CA 1
ATOM 4486 C C . LYS B 1 278 ? -14.883 24.484 1.83 1 90.06 278 LYS B C 1
ATOM 4488 O O . LYS B 1 278 ? -14.781 23.766 0.838 1 90.06 278 LYS B O 1
ATOM 4493 N N . LEU B 1 279 ? -14.25 24.266 2.943 1 93.19 279 LEU B N 1
ATOM 4494 C CA . LEU B 1 279 ? -13.352 23.125 3.076 1 93.19 279 LEU B CA 1
ATOM 4495 C C . LEU B 1 279 ? -14.117 21.812 2.967 1 93.19 279 LEU B C 1
ATOM 4497 O O . LEU B 1 279 ? -13.656 20.859 2.328 1 93.19 279 LEU B O 1
ATOM 4501 N N . ALA B 1 280 ? -15.281 21.734 3.559 1 94.31 280 ALA B N 1
ATOM 4502 C CA . ALA B 1 280 ? -16.125 20.547 3.482 1 94.31 280 ALA B CA 1
ATOM 4503 C C . ALA B 1 280 ? -16.547 20.266 2.045 1 94.31 280 ALA B C 1
ATOM 4505 O O . ALA B 1 280 ? -16.531 19.109 1.601 1 94.31 280 ALA B O 1
ATOM 4506 N N . LYS B 1 281 ? -16.859 21.312 1.364 1 94.56 281 LYS B N 1
ATOM 4507 C CA . LYS B 1 281 ? -17.266 21.156 -0.031 1 94.56 281 LYS B CA 1
ATOM 4508 C C . LYS B 1 281 ? -16.094 20.688 -0.889 1 94.56 281 LYS B C 1
ATOM 4510 O O . LYS B 1 281 ? -16.281 19.859 -1.784 1 94.56 281 LYS B O 1
ATOM 4515 N N . ILE B 1 282 ? -14.938 21.172 -0.605 1 95.75 282 ILE B N 1
ATOM 4516 C CA . ILE B 1 282 ? -13.742 20.719 -1.313 1 95.75 282 ILE B CA 1
ATOM 4517 C C . ILE B 1 282 ? -13.547 19.219 -1.095 1 95.75 282 ILE B C 1
ATOM 4519 O O . ILE B 1 282 ? -13.312 18.484 -2.047 1 95.75 282 ILE B O 1
ATOM 4523 N N . CYS B 1 283 ? -13.641 18.781 0.139 1 96.94 283 CYS B N 1
ATOM 4524 C CA . CYS B 1 283 ? -13.484 17.359 0.454 1 96.94 283 CYS B CA 1
ATOM 4525 C C . CYS B 1 283 ? -14.547 16.531 -0.25 1 96.94 283 CYS B C 1
ATOM 4527 O O . CYS B 1 283 ? -14.234 15.484 -0.831 1 96.94 283 CYS B O 1
ATOM 4529 N N . GLN B 1 284 ? -15.773 17.031 -0.224 1 96.69 284 GLN B N 1
ATOM 4530 C CA . GLN B 1 284 ? -16.875 16.297 -0.861 1 96.69 284 GLN B CA 1
ATOM 4531 C C . GLN B 1 284 ? -16.656 16.203 -2.369 1 96.69 284 GLN B C 1
ATOM 4533 O O . GLN B 1 284 ? -16.875 15.141 -2.959 1 96.69 284 GLN B O 1
ATOM 4538 N N . ASP B 1 285 ? -16.219 17.281 -2.975 1 97.06 285 ASP B N 1
ATOM 4539 C CA . ASP B 1 285 ? -15.953 17.281 -4.41 1 97.06 285 ASP B CA 1
ATOM 4540 C C . ASP B 1 285 ? -14.828 16.312 -4.762 1 97.06 285 ASP B C 1
ATOM 4542 O O . ASP B 1 285 ? -14.914 15.602 -5.762 1 97.06 285 ASP B O 1
ATOM 4546 N N . LEU B 1 286 ? -13.82 16.266 -3.988 1 97.06 286 LEU B N 1
ATOM 4547 C CA . LEU B 1 286 ? -12.695 15.375 -4.223 1 97.06 286 LEU B CA 1
ATOM 4548 C C . LEU B 1 286 ? -13.117 13.914 -4.062 1 97.06 286 LEU B C 1
ATOM 4550 O O . LEU B 1 286 ? -12.68 13.047 -4.824 1 97.06 286 LEU B O 1
ATOM 4554 N N . ILE B 1 287 ? -13.945 13.633 -3.09 1 96.56 287 ILE B N 1
ATOM 4555 C CA . ILE B 1 287 ? -14.43 12.273 -2.867 1 96.56 287 ILE B CA 1
ATOM 4556 C C . ILE B 1 287 ? -15.273 11.828 -4.055 1 96.56 287 ILE B C 1
ATOM 4558 O O . ILE B 1 287 ? -15.133 10.695 -4.531 1 96.56 287 ILE B O 1
ATOM 4562 N N . GLN B 1 288 ? -16.125 12.695 -4.52 1 95.5 288 GLN B N 1
ATOM 4563 C CA . GLN B 1 288 ? -17 12.383 -5.645 1 95.5 288 GLN B CA 1
ATOM 4564 C C . GLN B 1 288 ? -16.188 12.156 -6.922 1 95.5 288 GLN B C 1
ATOM 4566 O O . GLN B 1 288 ? -16.609 11.422 -7.812 1 95.5 288 GLN B O 1
ATOM 4571 N N . ALA B 1 289 ? -15.023 12.758 -7.004 1 96.12 289 ALA B N 1
ATOM 4572 C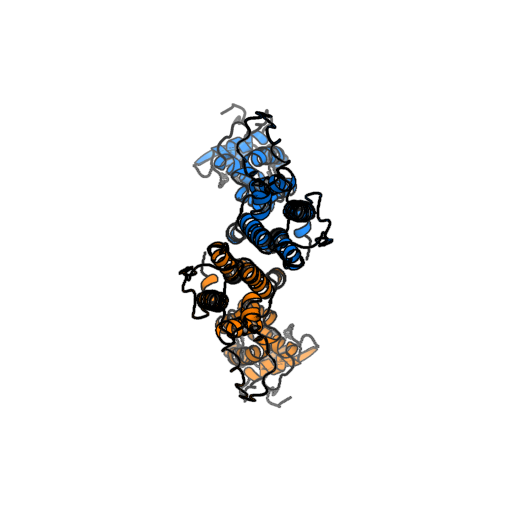 CA . ALA B 1 289 ? -14.188 12.664 -8.195 1 96.12 289 ALA B CA 1
ATOM 4573 C C . ALA B 1 289 ? -13.375 11.375 -8.195 1 96.12 289 ALA B C 1
ATOM 4575 O O . ALA B 1 289 ? -12.727 11.039 -9.188 1 96.12 289 ALA B O 1
ATOM 4576 N N . ILE B 1 290 ? -13.375 10.641 -7.094 1 95.44 290 ILE B N 1
ATOM 4577 C CA . ILE B 1 290 ? -12.641 9.375 -7.055 1 95.44 290 ILE B CA 1
ATOM 4578 C C . ILE B 1 290 ? -13.312 8.359 -7.977 1 95.44 290 ILE B C 1
ATOM 4580 O O . ILE B 1 290 ? -14.5 8.062 -7.82 1 95.44 290 ILE B O 1
ATOM 4584 N N . PRO B 1 291 ? -12.602 7.805 -8.883 1 93.25 291 PRO B N 1
ATOM 4585 C CA . PRO B 1 291 ? -13.195 6.816 -9.789 1 93.25 291 PRO B CA 1
ATOM 4586 C C . PRO B 1 291 ? -13.594 5.527 -9.078 1 93.25 291 PRO B C 1
ATOM 4588 O O . PRO B 1 291 ? -13.148 5.27 -7.961 1 93.25 291 PRO B O 1
ATOM 4591 N N . SER B 1 292 ? -14.492 4.789 -9.766 1 92.19 292 SER B N 1
ATOM 4592 C CA . SER B 1 292 ? -14.836 3.463 -9.266 1 92.19 292 SER B CA 1
ATOM 4593 C C . SER B 1 292 ? -13.609 2.551 -9.25 1 92.19 292 SER B C 1
ATOM 4595 O O . SER B 1 292 ? -12.609 2.834 -9.906 1 92.19 292 SER B O 1
ATOM 4597 N N . PHE B 1 293 ? -13.711 1.545 -8.461 1 93.44 293 PHE B N 1
ATOM 4598 C CA . PHE B 1 293 ? -12.555 0.685 -8.242 1 93.44 293 PHE B CA 1
ATOM 4599 C C . PHE B 1 293 ? -12.125 0.011 -9.539 1 93.44 293 PHE B C 1
ATOM 4601 O O . PHE B 1 293 ? -10.938 -0.201 -9.766 1 93.44 293 PHE B O 1
ATOM 4608 N N . ASP B 1 294 ? -13.039 -0.308 -10.352 1 90.19 294 ASP B N 1
ATOM 4609 C CA . ASP B 1 294 ? -12.734 -0.991 -11.609 1 90.19 294 ASP B CA 1
ATOM 4610 C C . ASP B 1 294 ? -11.797 -0.161 -12.477 1 90.19 294 ASP B C 1
ATOM 4612 O O . ASP B 1 294 ? -11.023 -0.71 -13.266 1 90.19 294 ASP B O 1
ATOM 4616 N N . ALA B 1 295 ? -11.836 1.136 -12.328 1 91 295 ALA B N 1
ATOM 4617 C CA . ALA B 1 295 ? -10.977 2.035 -13.094 1 91 295 ALA B CA 1
ATOM 4618 C C . ALA B 1 295 ? -9.516 1.861 -12.711 1 91 295 ALA B C 1
ATOM 4620 O O . ALA B 1 295 ? -8.617 2.209 -13.477 1 91 295 ALA B O 1
ATOM 4621 N N . PHE B 1 296 ? -9.227 1.298 -11.531 1 92 296 PHE B N 1
ATOM 4622 C CA . PHE B 1 296 ? -7.863 1.151 -11.039 1 92 296 PHE B CA 1
ATOM 4623 C C . PHE B 1 296 ? -7.281 -0.197 -11.445 1 92 296 PHE B C 1
ATOM 4625 O O . PHE B 1 296 ? -6.082 -0.435 -11.289 1 92 296 PHE B O 1
ATOM 4632 N N . ILE B 1 297 ? -7.977 -1.284 -11.781 1 88.62 297 ILE B N 1
ATOM 4633 C CA . ILE B 1 297 ? -7.527 -2.629 -12.125 1 88.62 297 ILE B CA 1
ATOM 4634 C C . ILE B 1 297 ? -6.816 -2.607 -13.477 1 88.62 297 ILE B C 1
ATOM 4636 O O . ILE B 1 297 ? -5.805 -3.287 -13.664 1 88.62 297 ILE B O 1
ATOM 4640 N N . GLY B 1 298 ? -7.168 -1.864 -14.492 1 71.19 298 GLY B N 1
ATOM 4641 C CA . GLY B 1 298 ? -6.57 -1.868 -15.812 1 71.19 298 GLY B CA 1
ATOM 4642 C C . GLY B 1 298 ? -5.457 -0.849 -15.969 1 71.19 298 GLY B C 1
ATOM 4643 O O . GLY B 1 298 ? -4.891 -0.701 -17.047 1 71.19 298 GLY B O 1
ATOM 4644 N N . GLN B 1 299 ? -5.188 -0.127 -14.898 1 66.19 299 GLN B N 1
ATOM 4645 C CA . GLN B 1 299 ? -4.23 0.962 -15.062 1 66.19 299 GLN B CA 1
ATOM 4646 C C . GLN B 1 299 ? -2.801 0.479 -14.836 1 66.19 299 GLN B C 1
ATOM 4648 O O . GLN B 1 299 ? -2.5 -0.137 -13.812 1 66.19 299 GLN B O 1
ATOM 4653 N N . ASN B 1 300 ? -2.131 -0.222 -15.852 1 54.19 300 ASN B N 1
ATOM 4654 C CA . ASN B 1 300 ? -0.719 -0.585 -15.844 1 54.19 300 ASN B CA 1
ATOM 4655 C C . ASN B 1 300 ? 0.168 0.619 -15.539 1 54.19 300 ASN B C 1
ATOM 4657 O O . ASN B 1 300 ? -0.117 1.732 -15.984 1 54.19 300 ASN B O 1
#

pLDDT: mean 80.1, std 21.56, range [25.88, 97.44]

Solvent-accessible surface area (backbone atoms only — not comparable to full-atom values): 34630 Å² total; per-residue (Å²): 134,72,75,80,61,54,64,88,76,45,77,41,40,36,26,23,59,76,68,47,74,43,64,36,46,41,69,48,42,43,73,39,25,73,53,46,81,40,66,79,58,74,49,87,86,51,69,42,78,41,86,50,43,48,74,43,48,49,59,52,49,43,53,52,45,98,57,85,58,79,72,64,76,85,61,79,51,62,68,58,51,50,50,35,42,50,49,34,58,68,32,34,32,63,75,43,50,63,49,41,52,56,54,49,58,77,44,27,92,82,41,24,67,64,49,28,40,52,18,56,76,65,66,33,63,68,57,26,55,65,18,46,60,64,46,52,37,38,70,64,64,72,54,51,73,64,44,59,68,87,48,44,61,28,49,50,52,55,41,47,56,57,53,45,36,53,54,50,51,52,50,54,56,69,68,48,45,69,40,94,47,87,59,64,64,65,73,79,64,81,77,83,69,74,73,74,66,69,58,92,67,48,36,12,32,61,44,49,37,48,49,53,50,49,52,54,54,55,68,68,44,48,39,45,69,61,44,52,49,54,37,48,40,36,52,69,65,43,56,53,43,78,62,54,58,56,71,64,68,74,68,70,80,80,70,82,77,73,81,67,80,73,69,66,71,66,72,67,77,76,58,57,34,62,63,50,26,52,50,29,47,52,42,50,52,49,57,69,65,53,71,62,64,71,67,38,68,76,61,125,134,75,73,80,61,54,63,88,75,44,74,41,40,35,28,23,59,76,68,46,74,42,61,36,44,39,69,48,44,40,73,38,26,74,54,48,79,38,66,81,58,74,53,87,80,52,71,44,79,41,87,51,43,48,74,43,48,52,58,54,46,40,50,51,45,100,57,85,58,79,73,64,76,83,62,80,50,61,66,58,51,50,50,34,43,49,49,35,56,68,33,36,30,63,76,44,49,63,49,42,52,55,54,49,58,76,43,29,93,82,40,24,67,62,48,28,39,50,19,58,76,65,68,34,63,69,57,26,55,64,18,46,59,63,46,52,39,37,70,64,65,72,55,52,73,65,43,59,67,89,47,44,60,29,50,50,52,55,40,47,57,56,53,44,38,53,54,50,52,52,53,54,57,69,69,47,45,70,40,95,47,87,58,67,62,62,74,81,66,80,77,83,66,74,73,73,66,69,58,91,68,51,37,12,32,60,46,48,36,48,49,54,50,48,52,56,55,54,68,67,45,48,38,46,69,61,44,52,49,52,37,48,40,37,52,69,66,42,61,52,42,78,62,58,57,55,71,64,65,77,68,71,79,80,71,81,76,75,80,65,80,72,70,67,72,68,72,68,76,76,60,57,36,65,65,50,27,51,51,28,48,52,42,51,52,49,58,70,65,53,72,63,64,72,69,38,66,75,62,125

InterPro domains:
  IPR011333 SKP1/BTB/POZ domain superfamily [G3DSA:3.30.710.10] (2-137)

Radius of gyration: 35.63 Å; Cα contacts (8 Å, |Δi|>4): 710; chains: 2; bounding box: 84×109×69 Å